Protein AF-0000000076106107 (afdb_homodimer)

Secondary structure (DSSP, 8-state):
----S-------GGG-EETTEEEEE--EEETTT--EE-HHHHHHT-TT--EEEHHHHHHHHHHHH-THHHHHHHHHHHHHHHHHHHHHHHHHHHHHHHHHHHHHHHHHHHHHHHHHHHHHHHHHHHHHHHHHHHHHHHHHHHHHHHHHHHHHHHHHHHHHHH---HHHHHHHHHHHHHHH--PPPPPPP----PPBP-PPP--HHHHHTTS---B-----THHHHHHHHGGG-/----S-------GGG-EETTEEEEE--EEETTT--EE-HHHHHHT-TT--EEEHHHHHHHHHHHH-THHHHHHHHHHHHHHHHHHHHHHHHHHHHHHHHHHHHHHHHHHHHHHHHHHHHHHHHHHHHHHHHHHHHHHHHHHHHHHHHHHHHHHHHHHHHHHH---HHHHHHHHHHHHHHH--PPPPPPP----PPBP-PPP--HHHHHTTS---B-----THHHHHHHHGGG-

pLDDT: mean 77.82, std 18.38, range [21.16, 97.25]

Organism: Mytilus edulis (NCBI:txid6550)

Solvent-accessible surface area (backbone atoms only — not comparable to full-atom values): 26392 Å² total; per-residue (Å²): 136,75,85,73,68,78,76,76,62,82,68,71,60,69,73,32,52,23,87,89,40,80,85,37,50,25,57,26,26,28,71,75,77,63,37,70,27,23,82,67,40,40,68,74,74,36,65,92,54,52,74,38,49,41,69,60,48,46,53,53,50,48,57,55,44,58,44,54,68,60,52,49,51,51,52,49,51,47,51,53,49,52,50,48,50,51,49,48,53,53,52,43,52,52,48,43,54,51,34,46,50,52,47,51,50,49,44,52,52,50,44,49,52,47,50,51,52,43,51,53,52,44,49,52,53,52,51,48,46,51,53,45,51,50,54,48,50,55,43,49,50,51,46,51,53,48,50,51,50,51,51,49,42,52,50,52,42,50,51,59,74,65,52,85,52,62,67,57,38,63,74,38,43,64,64,50,30,56,67,59,68,58,84,77,80,74,77,76,83,73,71,68,71,64,53,43,72,45,78,29,75,88,44,68,72,65,55,40,55,44,45,41,67,69,46,68,69,78,56,71,54,62,62,73,61,47,62,65,60,61,68,74,110,137,75,88,75,70,76,78,76,62,83,68,72,62,69,72,33,52,23,85,90,38,82,84,36,49,25,55,26,27,28,73,76,78,64,38,71,25,23,83,67,41,40,68,74,73,37,64,91,54,51,73,38,50,42,67,60,48,47,52,52,47,48,57,55,44,58,44,54,66,60,54,50,51,50,51,51,51,47,52,52,50,51,51,49,50,52,50,49,51,53,52,42,52,53,48,42,54,50,34,46,50,50,47,52,51,50,43,52,52,50,44,49,50,46,50,51,52,43,51,52,51,44,50,50,53,51,52,49,47,52,52,46,51,50,53,49,50,55,42,50,51,51,45,51,54,50,51,51,50,53,52,49,42,51,52,51,42,50,50,57,75,66,53,86,51,59,66,58,38,66,72,38,44,64,64,50,30,55,66,58,70,59,83,77,80,75,77,76,85,76,72,67,72,63,53,44,72,44,78,30,76,87,46,69,72,66,57,40,54,43,44,41,66,68,46,67,69,77,56,70,51,62,59,71,63,48,60,66,61,60,66,75,109

Structure (mmCIF, N/CA/C/O backbone):
data_AF-0000000076106107-model_v1
#
loop_
_entity.id
_entity.type
_entity.pdbx_description
1 polymer 'B box-type domain-containing protein'
#
loop_
_atom_site.group_PDB
_atom_site.id
_atom_site.type_symbol
_atom_site.label_atom_id
_atom_site.label_alt_id
_atom_site.label_comp_id
_atom_site.label_asym_id
_atom_site.label_entity_id
_atom_site.label_seq_id
_atom_site.pdbx_PDB_ins_code
_atom_site.Cartn_x
_atom_site.Cartn_y
_atom_site.Cartn_z
_atom_site.occupancy
_atom_site.B_iso_or_equiv
_atom_site.auth_seq_id
_atom_site.auth_comp_id
_atom_site.auth_asym_id
_atom_site.auth_atom_id
_atom_site.pdbx_PDB_model_num
ATOM 1 N N . MET A 1 1 ? -18.953 53.156 28.547 1 31.91 1 MET A N 1
ATOM 2 C CA . MET A 1 1 ? -18.016 54.281 28.531 1 31.91 1 MET A CA 1
ATOM 3 C C . MET A 1 1 ? -18.672 55.562 29.047 1 31.91 1 MET A C 1
ATOM 5 O O . MET A 1 1 ? -19.469 56.156 28.359 1 31.91 1 MET A O 1
ATOM 9 N N . SER A 1 2 ? -18.953 55.5 30.344 1 33.19 2 SER A N 1
ATOM 10 C CA . SER A 1 2 ? -19.656 56.438 31.203 1 33.19 2 SER A CA 1
ATOM 11 C C . SER A 1 2 ? -19.094 57.844 31.031 1 33.19 2 SER A C 1
ATOM 13 O O . SER A 1 2 ? -17.938 58.031 30.625 1 33.19 2 SER A O 1
ATOM 15 N N . ASP A 1 3 ? -19.984 58.812 31.109 1 34.78 3 ASP A N 1
ATOM 16 C CA . ASP A 1 3 ? -19.906 60.25 31.156 1 34.78 3 ASP A CA 1
ATOM 17 C C . ASP A 1 3 ? -18.781 60.719 32.094 1 34.78 3 ASP A C 1
ATOM 19 O O . ASP A 1 3 ? -18.922 60.688 33.312 1 34.78 3 ASP A O 1
ATOM 23 N N . LEU A 1 4 ? -17.656 60.406 31.828 1 37.47 4 LEU A N 1
ATOM 24 C CA . LEU A 1 4 ? -16.547 60.875 32.656 1 37.47 4 LEU A CA 1
ATOM 25 C C . LEU A 1 4 ? -16.719 62.344 33 1 37.47 4 LEU A C 1
ATOM 27 O O . LEU A 1 4 ? -16.203 62.812 34 1 37.47 4 LEU A O 1
ATOM 31 N N . VAL A 1 5 ? -17.094 63.188 32.031 1 36.72 5 VAL A N 1
ATOM 32 C CA . VAL A 1 5 ? -16.672 64.562 32.156 1 36.72 5 VAL A CA 1
ATOM 33 C C . VAL A 1 5 ? -17.375 65.25 33.344 1 36.72 5 VAL A C 1
ATOM 35 O O . VAL A 1 5 ? -16.75 65.812 34.219 1 36.72 5 VAL A O 1
ATOM 38 N N . ASN A 1 6 ? -18.641 65.75 33.094 1 37.19 6 ASN A N 1
ATOM 39 C CA . ASN A 1 6 ? -19 67.125 33.406 1 37.19 6 ASN A CA 1
ATOM 40 C C . ASN A 1 6 ? -19.266 67.312 34.875 1 37.19 6 ASN A C 1
ATOM 42 O O . ASN A 1 6 ? -20.156 68.125 35.25 1 37.19 6 ASN A O 1
ATOM 46 N N . GLU A 1 7 ? -19.094 66.312 35.656 1 40.19 7 GLU A N 1
ATOM 47 C CA . GLU A 1 7 ? -19.5 66.875 36.938 1 40.19 7 GLU A CA 1
ATOM 48 C C . GLU A 1 7 ? -18.625 68.062 37.344 1 40.19 7 GLU A C 1
ATOM 50 O O . GLU A 1 7 ? -17.406 67.938 37.5 1 40.19 7 GLU A O 1
ATOM 55 N N . ASN A 1 8 ? -18.953 69.312 36.906 1 41.03 8 ASN A N 1
ATOM 56 C CA . ASN A 1 8 ? -18.5 70.625 37.406 1 41.03 8 ASN A CA 1
ATOM 57 C C . ASN A 1 8 ? -18.219 70.562 38.906 1 41.03 8 ASN A C 1
ATOM 59 O O . ASN A 1 8 ? -19.094 70.875 39.688 1 41.03 8 ASN A O 1
ATOM 63 N N . ARG A 1 9 ? -17.672 69.75 39.438 1 45.25 9 ARG A N 1
ATOM 64 C CA . ARG A 1 9 ? -17.328 69.938 40.844 1 45.25 9 ARG A CA 1
ATOM 65 C C . ARG A 1 9 ? -16.625 71.25 41.062 1 45.25 9 ARG A C 1
ATOM 67 O O . ARG A 1 9 ? -15.805 71.688 40.25 1 45.25 9 ARG A O 1
ATOM 74 N N . ASP A 1 10 ? -17.156 72.188 41.625 1 46.88 10 ASP A N 1
ATOM 75 C CA . ASP A 1 10 ? -16.594 73.375 42.219 1 46.88 10 ASP A CA 1
ATOM 76 C C . ASP A 1 10 ? -15.133 73.188 42.625 1 46.88 10 ASP A C 1
ATOM 78 O O . ASP A 1 10 ? -14.867 72.625 43.688 1 46.88 10 ASP A O 1
ATOM 82 N N . ARG A 1 11 ? -14.32 72.75 41.812 1 54.12 11 ARG A N 1
ATOM 83 C CA . ARG A 1 11 ? -12.906 72.625 42.125 1 54.12 11 ARG A CA 1
ATOM 84 C C . ARG A 1 11 ? -12.352 73.938 42.719 1 54.12 11 ARG A C 1
ATOM 86 O O . ARG A 1 11 ? -12.523 75 42.156 1 54.12 11 ARG A O 1
ATOM 93 N N . ASP A 1 12 ? -12.484 74.062 43.906 1 53.12 12 ASP A N 1
ATOM 94 C CA . ASP A 1 12 ? -11.938 75.188 44.625 1 53.12 12 ASP A CA 1
ATOM 95 C C . ASP A 1 12 ? -10.492 75.438 44.219 1 53.12 12 ASP A C 1
ATOM 97 O O . ASP A 1 12 ? -9.594 74.688 44.562 1 53.12 12 ASP A O 1
ATOM 101 N N . TYR A 1 13 ? -10.328 76.188 43.156 1 54.81 13 TYR A N 1
ATOM 102 C CA . TYR A 1 13 ? -9.031 76.688 42.688 1 54.81 13 TYR A CA 1
ATOM 103 C C . TYR A 1 13 ? -8.367 77.5 43.781 1 54.81 13 TYR A C 1
ATOM 105 O O . TYR A 1 13 ? -7.191 77.875 43.656 1 54.81 13 TYR A O 1
ATOM 113 N N . VAL A 1 14 ? -9.203 77.812 44.75 1 53.12 14 VAL A N 1
ATOM 114 C CA . VAL A 1 14 ? -8.836 78.875 45.656 1 53.12 14 VAL A CA 1
ATOM 115 C C . VAL A 1 14 ? -7.73 78.438 46.594 1 53.12 14 VAL A C 1
ATOM 117 O O . VAL A 1 14 ? -7.004 79.188 47.188 1 53.12 14 VAL A O 1
ATOM 120 N N . PHE A 1 15 ? -7.488 77.125 46.656 1 56.72 15 PHE A N 1
ATOM 121 C CA . PHE A 1 15 ? -6.594 76.812 47.781 1 56.72 15 PHE A CA 1
ATOM 122 C C . PHE A 1 15 ? -5.312 76.125 47.281 1 56.72 15 PHE A C 1
ATOM 124 O O . PHE A 1 15 ? -4.723 75.312 47.938 1 56.72 15 PHE A O 1
ATOM 131 N N . LEU A 1 16 ? -4.902 76.688 46.156 1 63.69 16 LEU A N 1
ATOM 132 C CA . LEU A 1 16 ? -3.656 76.062 45.719 1 63.69 16 LEU A CA 1
ATOM 133 C C . LEU A 1 16 ? -2.455 76.875 46.188 1 63.69 16 LEU A C 1
ATOM 135 O O . LEU A 1 16 ? -2.393 78.062 45.938 1 63.69 16 LEU A O 1
ATOM 139 N N . TYR A 1 17 ? -1.719 76.25 47.094 1 62.91 17 TYR A N 1
ATOM 140 C CA . TYR A 1 17 ? -0.55 76.938 47.594 1 62.91 17 TYR A CA 1
ATOM 141 C C . TYR A 1 17 ? 0.673 76.688 46.719 1 62.91 17 TYR A C 1
ATOM 143 O O . TYR A 1 17 ? 0.815 75.625 46.156 1 62.91 17 TYR A O 1
ATOM 151 N N . VAL A 1 18 ? 1.332 77.812 46.375 1 61.75 18 VAL A N 1
ATOM 152 C CA . VAL A 1 18 ? 2.635 77.625 45.75 1 61.75 18 VAL A CA 1
ATOM 153 C C . VAL A 1 18 ? 3.604 77 46.719 1 61.75 18 VAL A C 1
ATOM 155 O O . VAL A 1 18 ? 3.77 77.438 47.844 1 61.75 18 VAL A O 1
ATOM 158 N N . PRO A 1 19 ? 4.082 75.812 46.375 1 61.59 19 PRO A N 1
ATOM 159 C CA . PRO A 1 19 ? 4.941 75.125 47.312 1 61.59 19 PRO A CA 1
ATOM 160 C C . PRO A 1 19 ? 5.965 76 48 1 61.59 19 PRO A C 1
ATOM 162 O O . PRO A 1 19 ? 6.277 75.812 49.188 1 61.59 19 PRO A O 1
ATOM 165 N N . GLN A 1 20 ? 6.449 76.938 47.344 1 62.56 20 GLN A N 1
ATOM 166 C CA . GLN A 1 20 ? 7.508 77.75 47.938 1 62.56 20 GLN A CA 1
ATOM 167 C C . GLN A 1 20 ? 6.93 78.812 48.844 1 62.56 20 GLN A C 1
ATOM 169 O O . GLN A 1 20 ? 7.648 79.375 49.656 1 62.56 20 GLN A O 1
ATOM 174 N N . PHE A 1 21 ? 5.707 79 48.594 1 58.72 21 PHE A N 1
ATOM 175 C CA . PHE A 1 21 ? 5.117 80.062 49.406 1 58.72 21 PHE A CA 1
ATOM 176 C C . PHE A 1 21 ? 3.865 79.562 50.125 1 58.72 21 PHE A C 1
ATOM 178 O O . PHE A 1 21 ? 2.791 79.5 49.531 1 58.72 21 PHE A O 1
ATOM 185 N N . SER A 1 22 ? 3.875 78.938 51.25 1 59.97 22 SER A N 1
ATOM 186 C CA . SER A 1 22 ? 2.883 78.25 52.062 1 59.97 22 SER A CA 1
ATOM 187 C C . SER A 1 22 ? 1.572 79 52.125 1 59.97 22 SER A C 1
ATOM 189 O O . SER A 1 22 ? 0.5 78.438 52.25 1 59.97 22 SER A O 1
ATOM 191 N N . GLN A 1 23 ? 1.62 80.312 52.094 1 60.22 23 GLN A N 1
ATOM 192 C CA . GLN A 1 23 ? 0.428 81.062 52.438 1 60.22 23 GLN A CA 1
ATOM 193 C C . GLN A 1 23 ? -0.15 81.812 51.25 1 60.22 23 GLN A C 1
ATOM 195 O O . GLN A 1 23 ? -1.06 82.625 51.375 1 60.22 23 GLN A O 1
ATOM 200 N N . LYS A 1 24 ? 0.374 81.562 50.156 1 61.03 24 LYS A N 1
ATOM 201 C CA . LYS A 1 24 ? -0.188 82.312 49.031 1 61.03 24 LYS A CA 1
ATOM 202 C C . LYS A 1 24 ? -0.878 81.375 48.031 1 61.03 24 LYS A C 1
ATOM 204 O O . LYS A 1 24 ? -0.361 80.312 47.719 1 61.03 24 LYS A O 1
ATOM 209 N N . TYR A 1 25 ? -2.016 81.875 47.75 1 64.25 25 TYR A N 1
ATOM 210 C CA . TYR A 1 25 ? -2.846 81.125 46.812 1 64.25 25 TYR A CA 1
ATOM 211 C C . TYR A 1 25 ? -2.312 81.312 45.406 1 64.25 25 TYR A C 1
ATOM 213 O O . TYR A 1 25 ? -1.863 82.375 45 1 64.25 25 TYR A O 1
ATOM 221 N N . CYS A 1 26 ? -2.172 80.125 44.812 1 68.12 26 CYS A N 1
ATOM 222 C CA . CYS A 1 26 ? -1.833 80.125 43.375 1 68.12 26 CYS A CA 1
ATOM 223 C C . CYS A 1 26 ? -3.012 80.562 42.531 1 68.12 26 CYS A C 1
ATOM 225 O O . CYS A 1 26 ? -4.141 80.125 42.75 1 68.12 26 CYS A O 1
ATOM 227 N N . LEU A 1 27 ? -2.764 81.625 41.719 1 70.5 27 LEU A N 1
ATOM 228 C CA . LEU A 1 27 ? -3.842 82.125 40.906 1 70.5 27 LEU A CA 1
ATOM 229 C C . LEU A 1 27 ? -3.562 81.812 39.406 1 70.5 27 LEU A C 1
ATOM 231 O O . LEU A 1 27 ? -4.48 81.875 38.594 1 70.5 27 LEU A O 1
ATOM 235 N N . PHE A 1 28 ? -2.275 81.562 39.156 1 78.44 28 PHE A N 1
ATOM 236 C CA . PHE A 1 28 ? -1.888 81.5 37.75 1 78.44 28 PHE A CA 1
ATOM 237 C C . PHE A 1 28 ? -1.015 80.25 37.5 1 78.44 28 PHE A C 1
ATOM 239 O O . PHE A 1 28 ? -0.49 79.625 38.438 1 78.44 28 PHE A O 1
ATOM 246 N N . ASN A 1 29 ? -1.039 79.812 36.344 1 82.38 29 ASN A N 1
ATOM 247 C CA . ASN A 1 29 ? -0.096 78.812 35.844 1 82.38 29 ASN A CA 1
ATOM 248 C C . ASN A 1 29 ? 0.841 79.438 34.812 1 82.38 29 ASN A C 1
ATOM 250 O O . ASN A 1 29 ? 0.401 80.125 33.906 1 82.38 29 ASN A O 1
ATOM 254 N N . SER A 1 30 ? 2.131 79.25 35.031 1 85 30 SER A N 1
ATOM 255 C CA . SER A 1 30 ? 3.092 79.75 34.031 1 85 30 SER A CA 1
ATOM 256 C C . SER A 1 30 ? 3.072 78.875 32.781 1 85 30 SER A C 1
ATOM 258 O O . SER A 1 30 ? 3.277 77.625 32.875 1 85 30 SER A O 1
ATOM 260 N N . SER A 1 31 ? 2.873 79.5 31.625 1 80.25 31 SER A N 1
ATOM 261 C CA . SER A 1 31 ? 2.824 78.75 30.375 1 80.25 31 SER A CA 1
ATOM 262 C C . SER A 1 31 ? 4.219 78.25 29.938 1 80.25 31 SER A C 1
ATOM 264 O O . SER A 1 31 ? 4.359 77.375 29.125 1 80.25 31 SER A O 1
ATOM 266 N N . ASN A 1 32 ? 5.254 79 30.438 1 78.94 32 ASN A N 1
ATOM 267 C CA . ASN A 1 32 ? 6.629 78.688 30.016 1 78.94 32 ASN A CA 1
ATOM 268 C C . ASN A 1 32 ? 7.207 77.5 30.766 1 78.94 32 ASN A C 1
ATOM 270 O O . ASN A 1 32 ? 7.918 76.688 30.172 1 78.94 32 ASN A O 1
ATOM 274 N N . CYS A 1 33 ? 6.926 77.375 32.031 1 80.75 33 CYS A N 1
ATOM 275 C CA . CYS A 1 33 ? 7.566 76.375 32.812 1 80.75 33 CYS A CA 1
ATOM 276 C C . CYS A 1 33 ? 6.531 75.375 33.406 1 80.75 33 CYS A C 1
ATOM 278 O O . CYS A 1 33 ? 6.879 74.438 34.125 1 80.75 33 CYS A O 1
ATOM 280 N N . ASP A 1 34 ? 5.262 75.75 33.219 1 78.12 34 ASP A N 1
ATOM 281 C CA . ASP A 1 34 ? 4.133 74.938 33.625 1 78.12 34 ASP A CA 1
ATOM 282 C C . ASP A 1 34 ? 4.082 74.75 35.156 1 78.12 34 ASP A C 1
ATOM 284 O O . ASP A 1 34 ? 3.848 73.688 35.656 1 78.12 34 ASP A O 1
ATOM 288 N N . LYS A 1 35 ? 4.359 75.812 35.844 1 78.06 35 LYS A N 1
ATOM 289 C CA . LYS A 1 35 ? 4.293 75.812 37.312 1 78.06 35 LYS A CA 1
ATOM 290 C C . LYS A 1 35 ? 3.256 76.812 37.812 1 78.06 35 LYS A C 1
ATOM 292 O O . LYS A 1 35 ? 3.055 77.812 37.188 1 78.06 35 LYS A O 1
ATOM 297 N N . LEU A 1 36 ? 2.611 76.312 38.875 1 80 36 LEU A N 1
ATOM 298 C CA . LEU A 1 36 ? 1.701 77.25 39.531 1 80 36 LEU A CA 1
ATOM 299 C C . LEU A 1 36 ? 2.457 78.438 40.094 1 80 36 LEU A C 1
ATOM 301 O O . LEU A 1 36 ? 3.6 78.312 40.531 1 80 36 LEU A O 1
ATOM 305 N N . ALA A 1 37 ? 1.884 79.562 39.906 1 78.81 37 ALA A N 1
ATOM 306 C CA . ALA A 1 37 ? 2.527 80.812 40.344 1 78.81 37 ALA A CA 1
ATOM 307 C C . ALA A 1 37 ? 1.563 81.688 41.156 1 78.81 37 ALA A C 1
ATOM 309 O O . ALA A 1 37 ? 0.375 81.75 40.844 1 78.81 37 ALA A O 1
ATOM 310 N N . CYS A 1 38 ? 2.07 82.125 42.25 1 76.38 38 CYS A N 1
ATOM 311 C CA . CYS A 1 38 ? 1.383 83.188 43 1 76.38 38 CYS A CA 1
ATOM 312 C C . CYS A 1 38 ? 1.921 84.562 42.625 1 76.38 38 CYS A C 1
ATOM 314 O O . CYS A 1 38 ? 2.91 84.688 41.906 1 76.38 38 CYS A O 1
ATOM 316 N N . PRO A 1 39 ? 1.253 85.688 43.031 1 75.06 39 PRO A N 1
ATOM 317 C CA . PRO A 1 39 ? 1.701 87 42.656 1 75.06 39 PRO A CA 1
ATOM 318 C C . PRO A 1 39 ? 3.145 87.312 43.062 1 75.06 39 PRO A C 1
ATOM 320 O O . PRO A 1 39 ? 3.865 88 42.375 1 75.06 39 PRO A O 1
ATOM 323 N N . ILE A 1 40 ? 3.543 86.625 44.125 1 76.31 40 ILE A N 1
ATOM 324 C CA . ILE A 1 40 ? 4.906 86.812 44.594 1 76.31 40 ILE A CA 1
ATOM 325 C C . ILE A 1 40 ? 5.891 86.062 43.688 1 76.31 40 ILE A C 1
ATOM 327 O O . ILE A 1 40 ? 6.926 86.625 43.312 1 76.31 40 ILE A O 1
ATOM 331 N N . CYS A 1 41 ? 5.574 84.875 43.25 1 77.69 41 CYS A N 1
ATOM 332 C CA . CYS A 1 41 ? 6.414 84 42.406 1 77.69 41 CYS A CA 1
ATOM 333 C C . CYS A 1 41 ? 6.633 84.625 41.031 1 77.69 41 CYS A C 1
ATOM 335 O O . CYS A 1 41 ? 7.707 84.5 40.469 1 77.69 41 CYS A O 1
ATOM 337 N N . ILE A 1 42 ? 5.633 85.375 40.594 1 78.38 42 ILE A N 1
ATOM 338 C CA . ILE A 1 42 ? 5.652 85.938 39.25 1 78.38 42 ILE A CA 1
ATOM 339 C C . ILE A 1 42 ? 6.797 86.938 39.156 1 78.38 42 ILE A C 1
ATOM 341 O O . ILE A 1 42 ? 7.512 87 38.125 1 78.38 42 ILE A O 1
ATOM 345 N N . THR A 1 43 ? 7.016 87.688 40.156 1 79.06 43 THR A N 1
ATOM 346 C CA . THR A 1 43 ? 8.039 88.688 40.125 1 79.06 43 THR A CA 1
ATOM 347 C C . THR A 1 43 ? 9.414 88.125 40.438 1 79.06 43 THR A C 1
ATOM 349 O O . THR A 1 43 ? 10.422 88.562 39.906 1 79.06 43 THR A O 1
ATOM 352 N N . LYS A 1 44 ? 9.539 87.062 41.188 1 78.94 44 LYS A N 1
ATOM 353 C CA . LYS A 1 44 ? 10.836 86.625 41.688 1 78.94 44 LYS A CA 1
ATOM 354 C C . LYS A 1 44 ? 11.352 85.438 40.906 1 78.94 44 LYS A C 1
ATOM 356 O O . LYS A 1 44 ? 12.562 85.312 40.688 1 78.94 44 LYS A O 1
ATOM 361 N N . GLY A 1 45 ? 10.453 84.688 40.469 1 76.75 45 GLY A N 1
ATOM 362 C CA . GLY A 1 45 ? 10.922 83.375 39.938 1 76.75 45 GLY A CA 1
ATOM 363 C C . GLY A 1 45 ? 10.438 83.125 38.5 1 76.75 45 GLY A C 1
ATOM 364 O O . GLY A 1 45 ? 11 82.312 37.781 1 76.75 45 GLY A O 1
ATOM 365 N N . HIS A 1 46 ? 9.578 84 38.125 1 80.31 46 HIS A N 1
ATOM 366 C CA . HIS A 1 46 ? 8.984 83.688 36.844 1 80.31 46 HIS A CA 1
ATOM 367 C C . HIS A 1 46 ? 8.969 85 35.969 1 80.31 46 HIS A C 1
ATOM 369 O O . HIS A 1 46 ? 8.055 85.188 35.156 1 80.31 46 HIS A O 1
ATOM 375 N N . SER A 1 47 ? 9.945 85.75 36.281 1 82.62 47 SER A N 1
ATOM 376 C CA . SER A 1 47 ? 10 87 35.531 1 82.62 47 SER A CA 1
ATOM 377 C C . SER A 1 47 ? 10.078 86.75 34.031 1 82.62 47 SER A C 1
ATOM 379 O O . SER A 1 47 ? 10.852 85.875 33.562 1 82.62 47 SER A O 1
ATOM 381 N N . GLY A 1 48 ? 9.172 87.438 33.188 1 82.75 48 GLY A N 1
ATOM 382 C CA . GLY A 1 48 ? 9.188 87.312 31.734 1 82.75 48 GLY A CA 1
ATOM 383 C C . GLY A 1 48 ? 8.344 86.125 31.234 1 82.75 48 GLY A C 1
ATOM 384 O O . GLY A 1 48 ? 8.188 85.938 30.031 1 82.75 48 GLY A O 1
ATOM 385 N N . HIS A 1 49 ? 7.879 85.438 32.219 1 87.25 49 HIS A N 1
ATOM 386 C CA . HIS A 1 49 ? 7.039 84.312 31.766 1 87.25 49 HIS A CA 1
ATOM 387 C C . HIS A 1 49 ? 5.629 84.812 31.438 1 87.25 49 HIS A C 1
ATOM 389 O O . HIS A 1 49 ? 5.23 85.875 31.828 1 87.25 49 HIS A O 1
ATOM 395 N N . THR A 1 50 ? 4.906 84 30.547 1 89.44 50 THR A N 1
ATOM 396 C CA . THR A 1 50 ? 3.482 84.25 30.297 1 89.44 50 THR A CA 1
ATOM 397 C C . THR A 1 50 ? 2.639 83.375 31.234 1 89.44 50 THR A C 1
ATOM 399 O O . THR A 1 50 ? 3.004 82.25 31.531 1 89.44 50 THR A O 1
ATOM 402 N N . PHE A 1 51 ? 1.521 84.062 31.75 1 85.88 51 PHE A N 1
ATOM 403 C CA . PHE A 1 51 ? 0.708 83.375 32.75 1 85.88 51 PHE A CA 1
ATOM 404 C C . PHE A 1 51 ? -0.726 83.188 32.25 1 85.88 51 PHE A C 1
ATOM 406 O O . PHE A 1 51 ? -1.236 84.062 31.516 1 85.88 51 PHE A O 1
ATOM 413 N N . VAL A 1 52 ? -1.266 82.062 32.562 1 86.5 52 VAL A N 1
ATOM 414 C CA . VAL A 1 52 ? -2.682 81.812 32.312 1 86.5 52 VAL A CA 1
ATOM 415 C C . VAL A 1 52 ? -3.398 81.562 33.656 1 86.5 52 VAL A C 1
ATOM 417 O O . VAL A 1 52 ? -2.779 81.125 34.625 1 86.5 52 VAL A O 1
ATOM 420 N N . GLU A 1 53 ? -4.719 81.938 33.594 1 85.12 53 GLU A N 1
ATOM 421 C CA . GLU A 1 53 ? -5.52 81.688 34.781 1 85.12 53 GLU A CA 1
ATOM 422 C C . GLU A 1 53 ? -5.551 80.188 35.094 1 85.12 53 GLU A C 1
ATOM 424 O O . GLU A 1 53 ? -5.539 79.312 34.188 1 85.12 53 GLU A O 1
ATOM 429 N N . ILE A 1 54 ? -5.598 79.875 36.344 1 81.12 54 ILE A N 1
ATOM 430 C CA . ILE A 1 54 ? -5.535 78.5 36.812 1 81.12 54 ILE A CA 1
ATOM 431 C C . ILE A 1 54 ? -6.668 77.688 36.188 1 81.12 54 ILE A C 1
ATOM 433 O O . ILE A 1 54 ? -6.473 76.5 35.812 1 81.12 54 ILE A O 1
ATOM 437 N N . LYS A 1 55 ? -7.855 78.25 36.125 1 81.44 55 LYS A N 1
ATOM 438 C CA . LYS A 1 55 ? -8.984 77.562 35.531 1 81.44 55 LYS A CA 1
ATOM 439 C C . LYS A 1 55 ? -8.695 77.188 34.062 1 81.44 55 LYS A C 1
ATOM 441 O O . LYS A 1 55 ? -8.984 76.125 33.625 1 81.44 55 LYS A O 1
ATOM 446 N N . GLU A 1 56 ? -8.164 78.125 33.312 1 82.94 56 GLU A N 1
ATOM 447 C CA . GLU A 1 56 ? -7.828 77.938 31.891 1 82.94 56 GLU A CA 1
ATOM 448 C C . GLU A 1 56 ? -6.758 76.875 31.75 1 82.94 56 GLU A C 1
ATOM 450 O O . GLU A 1 56 ? -6.855 76 30.891 1 82.94 56 GLU A O 1
ATOM 455 N N . ALA A 1 57 ? -5.777 76.938 32.594 1 82.69 57 ALA A N 1
ATOM 456 C CA . ALA A 1 57 ? -4.727 75.938 32.594 1 82.69 57 ALA A CA 1
ATOM 457 C C . ALA A 1 57 ? -5.293 74.5 32.875 1 82.69 57 ALA A C 1
ATOM 459 O O . ALA A 1 57 ? -4.914 73.562 32.25 1 82.69 57 ALA A O 1
ATOM 460 N N . TYR A 1 58 ? -6.172 74.5 33.812 1 82.88 58 TYR A N 1
ATOM 461 C CA . TYR A 1 58 ? -6.844 73.25 34.156 1 82.88 58 TYR A CA 1
ATOM 462 C C . TYR A 1 58 ? -7.586 72.688 32.969 1 82.88 58 TYR A C 1
ATOM 464 O O . TYR A 1 58 ? -7.438 71.5 32.625 1 82.88 58 TYR A O 1
ATOM 472 N N . ASP A 1 59 ? -8.375 73.438 32.281 1 82.38 59 ASP A N 1
ATOM 473 C CA . ASP A 1 59 ? -9.164 73 31.141 1 82.38 59 ASP A CA 1
ATOM 474 C C . ASP A 1 59 ? -8.266 72.5 30.031 1 82.38 59 ASP A C 1
ATOM 476 O O . ASP A 1 59 ? -8.594 71.5 29.375 1 82.38 59 ASP A O 1
ATOM 480 N N . MET A 1 60 ? -7.199 73.125 29.828 1 81.62 60 MET A N 1
ATOM 481 C CA . MET A 1 60 ? -6.258 72.688 28.797 1 81.62 60 MET A CA 1
ATOM 482 C C . MET A 1 60 ? -5.688 71.312 29.125 1 81.62 60 MET A C 1
ATOM 484 O O . MET A 1 60 ? -5.574 70.5 28.25 1 81.62 60 MET A O 1
ATOM 488 N N . LYS A 1 61 ? -5.301 71.188 30.406 1 81.75 61 LYS A N 1
ATOM 489 C CA . LYS A 1 61 ? -4.727 69.938 30.812 1 81.75 61 LYS A CA 1
ATOM 490 C C . LYS A 1 61 ? -5.766 68.812 30.766 1 81.75 61 LYS A C 1
ATOM 492 O O . LYS A 1 61 ? -5.457 67.688 30.375 1 81.75 61 LYS A O 1
ATOM 497 N N . VAL A 1 62 ? -6.973 69.188 31.078 1 82.69 62 VAL A N 1
ATOM 498 C CA . VAL A 1 62 ? -8.07 68.188 31 1 82.69 62 VAL A CA 1
ATOM 499 C C . VAL A 1 62 ? -8.273 67.75 29.547 1 82.69 62 VAL A C 1
ATOM 501 O O . VAL A 1 62 ? -8.492 66.562 29.266 1 82.69 62 VAL A O 1
ATOM 504 N N . GLU A 1 63 ? -8.219 68.688 28.625 1 78.5 63 GLU A N 1
ATOM 505 C CA . GLU A 1 63 ? -8.383 68.375 27.219 1 78.5 63 GLU A CA 1
ATOM 506 C C . GLU A 1 63 ? -7.297 67.375 26.734 1 78.5 63 GLU A C 1
ATOM 508 O O . GLU A 1 63 ? -7.578 66.438 25.984 1 78.5 63 GLU A O 1
ATOM 513 N N . PHE A 1 64 ? -6.117 67.562 27.281 1 74.31 64 PHE A N 1
ATOM 514 C CA . PHE A 1 64 ? -4.996 66.75 26.875 1 74.31 64 PHE A CA 1
ATOM 515 C C . PHE A 1 64 ? -5.145 65.375 27.469 1 74.31 64 PHE A C 1
ATOM 517 O O . PHE A 1 64 ? -4.793 64.375 26.828 1 74.31 64 PHE A O 1
ATOM 524 N N . LEU A 1 65 ? -5.629 65.375 28.656 1 78.25 65 LEU A N 1
ATOM 525 C CA . LEU A 1 65 ? -5.824 64.125 29.359 1 78.25 65 LEU A CA 1
ATOM 526 C C . LEU A 1 65 ? -6.988 63.312 28.75 1 78.25 65 LEU A C 1
ATOM 528 O O . LEU A 1 65 ? -6.996 62.094 28.781 1 78.25 65 LEU A O 1
ATOM 532 N N . ASN A 1 66 ? -7.918 64.125 28.266 1 72.56 66 ASN A N 1
ATOM 533 C CA . ASN A 1 66 ? -9.094 63.469 27.688 1 72.56 66 ASN A CA 1
ATOM 534 C C . ASN A 1 66 ? -8.781 62.844 26.344 1 72.56 66 ASN A C 1
ATOM 536 O O . ASN A 1 66 ? -9.422 63.125 25.328 1 72.56 66 ASN A O 1
ATOM 540 N N . GLN A 1 67 ? -7.633 62.125 26.328 1 74.56 67 GLN A N 1
ATOM 541 C CA . GLN A 1 67 ? -7.262 61.312 25.188 1 74.56 67 GLN A CA 1
ATOM 542 C C . GLN A 1 67 ? -8.172 60.094 25.047 1 74.56 67 GLN A C 1
ATOM 544 O O . GLN A 1 67 ? -7.734 59.031 24.609 1 74.56 67 GLN A O 1
ATOM 549 N N . LYS A 1 68 ? -9.375 60.219 25.453 1 73.12 68 LYS A N 1
ATOM 550 C CA . LYS A 1 68 ? -10.367 59.156 25.469 1 73.12 68 LYS A CA 1
ATOM 551 C C . LYS A 1 68 ? -10.547 58.531 24.078 1 73.12 68 LYS A C 1
ATOM 553 O O . LYS A 1 68 ? -10.609 57.312 23.938 1 73.12 68 LYS A O 1
ATOM 558 N N . GLY A 1 69 ? -10.609 59.406 23.141 1 75.81 69 GLY A N 1
ATOM 559 C CA . GLY A 1 69 ? -10.805 58.906 21.797 1 75.81 69 GLY A CA 1
ATOM 560 C C . GLY A 1 69 ? -9.688 58 21.312 1 75.81 69 GLY A C 1
ATOM 561 O O . GLY A 1 69 ? -9.945 56.938 20.75 1 75.81 69 GLY A O 1
ATOM 562 N N . LYS A 1 70 ? -8.422 58.438 21.625 1 81.94 70 LYS A N 1
ATOM 563 C CA . LYS A 1 70 ? -7.27 57.656 21.203 1 81.94 70 LYS A CA 1
ATOM 564 C C . LYS A 1 70 ? -7.207 56.344 21.969 1 81.94 70 LYS A C 1
ATOM 566 O O . LYS A 1 70 ? -6.898 55.281 21.391 1 81.94 70 LYS A O 1
ATOM 571 N N . LEU A 1 71 ? -7.477 56.344 23.234 1 82.62 71 LEU A N 1
ATOM 572 C CA . LEU A 1 71 ? -7.461 55.156 24.062 1 82.62 71 LEU A CA 1
ATOM 573 C C . LEU A 1 71 ? -8.531 54.156 23.625 1 82.62 71 LEU A C 1
ATOM 575 O O . LEU A 1 71 ? -8.289 52.969 23.562 1 82.62 71 LEU A O 1
ATOM 579 N N . GLU A 1 72 ? -9.672 54.719 23.297 1 84.44 72 GLU A N 1
ATOM 580 C CA . GLU A 1 72 ? -10.758 53.875 22.797 1 84.44 72 GLU A CA 1
ATOM 581 C C . GLU A 1 72 ? -10.391 53.219 21.469 1 84.44 72 GLU A C 1
ATOM 583 O O . GLU A 1 72 ? -10.703 52.062 21.219 1 84.44 72 GLU A O 1
ATOM 588 N N . MET A 1 73 ? -9.773 53.969 20.594 1 86.94 73 MET A N 1
ATOM 589 C CA . MET A 1 73 ? -9.344 53.438 19.297 1 86.94 73 MET A CA 1
ATOM 590 C C . MET A 1 73 ? -8.312 52.312 19.469 1 86.94 73 MET A C 1
ATOM 592 O O . MET A 1 73 ? -8.359 51.312 18.781 1 86.94 73 MET A O 1
ATOM 596 N N . ASN A 1 74 ? -7.383 52.531 20.438 1 85.94 74 ASN A N 1
ATOM 597 C CA . ASN A 1 74 ? -6.379 51.531 20.734 1 85.94 74 ASN A CA 1
ATOM 598 C C . ASN A 1 74 ? -7.016 50.25 21.266 1 85.94 74 ASN A C 1
ATOM 600 O O . ASN A 1 74 ? -6.621 49.125 20.891 1 85.94 74 ASN A O 1
ATOM 604 N N . GLU A 1 75 ? -7.949 50.344 22.156 1 86.88 75 GLU A N 1
ATOM 605 C CA . GLU A 1 75 ? -8.656 49.188 22.703 1 86.88 75 GLU A CA 1
ATOM 606 C C . GLU A 1 75 ? -9.352 48.406 21.594 1 86.88 75 GLU A C 1
ATOM 608 O O . GLU A 1 75 ? -9.258 47.156 21.562 1 86.88 75 GLU A O 1
ATOM 613 N N . LYS A 1 76 ? -10.023 49.156 20.734 1 89.56 76 LYS A N 1
ATOM 614 C CA . LYS A 1 76 ? -10.727 48.5 19.641 1 89.56 76 LYS A CA 1
ATOM 615 C C . LYS A 1 76 ? -9.75 47.75 18.719 1 89.56 76 LYS A C 1
ATOM 617 O O . LYS A 1 76 ? -10.031 46.625 18.297 1 89.56 76 LYS A O 1
ATOM 622 N N . LYS A 1 77 ? -8.656 48.406 18.422 1 89.81 77 LYS A N 1
ATOM 623 C CA . LYS A 1 77 ? -7.629 47.781 17.578 1 89.81 77 LYS A CA 1
ATOM 624 C C . LYS A 1 77 ? -7.137 46.469 18.203 1 89.81 77 LYS A C 1
ATOM 626 O O . LYS A 1 77 ? -6.996 45.469 17.5 1 89.81 77 LYS A O 1
ATOM 631 N N . LEU A 1 78 ? -6.867 46.469 19.453 1 91.38 78 LEU A N 1
ATOM 632 C CA . LEU A 1 78 ? -6.371 45.281 20.141 1 91.38 78 LEU A CA 1
ATOM 633 C C . LEU A 1 78 ? -7.438 44.188 20.188 1 91.38 78 LEU A C 1
ATOM 635 O O . LEU A 1 78 ? -7.125 43 20.047 1 91.38 78 LEU A O 1
ATOM 639 N N . ASP A 1 79 ? -8.656 44.594 20.391 1 92.44 79 ASP A N 1
ATOM 640 C CA . ASP A 1 79 ? -9.758 43.656 20.344 1 92.44 79 ASP A CA 1
ATOM 641 C C . ASP A 1 79 ? -9.844 42.969 18.969 1 92.44 79 ASP A C 1
ATOM 643 O O . ASP A 1 79 ? -10.039 41.781 18.875 1 92.44 79 ASP A O 1
ATOM 647 N N . ASP A 1 80 ? -9.766 43.812 17.938 1 92.31 80 ASP A N 1
ATOM 648 C CA . ASP A 1 80 ? -9.805 43.281 16.578 1 92.31 80 ASP A CA 1
ATOM 649 C C . ASP A 1 80 ? -8.633 42.344 16.312 1 92.31 80 ASP A C 1
ATOM 651 O O . ASP A 1 80 ? -8.797 41.312 15.648 1 92.31 80 ASP A O 1
ATOM 655 N N . GLU A 1 81 ? -7.5 42.625 16.812 1 91.56 81 GLU A N 1
ATOM 656 C CA . GLU A 1 81 ? -6.324 41.781 16.656 1 91.56 81 GLU A CA 1
ATOM 657 C C . GLU A 1 81 ? -6.504 40.438 17.375 1 91.56 81 GLU A C 1
ATOM 659 O O . GLU A 1 81 ? -6.156 39.406 16.828 1 91.56 81 GLU A O 1
ATOM 664 N N . GLN A 1 82 ? -7.051 40.5 18.578 1 92.88 82 GLN A N 1
ATOM 665 C CA . GLN A 1 82 ? -7.336 39.281 19.297 1 92.88 82 GLN A CA 1
ATOM 666 C C . GLN A 1 82 ? -8.312 38.406 18.531 1 92.88 82 GLN A C 1
ATOM 668 O O . GLN A 1 82 ? -8.109 37.188 18.422 1 92.88 82 GLN A O 1
ATOM 673 N N . ARG A 1 83 ? -9.344 38.969 17.969 1 94.56 83 ARG A N 1
ATOM 674 C CA . ARG A 1 83 ? -10.32 38.25 17.188 1 94.56 83 ARG A CA 1
ATOM 675 C C . ARG A 1 83 ? -9.68 37.594 15.961 1 94.56 83 ARG A C 1
ATOM 677 O O . ARG A 1 83 ? -9.969 36.438 15.633 1 94.56 83 ARG A O 1
ATOM 684 N N . THR A 1 84 ? -8.805 38.406 15.344 1 92.62 84 THR A N 1
ATOM 685 C CA . THR A 1 84 ? -8.109 37.875 14.164 1 92.62 84 THR A CA 1
ATOM 686 C C . THR A 1 84 ? -7.246 36.688 14.516 1 92.62 84 THR A C 1
ATOM 688 O O . THR A 1 84 ? -7.234 35.688 13.789 1 92.62 84 THR A O 1
ATOM 691 N N . LEU A 1 85 ? -6.547 36.719 15.609 1 93.44 85 LEU A N 1
ATOM 692 C CA . LEU A 1 85 ? -5.711 35.625 16.062 1 93.44 85 LEU A CA 1
ATOM 693 C C . LEU A 1 85 ? -6.559 34.406 16.375 1 93.44 85 LEU A C 1
ATOM 695 O O . LEU A 1 85 ? -6.188 33.281 16.031 1 93.44 85 LEU A O 1
ATOM 699 N N . ASP A 1 86 ? -7.68 34.594 17.016 1 94.25 86 ASP A N 1
ATOM 700 C CA . ASP A 1 86 ? -8.602 33.5 17.328 1 94.25 86 ASP A CA 1
ATOM 701 C C . ASP A 1 86 ? -9.109 32.844 16.047 1 94.25 86 ASP A C 1
ATOM 703 O O . ASP A 1 86 ? -9.156 31.625 15.953 1 94.25 86 ASP A O 1
ATOM 707 N N . GLN A 1 87 ? -9.5 33.688 15.125 1 94.12 87 GLN A N 1
ATOM 708 C CA . GLN A 1 87 ? -9.992 33.188 13.844 1 94.12 87 GLN A CA 1
ATOM 709 C C . GLN A 1 87 ? -8.898 32.406 13.117 1 94.12 87 GLN A C 1
ATOM 711 O O . GLN A 1 87 ? -9.172 31.359 12.516 1 94.12 87 GLN A O 1
ATOM 716 N N . MET A 1 88 ? -7.707 32.906 13.133 1 92.69 88 MET A N 1
ATOM 717 C CA . MET A 1 88 ? -6.582 32.219 12.508 1 92.69 88 MET A CA 1
ATOM 718 C C . MET A 1 88 ? -6.355 30.844 13.148 1 92.69 88 MET A C 1
ATOM 720 O O . MET A 1 88 ? -6.125 29.859 12.445 1 92.69 88 MET A O 1
ATOM 724 N N . ARG A 1 89 ? -6.422 30.828 14.477 1 94.38 89 ARG A N 1
ATOM 725 C CA . ARG A 1 89 ? -6.238 29.578 15.203 1 94.38 89 ARG A CA 1
ATOM 726 C C . ARG A 1 89 ? -7.277 28.547 14.781 1 94.38 89 ARG A C 1
ATOM 728 O O . ARG A 1 89 ? -6.934 27.391 14.492 1 94.38 89 ARG A O 1
ATOM 735 N N . VAL A 1 90 ? -8.516 28.906 14.727 1 95.38 90 VAL A N 1
ATOM 736 C CA . VAL A 1 90 ? -9.602 28.016 14.352 1 95.38 90 VAL A CA 1
ATOM 737 C C . VAL A 1 90 ? -9.43 27.562 12.906 1 95.38 90 VAL A C 1
ATOM 739 O O . VAL A 1 90 ? -9.516 26.359 12.609 1 95.38 90 VAL A O 1
ATOM 742 N N . LYS A 1 91 ? -9.164 28.516 11.992 1 94.25 91 LYS A N 1
ATOM 743 C CA . LYS A 1 91 ? -9.008 28.234 10.57 1 94.25 91 LYS A CA 1
ATOM 744 C C . LYS A 1 91 ? -7.867 27.25 10.336 1 94.25 91 LYS A C 1
ATOM 746 O O . LYS A 1 91 ? -8.039 26.234 9.641 1 94.25 91 LYS A O 1
ATOM 751 N N . GLU A 1 92 ? -6.715 27.5 10.906 1 93.44 92 GLU A N 1
ATOM 752 C CA . GLU A 1 92 ? -5.543 26.656 10.68 1 93.44 92 GLU A CA 1
ATOM 753 C C . GLU A 1 92 ? -5.727 25.281 11.312 1 93.44 92 GLU A C 1
ATOM 755 O O . GLU A 1 92 ? -5.262 24.281 10.773 1 93.44 92 GLU A O 1
ATOM 760 N N . ASN A 1 93 ? -6.395 25.234 12.484 1 95.56 93 ASN A N 1
ATOM 761 C CA . ASN A 1 93 ? -6.703 23.938 13.094 1 95.56 93 ASN A CA 1
ATOM 762 C C . ASN A 1 93 ? -7.617 23.109 12.195 1 95.56 93 ASN A C 1
ATOM 764 O O . ASN A 1 93 ? -7.418 21.891 12.062 1 95.56 93 ASN A O 1
ATOM 768 N N . LEU A 1 94 ? -8.633 23.719 11.656 1 96.06 94 LEU A N 1
ATOM 769 C CA . LEU A 1 94 ? -9.539 23.031 10.742 1 96.06 94 LEU A CA 1
ATOM 770 C C . LEU A 1 94 ? -8.805 22.547 9.5 1 96.06 94 LEU A C 1
ATOM 772 O O . LEU A 1 94 ? -9.008 21.422 9.047 1 96.06 94 LEU A O 1
ATOM 776 N N . GLU A 1 95 ? -7.941 23.406 8.93 1 92.12 95 GLU A N 1
ATOM 777 C CA . GLU A 1 95 ? -7.164 23.031 7.754 1 92.12 95 GLU A CA 1
ATOM 778 C C . GLU A 1 95 ? -6.211 21.891 8.062 1 92.12 95 GLU A C 1
ATOM 780 O O . GLU A 1 95 ? -6.023 20.984 7.234 1 92.12 95 GLU A O 1
ATOM 785 N N . CYS A 1 96 ? -5.633 21.922 9.219 1 95.31 96 CYS A N 1
ATOM 786 C CA . CYS A 1 96 ? -4.758 20.844 9.656 1 95.31 96 CYS A CA 1
ATOM 787 C C . CYS A 1 96 ? -5.508 19.516 9.695 1 95.31 96 CYS A C 1
ATOM 789 O O . CYS A 1 96 ? -5.051 18.516 9.141 1 95.31 96 CYS A O 1
ATOM 791 N N . LYS A 1 97 ? -6.668 19.484 10.305 1 96.75 97 LYS A N 1
ATOM 792 C CA . LYS A 1 97 ? -7.488 18.281 10.398 1 96.75 97 LYS A CA 1
ATOM 793 C C . LYS A 1 97 ? -7.871 17.766 9.016 1 96.75 97 LYS A C 1
ATOM 795 O O . LYS A 1 97 ? -7.812 16.562 8.758 1 96.75 97 LYS A O 1
ATOM 800 N N . LYS A 1 98 ? -8.25 18.688 8.164 1 95.5 98 LYS A N 1
ATOM 801 C CA . LYS A 1 98 ? -8.625 18.328 6.797 1 95.5 98 LYS A CA 1
ATOM 802 C C . LYS A 1 98 ? -7.453 17.703 6.051 1 95.5 98 LYS A C 1
ATOM 804 O O . LYS A 1 98 ? -7.613 16.672 5.379 1 95.5 98 LYS A O 1
ATOM 809 N N . THR A 1 99 ? -6.316 18.312 6.133 1 92.75 99 THR A N 1
ATOM 810 C CA . THR A 1 99 ? -5.121 17.828 5.457 1 92.75 99 THR A CA 1
ATOM 811 C C . THR A 1 99 ? -4.754 16.438 5.953 1 92.75 99 THR A C 1
ATOM 813 O O . THR A 1 99 ? -4.453 15.539 5.156 1 92.75 99 THR A O 1
ATOM 816 N N . ILE A 1 100 ? -4.801 16.234 7.242 1 95.81 100 ILE A N 1
ATOM 817 C CA . ILE A 1 100 ? -4.496 14.93 7.82 1 95.81 100 ILE A CA 1
ATOM 818 C C . ILE A 1 100 ? -5.492 13.891 7.305 1 95.81 100 ILE A C 1
ATOM 820 O O . ILE A 1 100 ? -5.102 12.773 6.941 1 95.81 100 ILE A O 1
ATOM 824 N N . GLN A 1 101 ? -6.762 14.25 7.238 1 96.88 101 GLN A N 1
ATOM 825 C CA . GLN A 1 101 ? -7.789 13.344 6.73 1 96.88 101 GLN A CA 1
ATOM 826 C C . GLN A 1 101 ? -7.531 12.977 5.273 1 96.88 101 GLN A C 1
ATOM 828 O O . GLN A 1 101 ? -7.711 11.82 4.879 1 96.88 101 GLN A O 1
ATOM 833 N N . GLU A 1 102 ? -7.152 13.922 4.477 1 93.25 102 GLU A N 1
ATOM 834 C CA . GLU A 1 102 ? -6.855 13.672 3.07 1 93.25 102 GLU A CA 1
ATOM 835 C C . GLU A 1 102 ? -5.676 12.719 2.918 1 93.25 102 GLU A C 1
ATOM 837 O O . GLU A 1 102 ? -5.691 11.828 2.061 1 93.25 102 GLU A O 1
ATOM 842 N N . ILE A 1 103 ? -4.645 12.898 3.711 1 93 103 ILE A N 1
ATOM 843 C CA . ILE A 1 103 ? -3.488 12.008 3.695 1 93 103 ILE A CA 1
ATOM 844 C C . ILE A 1 103 ? -3.924 10.594 4.055 1 93 103 ILE A C 1
ATOM 846 O O . ILE A 1 103 ? -3.518 9.625 3.402 1 93 103 ILE A O 1
ATOM 850 N N . GLN A 1 104 ? -4.777 10.461 5.109 1 96.75 104 GLN A N 1
ATOM 851 C CA . GLN A 1 104 ? -5.285 9.156 5.531 1 96.75 104 GLN A CA 1
ATOM 852 C C . GLN A 1 104 ? -6.117 8.508 4.434 1 96.75 104 GLN A C 1
ATOM 854 O O . GLN A 1 104 ? -6.027 7.297 4.215 1 96.75 104 GLN A O 1
ATOM 859 N N . HIS A 1 105 ? -6.93 9.312 3.732 1 96.31 105 HIS A N 1
ATOM 860 C CA . HIS A 1 105 ? -7.727 8.789 2.625 1 96.31 105 HIS A CA 1
ATOM 861 C C . HIS A 1 105 ? -6.832 8.258 1.51 1 96.31 105 HIS A C 1
ATOM 863 O O . HIS A 1 105 ? -7.098 7.188 0.954 1 96.31 105 HIS A O 1
ATOM 869 N N . GLN A 1 106 ? -5.812 9.055 1.177 1 93.06 106 GLN A N 1
ATOM 870 C CA . GLN A 1 106 ? -4.863 8.633 0.148 1 93.06 106 GLN A CA 1
ATOM 871 C C . GLN A 1 106 ? -4.152 7.348 0.548 1 93.06 106 GLN A C 1
ATOM 873 O O . GLN A 1 106 ? -3.967 6.453 -0.279 1 93.06 106 GLN A O 1
ATOM 878 N N . ARG A 1 107 ? -3.74 7.242 1.825 1 95 107 ARG A N 1
ATOM 879 C CA . ARG A 1 107 ? -3.105 6.051 2.381 1 95 107 ARG A CA 1
ATOM 880 C C . ARG A 1 107 ? -3.979 4.82 2.18 1 95 107 ARG A C 1
ATOM 882 O O . ARG A 1 107 ? -3.514 3.797 1.67 1 95 107 ARG A O 1
ATOM 889 N N . GLU A 1 108 ? -5.211 4.902 2.551 1 97.25 108 GLU A N 1
ATOM 890 C CA . GLU A 1 108 ? -6.129 3.771 2.453 1 97.25 108 GLU A CA 1
ATOM 891 C C . GLU A 1 108 ? -6.402 3.408 0.998 1 97.25 108 GLU A C 1
ATOM 893 O O . GLU A 1 108 ? -6.496 2.227 0.655 1 97.25 108 GLU A O 1
ATOM 898 N N . ALA A 1 109 ? -6.598 4.422 0.175 1 94.31 109 ALA A N 1
ATOM 899 C CA . ALA A 1 109 ? -6.824 4.164 -1.245 1 94.31 109 ALA A CA 1
ATOM 900 C C . ALA A 1 109 ? -5.645 3.42 -1.862 1 94.31 109 ALA A C 1
ATOM 902 O O . ALA A 1 109 ? -5.832 2.471 -2.627 1 94.31 109 ALA A O 1
ATOM 903 N N . LEU A 1 110 ? -4.461 3.854 -1.55 1 92.44 110 LEU A N 1
ATOM 904 C CA . LEU A 1 110 ? -3.26 3.215 -2.076 1 92.44 110 LEU A CA 1
ATOM 905 C C . LEU A 1 110 ? -3.143 1.778 -1.579 1 92.44 110 LEU A C 1
ATOM 907 O O . LEU A 1 110 ? -2.84 0.871 -2.355 1 92.44 110 LEU A O 1
ATOM 911 N N . LYS A 1 111 ? -3.404 1.504 -0.331 1 95.75 111 LYS A N 1
ATOM 912 C CA . LYS A 1 111 ? -3.354 0.151 0.217 1 95.75 111 LYS A CA 1
ATOM 913 C C . LYS A 1 111 ? -4.379 -0.754 -0.46 1 95.75 111 LYS A C 1
ATOM 915 O O . LYS A 1 111 ? -4.105 -1.931 -0.71 1 95.75 111 LYS A O 1
ATOM 920 N N . ARG A 1 112 ? -5.551 -0.164 -0.72 1 96 112 ARG A N 1
ATOM 921 C CA . ARG A 1 112 ? -6.57 -0.937 -1.419 1 96 112 ARG A CA 1
ATOM 922 C C . ARG A 1 112 ? -6.09 -1.351 -2.807 1 96 112 ARG A C 1
ATOM 924 O O . ARG A 1 112 ? -6.309 -2.488 -3.23 1 96 112 ARG A O 1
ATOM 931 N N . GLU A 1 113 ? -5.441 -0.446 -3.469 1 91.94 113 GLU A N 1
ATOM 932 C CA . GLU A 1 113 ? -4.949 -0.757 -4.809 1 91.94 113 GLU A CA 1
ATOM 933 C C . GLU A 1 113 ? -3.816 -1.775 -4.754 1 91.94 113 GLU A C 1
ATOM 935 O O . GLU A 1 113 ? -3.703 -2.633 -5.633 1 91.94 113 GLU A O 1
ATOM 940 N N . VAL A 1 114 ? -2.99 -1.618 -3.764 1 92.31 114 VAL A N 1
ATOM 941 C CA . VAL A 1 114 ? -1.937 -2.602 -3.541 1 92.31 114 VAL A CA 1
ATOM 942 C C . VAL A 1 114 ? -2.553 -3.98 -3.326 1 92.31 114 VAL A C 1
ATOM 944 O O . VAL A 1 114 ? -2.111 -4.965 -3.924 1 92.31 114 VAL A O 1
ATOM 947 N N . ASP A 1 115 ? -3.592 -4.086 -2.488 1 95.81 115 ASP A N 1
ATOM 948 C CA . ASP A 1 115 ? -4.285 -5.344 -2.232 1 95.81 115 ASP A CA 1
ATOM 949 C C . ASP A 1 115 ? -4.883 -5.914 -3.518 1 95.81 115 ASP A C 1
ATOM 951 O O . ASP A 1 115 ? -4.746 -7.105 -3.797 1 95.81 115 ASP A O 1
ATOM 955 N N . LYS A 1 116 ? -5.531 -5.031 -4.219 1 93.5 116 LYS A N 1
ATOM 956 C CA . LYS A 1 116 ? -6.172 -5.457 -5.457 1 93.5 116 LYS A CA 1
ATOM 957 C C . LYS A 1 116 ? -5.152 -6.047 -6.426 1 93.5 116 LYS A C 1
ATOM 959 O O . LYS A 1 116 ? -5.379 -7.113 -7.008 1 93.5 116 LYS A O 1
ATOM 964 N N . HIS A 1 117 ? -4.012 -5.395 -6.602 1 90.88 117 HIS A N 1
ATOM 965 C CA . HIS A 1 117 ? -2.975 -5.863 -7.516 1 90.88 117 HIS A CA 1
ATOM 966 C C . HIS A 1 117 ? -2.404 -7.203 -7.059 1 90.88 117 HIS A C 1
ATOM 968 O O . HIS A 1 117 ? -2.223 -8.117 -7.867 1 90.88 117 HIS A O 1
ATOM 974 N N . ALA A 1 118 ? -2.164 -7.301 -5.797 1 92.25 118 ALA A N 1
ATOM 975 C CA . ALA A 1 118 ? -1.645 -8.547 -5.25 1 92.25 118 ALA A CA 1
ATOM 976 C C . ALA A 1 118 ? -2.621 -9.695 -5.48 1 92.25 118 ALA A C 1
ATOM 978 O O . ALA A 1 118 ? -2.217 -10.797 -5.875 1 92.25 118 ALA A O 1
ATOM 979 N N . LEU A 1 119 ? -3.912 -9.445 -5.234 1 94.81 119 LEU A N 1
ATOM 980 C CA . LEU A 1 119 ? -4.938 -10.469 -5.414 1 94.81 119 LEU A CA 1
ATOM 981 C C . LEU A 1 119 ? -5.035 -10.883 -6.879 1 94.81 119 LEU A C 1
ATOM 983 O O . LEU A 1 119 ? -5.211 -12.07 -7.18 1 94.81 119 LEU A O 1
ATOM 987 N N . ASP A 1 120 ? -4.898 -9.945 -7.801 1 91.56 120 ASP A N 1
ATOM 988 C CA . ASP A 1 120 ? -4.922 -10.25 -9.227 1 91.56 120 ASP A CA 1
ATOM 989 C C . ASP A 1 120 ? -3.768 -11.172 -9.609 1 91.56 120 ASP A C 1
ATOM 991 O O . ASP A 1 120 ? -3.957 -12.141 -10.352 1 91.56 120 ASP A O 1
ATOM 995 N N . LEU A 1 121 ? -2.58 -10.875 -9.109 1 91.31 121 LEU A N 1
ATOM 996 C CA . LEU A 1 121 ? -1.406 -11.695 -9.391 1 91.31 121 LEU A CA 1
ATOM 997 C C . LEU A 1 121 ? -1.578 -13.102 -8.828 1 91.31 121 LEU A C 1
ATOM 999 O O . LEU A 1 121 ? -1.247 -14.086 -9.492 1 91.31 121 LEU A O 1
ATOM 1003 N N . ILE A 1 122 ? -2.141 -13.195 -7.602 1 94.12 122 ILE A N 1
ATOM 1004 C CA . ILE A 1 122 ? -2.354 -14.492 -6.969 1 94.12 122 ILE A CA 1
ATOM 1005 C C . ILE A 1 122 ? -3.365 -15.305 -7.773 1 94.12 122 ILE A C 1
ATOM 1007 O O . ILE A 1 122 ? -3.193 -16.516 -7.965 1 94.12 122 ILE A O 1
ATOM 1011 N N . GLU A 1 123 ? -4.387 -14.633 -8.258 1 94.12 123 GLU A N 1
ATOM 1012 C CA . GLU A 1 123 ? -5.375 -15.305 -9.094 1 94.12 123 GLU A CA 1
ATOM 1013 C C . GLU A 1 123 ? -4.742 -15.828 -10.383 1 94.12 123 GLU A C 1
ATOM 1015 O O . GLU A 1 123 ? -5.023 -16.953 -10.805 1 94.12 123 GLU A O 1
ATOM 1020 N N . GLU A 1 124 ? -3.863 -15.078 -10.977 1 90.56 124 GLU A N 1
ATOM 1021 C CA . GLU A 1 124 ? -3.172 -15.5 -12.188 1 90.56 124 GLU A CA 1
ATOM 1022 C C . GLU A 1 124 ? -2.32 -16.734 -11.938 1 90.56 124 GLU A C 1
ATOM 1024 O O . GLU A 1 124 ? -2.363 -17.703 -12.711 1 90.56 124 GLU A O 1
ATOM 1029 N N . VAL A 1 125 ? -1.594 -16.719 -10.836 1 92.44 125 VAL A N 1
ATOM 1030 C CA . VAL A 1 125 ? -0.748 -17.844 -10.453 1 92.44 125 VAL A CA 1
ATOM 1031 C C . VAL A 1 125 ? -1.61 -19.078 -10.211 1 92.44 125 VAL A C 1
ATOM 1033 O O . VAL A 1 125 ? -1.28 -20.172 -10.672 1 92.44 125 VAL A O 1
ATOM 1036 N N . THR A 1 126 ? -2.715 -18.906 -9.547 1 94.75 126 THR A N 1
ATOM 1037 C CA . THR A 1 126 ? -3.617 -20.016 -9.227 1 94.75 126 THR A CA 1
ATOM 1038 C C . THR A 1 126 ? -4.227 -20.609 -10.492 1 94.75 126 THR A C 1
ATOM 1040 O O . THR A 1 126 ? -4.332 -21.828 -10.625 1 94.75 126 THR A O 1
ATOM 1043 N N . GLN A 1 127 ? -4.582 -19.719 -11.453 1 93.56 127 GLN A N 1
ATOM 1044 C CA . GLN A 1 127 ? -5.133 -20.188 -12.719 1 93.56 127 GLN A CA 1
ATOM 1045 C C . GLN A 1 127 ? -4.09 -20.969 -13.516 1 93.56 127 GLN A C 1
ATOM 1047 O O . GLN A 1 127 ? -4.406 -21.984 -14.125 1 93.56 127 GLN A O 1
ATOM 1052 N N . ASN A 1 128 ? -2.879 -20.469 -13.5 1 91.62 128 ASN A N 1
ATOM 1053 C CA . ASN A 1 128 ? -1.786 -21.203 -14.141 1 91.62 128 ASN A CA 1
ATOM 1054 C C . ASN A 1 128 ? -1.596 -22.578 -13.531 1 91.62 128 ASN A C 1
ATOM 1056 O O . ASN A 1 128 ? -1.472 -23.578 -14.258 1 91.62 128 ASN A O 1
ATOM 1060 N N . MET A 1 129 ? -1.655 -22.641 -12.258 1 94.69 129 MET A N 1
ATOM 1061 C CA . MET A 1 129 ? -1.487 -23.922 -11.57 1 94.69 129 MET A CA 1
ATOM 1062 C C . MET A 1 129 ? -2.613 -24.891 -11.922 1 94.69 129 MET A C 1
ATOM 1064 O O . MET A 1 129 ? -2.373 -26.078 -12.133 1 94.69 129 MET A O 1
ATOM 1068 N N . LYS A 1 130 ? -3.809 -24.438 -12.008 1 95 130 LYS A N 1
ATOM 1069 C CA . LYS A 1 130 ? -4.934 -25.266 -12.414 1 95 130 LYS A CA 1
ATOM 1070 C C . LYS A 1 130 ? -4.715 -25.844 -13.812 1 95 130 LYS A C 1
ATOM 1072 O O . LYS A 1 130 ? -5.004 -27.016 -14.055 1 95 130 LYS A O 1
ATOM 1077 N N . SER A 1 131 ? -4.188 -24.984 -14.672 1 93.31 131 SER A N 1
ATOM 1078 C CA . SER A 1 131 ? -3.902 -25.422 -16.031 1 93.31 131 SER A CA 1
ATOM 1079 C C . SER A 1 131 ? -2.834 -26.516 -16.047 1 93.31 131 SER A C 1
ATOM 1081 O O . SER A 1 131 ? -2.967 -27.516 -16.766 1 93.31 131 SER A O 1
ATOM 1083 N N . ILE A 1 132 ? -1.823 -26.359 -15.297 1 92.31 132 ILE A N 1
ATOM 1084 C CA . ILE A 1 132 ? -0.749 -27.344 -15.195 1 92.31 132 ILE A CA 1
ATOM 1085 C C . ILE A 1 132 ? -1.3 -28.641 -14.641 1 92.31 132 ILE A C 1
ATOM 1087 O O . ILE A 1 132 ? -1.058 -29.719 -15.203 1 92.31 132 ILE A O 1
ATOM 1091 N N . ASN A 1 133 ? -2.08 -28.578 -13.578 1 95 133 ASN A N 1
ATOM 1092 C CA . ASN A 1 133 ? -2.674 -29.766 -12.977 1 95 133 ASN A CA 1
ATOM 1093 C C . ASN A 1 133 ? -3.582 -30.5 -13.953 1 95 133 ASN A C 1
ATOM 1095 O O . ASN A 1 133 ? -3.613 -31.734 -13.977 1 95 133 ASN A O 1
ATOM 1099 N N . TYR A 1 134 ? -4.293 -29.719 -14.703 1 95.31 134 TYR A N 1
ATOM 1100 C CA . TYR A 1 134 ? -5.152 -30.328 -15.711 1 95.31 134 TYR A CA 1
ATOM 1101 C C . TYR A 1 134 ? -4.328 -31.109 -16.734 1 95.31 134 TYR A C 1
ATOM 1103 O O . TYR A 1 134 ? -4.648 -32.25 -17.062 1 95.31 134 TYR A O 1
ATOM 1111 N N . SER A 1 135 ? -3.246 -30.516 -17.203 1 93.31 135 SER A N 1
ATOM 1112 C CA . SER A 1 135 ? -2.373 -31.172 -18.172 1 93.31 135 SER A CA 1
ATOM 1113 C C . SER A 1 135 ? -1.774 -32.438 -17.594 1 93.31 135 SER A C 1
ATOM 1115 O O . SER A 1 135 ? -1.72 -33.469 -18.281 1 93.31 135 SER A O 1
ATOM 1117 N N . ILE A 1 136 ? -1.333 -32.344 -16.375 1 94.56 136 ILE A N 1
ATOM 1118 C CA . ILE A 1 136 ? -0.763 -33.5 -15.703 1 94.56 136 ILE A CA 1
ATOM 1119 C C . ILE A 1 136 ? -1.816 -34.625 -15.602 1 94.56 136 ILE A C 1
ATOM 1121 O O . ILE A 1 136 ? -1.539 -35.781 -15.891 1 94.56 136 ILE A O 1
ATOM 1125 N N . SER A 1 137 ? -3.025 -34.281 -15.227 1 95.25 137 SER A N 1
ATOM 1126 C CA . SER A 1 137 ? -4.109 -35.219 -15.055 1 95.25 137 SER A CA 1
ATOM 1127 C C . SER A 1 137 ? -4.441 -35.938 -16.375 1 95.25 137 SER A C 1
ATOM 1129 O O . SER A 1 137 ? -4.715 -37.125 -16.391 1 95.25 137 SER A O 1
ATOM 1131 N N . GLU A 1 138 ? -4.43 -35.219 -17.469 1 93.75 138 GLU A N 1
ATOM 1132 C CA . GLU A 1 138 ? -4.691 -35.812 -18.781 1 93.75 138 GLU A CA 1
ATOM 1133 C C . GLU A 1 138 ? -3.621 -36.812 -19.141 1 93.75 138 GLU A C 1
ATOM 1135 O O . GLU A 1 138 ? -3.939 -37.906 -19.641 1 93.75 138 GLU A O 1
ATOM 1140 N N . GLU A 1 139 ? -2.402 -36.469 -18.859 1 93.5 139 GLU A N 1
ATOM 1141 C CA . GLU A 1 139 ? -1.31 -37.375 -19.141 1 93.5 139 GLU A CA 1
ATOM 1142 C C . GLU A 1 139 ? -1.362 -38.594 -18.219 1 93.5 139 GLU A C 1
ATOM 1144 O O . GLU A 1 139 ? -1.061 -39.719 -18.641 1 93.5 139 GLU A O 1
ATOM 1149 N N . GLU A 1 140 ? -1.727 -38.344 -16.969 1 94.44 140 GLU A N 1
ATOM 1150 C CA . GLU A 1 140 ? -1.876 -39.469 -16.031 1 94.44 140 GLU A CA 1
ATOM 1151 C C . GLU A 1 140 ? -2.93 -40.469 -16.516 1 94.44 140 GLU A C 1
ATOM 1153 O O . GLU A 1 140 ? -2.754 -41.688 -16.406 1 94.44 140 GLU A O 1
ATOM 1158 N N . LYS A 1 141 ? -3.99 -39.969 -17.047 1 94.25 141 LYS A N 1
ATOM 1159 C CA . LYS A 1 141 ? -5.02 -40.844 -17.609 1 94.25 141 LYS A CA 1
ATOM 1160 C C . LYS A 1 141 ? -4.469 -41.656 -18.766 1 94.25 141 LYS A C 1
ATOM 1162 O O . LYS A 1 141 ? -4.754 -42.875 -18.859 1 94.25 141 LYS A O 1
ATOM 1167 N N . ASN A 1 142 ? -3.713 -40.969 -19.594 1 91.81 142 ASN A N 1
ATOM 1168 C CA . ASN A 1 142 ? -3.092 -41.656 -20.703 1 91.81 142 ASN A CA 1
ATOM 1169 C C . ASN A 1 142 ? -2.172 -42.781 -20.219 1 91.81 142 ASN A C 1
ATOM 1171 O O . ASN A 1 142 ? -2.225 -43.906 -20.719 1 91.81 142 ASN A O 1
ATOM 1175 N N . VAL A 1 143 ? -1.329 -42.438 -19.25 1 93.31 143 VAL A N 1
ATOM 1176 C CA . VAL A 1 143 ? -0.399 -43.406 -18.688 1 93.31 143 VAL A CA 1
ATOM 1177 C C . VAL A 1 143 ? -1.176 -44.594 -18.094 1 93.31 143 VAL A C 1
ATOM 1179 O O . VAL A 1 143 ? -0.837 -45.75 -18.328 1 93.31 143 VAL A O 1
ATOM 1182 N N . LYS A 1 144 ? -2.232 -44.375 -17.359 1 93.75 144 LYS A N 1
ATOM 1183 C CA . LYS A 1 144 ? -3.039 -45.438 -16.75 1 93.75 144 LYS A CA 1
ATOM 1184 C C . LYS A 1 144 ? -3.672 -46.312 -17.797 1 93.75 144 LYS A C 1
ATOM 1186 O O . LYS A 1 144 ? -3.68 -47.562 -17.656 1 93.75 144 LYS A O 1
ATOM 1191 N N . THR A 1 145 ? -4.191 -45.719 -18.844 1 92.81 145 THR A N 1
ATOM 1192 C CA . THR A 1 145 ? -4.785 -46.5 -19.938 1 92.81 145 THR A CA 1
ATOM 1193 C C . THR A 1 145 ? -3.75 -47.406 -20.578 1 92.81 145 THR A C 1
ATOM 1195 O O . THR A 1 145 ? -4.027 -48.594 -20.828 1 92.81 145 THR A O 1
ATOM 1198 N N . ASN A 1 146 ? -2.572 -46.875 -20.766 1 90.75 146 ASN A N 1
ATOM 1199 C CA . ASN A 1 146 ? -1.5 -47.656 -21.359 1 90.75 146 ASN A CA 1
ATOM 1200 C C . ASN A 1 146 ? -1.03 -48.75 -20.422 1 90.75 146 ASN A C 1
ATOM 1202 O O . ASN A 1 146 ? -0.716 -49.875 -20.859 1 90.75 146 ASN A O 1
ATOM 1206 N N . GLN A 1 147 ? -0.973 -48.438 -19.156 1 91.75 147 GLN A N 1
ATOM 1207 C CA . GLN A 1 147 ? -0.613 -49.469 -18.172 1 91.75 147 GLN A CA 1
ATOM 1208 C C . GLN A 1 147 ? -1.603 -50.625 -18.203 1 91.75 147 GLN A C 1
ATOM 1210 O O . GLN A 1 147 ? -1.204 -51.781 -18.125 1 91.75 147 GLN A O 1
ATOM 1215 N N . GLN A 1 148 ? -2.848 -50.312 -18.297 1 91.88 148 GLN A N 1
ATOM 1216 C CA . GLN A 1 148 ? -3.875 -51.344 -18.391 1 91.88 148 GLN A CA 1
ATOM 1217 C C . GLN A 1 148 ? -3.697 -52.219 -19.641 1 91.88 148 GLN A C 1
ATOM 1219 O O . GLN A 1 148 ? -3.795 -53.438 -19.578 1 91.88 148 GLN A O 1
ATOM 1224 N N . LYS A 1 149 ? -3.416 -51.531 -20.734 1 89.31 149 LYS A N 1
ATOM 1225 C CA . LYS A 1 149 ? -3.199 -52.25 -21.984 1 89.31 149 LYS A CA 1
ATOM 1226 C C . LYS A 1 149 ? -2.021 -53.219 -21.875 1 89.31 149 LYS A C 1
ATOM 1228 O O . LYS A 1 149 ? -2.121 -54.375 -22.266 1 89.31 149 LYS A O 1
ATOM 1233 N N . VAL A 1 150 ? -0.933 -52.688 -21.328 1 88.62 150 VAL A N 1
ATOM 1234 C CA . VAL A 1 150 ? 0.259 -53.5 -21.156 1 88.62 150 VAL A CA 1
ATOM 1235 C C . VAL A 1 150 ? -0.043 -54.656 -20.203 1 88.62 150 VAL A C 1
ATOM 1237 O O . VAL A 1 150 ? 0.354 -55.812 -20.453 1 88.62 150 VAL A O 1
ATOM 1240 N N . GLY A 1 151 ? -0.706 -54.344 -19.141 1 88.62 151 GLY A N 1
ATOM 1241 C CA . GLY A 1 151 ? -1.121 -55.406 -18.219 1 88.62 151 GLY A CA 1
ATOM 1242 C C . GLY A 1 151 ? -1.954 -56.469 -18.875 1 88.62 151 GLY A C 1
ATOM 1243 O O . GLY A 1 151 ? -1.719 -57.656 -18.656 1 88.62 151 GLY A O 1
ATOM 1244 N N . ASN A 1 152 ? -2.908 -56.125 -19.703 1 89.56 152 ASN A N 1
ATOM 1245 C CA . ASN A 1 152 ? -3.74 -57.062 -20.422 1 89.56 152 ASN A CA 1
ATOM 1246 C C . ASN A 1 152 ? -2.918 -57.906 -21.406 1 89.56 152 ASN A C 1
ATOM 1248 O O . ASN A 1 152 ? -3.168 -59.094 -21.594 1 89.56 152 ASN A O 1
ATOM 1252 N N . ASN A 1 153 ? -1.948 -57.219 -22.031 1 86.12 153 ASN A N 1
ATOM 1253 C CA . ASN A 1 153 ? -1.065 -57.938 -22.938 1 86.12 153 ASN A CA 1
ATOM 1254 C C . ASN A 1 153 ? -0.261 -59.031 -22.219 1 86.12 153 ASN A C 1
ATOM 1256 O O . ASN A 1 153 ? -0.099 -60.125 -22.719 1 86.12 153 ASN A O 1
ATOM 1260 N N . PHE A 1 154 ? 0.218 -58.656 -21.031 1 86.62 154 PHE A N 1
ATOM 1261 C CA . PHE A 1 154 ? 0.921 -59.656 -20.203 1 86.62 154 PHE A CA 1
ATOM 1262 C C . PHE A 1 154 ? 0.028 -60.844 -19.906 1 86.62 154 PHE A C 1
ATOM 1264 O O . PHE A 1 154 ? 0.451 -62 -20.047 1 86.62 154 PHE A O 1
ATOM 1271 N N . LYS A 1 155 ? -1.164 -60.562 -19.531 1 87.69 155 LYS A N 1
ATOM 1272 C CA . LYS A 1 155 ? -2.107 -61.625 -19.188 1 87.69 155 LYS A CA 1
ATOM 1273 C C . LYS A 1 155 ? -2.402 -62.5 -20.391 1 87.69 155 LYS A C 1
ATOM 1275 O O . LYS A 1 155 ? -2.391 -63.719 -20.281 1 87.69 155 LYS A O 1
ATOM 1280 N N . THR A 1 156 ? -2.641 -61.844 -21.5 1 87.25 156 THR A N 1
ATOM 1281 C CA . THR A 1 156 ? -2.943 -62.562 -22.734 1 87.25 156 THR A CA 1
ATOM 1282 C C . THR A 1 156 ? -1.763 -63.438 -23.141 1 87.25 156 THR A C 1
ATOM 1284 O O . THR A 1 156 ? -1.944 -64.625 -23.516 1 87.25 156 THR A O 1
ATOM 1287 N N . SER A 1 157 ? -0.595 -62.875 -23.078 1 84.94 157 SER A N 1
ATOM 1288 C CA . SER A 1 157 ? 0.607 -63.625 -23.406 1 84.94 157 SER A CA 1
ATOM 1289 C C . SER A 1 157 ? 0.763 -64.875 -22.484 1 84.94 157 SER A C 1
ATOM 1291 O O . SER A 1 157 ? 1.021 -65.938 -22.953 1 84.94 157 SER A O 1
ATOM 1293 N N . LYS A 1 158 ? 0.552 -64.625 -21.266 1 84.5 158 LYS A N 1
ATOM 1294 C CA . LYS A 1 158 ? 0.656 -65.75 -20.297 1 84.5 158 LYS A CA 1
ATOM 1295 C C . LYS A 1 158 ? -0.38 -66.812 -20.578 1 84.5 158 LYS A C 1
ATOM 1297 O O . LYS A 1 158 ? -0.069 -68 -20.516 1 84.5 158 LYS A O 1
ATOM 1302 N N . GLU A 1 159 ? -1.577 -66.375 -20.859 1 86.5 159 GLU A N 1
ATOM 1303 C CA . GLU A 1 159 ? -2.645 -67.375 -21.172 1 86.5 159 GLU A CA 1
ATOM 1304 C C . GLU A 1 159 ? -2.309 -68.188 -22.406 1 86.5 159 GLU A C 1
ATOM 1306 O O . GLU A 1 159 ? -2.531 -69.375 -22.406 1 86.5 159 GLU A O 1
ATOM 1311 N N . MET A 1 160 ? -1.7 -67.562 -23.391 1 85.88 160 MET A N 1
ATOM 1312 C CA . MET A 1 160 ? -1.335 -68.312 -24.625 1 85.88 160 MET A CA 1
ATOM 1313 C C . MET A 1 160 ? -0.199 -69.25 -24.359 1 85.88 160 MET A C 1
ATOM 1315 O O . MET A 1 160 ? -0.209 -70.375 -24.875 1 85.88 160 MET A O 1
ATOM 1319 N N . LEU A 1 161 ? 0.693 -68.875 -23.531 1 83.56 161 LEU A N 1
ATOM 1320 C CA . LEU A 1 161 ? 1.875 -69.688 -23.281 1 83.56 161 LEU A CA 1
ATOM 1321 C C . LEU A 1 161 ? 1.539 -70.875 -22.375 1 83.56 161 LEU A C 1
ATOM 1323 O O . LEU A 1 161 ? 2.252 -71.875 -22.359 1 83.56 161 LEU A O 1
ATOM 1327 N N . THR A 1 162 ? 0.427 -70.75 -21.719 1 83.94 162 THR A N 1
ATOM 1328 C CA . THR A 1 162 ? 0.109 -71.812 -20.766 1 83.94 162 THR A CA 1
ATOM 1329 C C . THR A 1 162 ? -1.085 -72.625 -21.25 1 83.94 162 THR A C 1
ATOM 1331 O O . THR A 1 162 ? -1.509 -73.562 -20.562 1 83.94 162 THR A O 1
ATOM 1334 N N . THR A 1 163 ? -1.551 -72.25 -22.391 1 82.25 163 THR A N 1
ATOM 1335 C CA . THR A 1 163 ? -2.725 -72.938 -22.875 1 82.25 163 THR A CA 1
ATOM 1336 C C . THR A 1 163 ? -2.377 -74.375 -23.203 1 82.25 163 THR A C 1
ATOM 1338 O O . THR A 1 163 ? -1.277 -74.688 -23.672 1 82.25 163 THR A O 1
ATOM 1341 N N . THR A 1 164 ? -3.281 -75.375 -22.938 1 79.12 164 THR A N 1
ATOM 1342 C CA . THR A 1 164 ? -3.123 -76.812 -23.25 1 79.12 164 THR A CA 1
ATOM 1343 C C . THR A 1 164 ? -3.834 -77.125 -24.562 1 79.12 164 THR A C 1
ATOM 1345 O O . THR A 1 164 ? -3.676 -78.25 -25.094 1 79.12 164 THR A O 1
ATOM 1348 N N . ASP A 1 165 ? -4.621 -76.188 -25.016 1 78.44 165 ASP A N 1
ATOM 1349 C CA . ASP A 1 165 ? -5.309 -76.375 -26.297 1 78.44 165 ASP A CA 1
ATOM 1350 C C . ASP A 1 165 ? -4.414 -76 -27.469 1 78.44 165 ASP A C 1
ATOM 1352 O O . ASP A 1 165 ? -4.363 -74.812 -27.828 1 78.44 165 ASP A O 1
ATOM 1356 N N . MET A 1 166 ? -3.84 -77 -28.094 1 77.12 166 MET A N 1
ATOM 1357 C CA . MET A 1 166 ? -2.844 -76.75 -29.125 1 77.12 166 MET A CA 1
ATOM 1358 C C . MET A 1 166 ? -3.506 -76.188 -30.391 1 77.12 166 MET A C 1
ATOM 1360 O O . MET A 1 166 ? -2.902 -75.438 -31.141 1 77.12 166 MET A O 1
ATOM 1364 N N . SER A 1 167 ? -4.738 -76.688 -30.641 1 76 167 SER A N 1
ATOM 1365 C CA . SER A 1 167 ? -5.461 -76.125 -31.781 1 76 167 SER A CA 1
ATOM 1366 C C . SER A 1 167 ? -5.68 -74.625 -31.625 1 76 167 SER A C 1
ATOM 1368 O O . SER A 1 167 ? -5.418 -73.875 -32.531 1 76 167 SER A O 1
ATOM 1370 N N . TYR A 1 168 ? -6.09 -74.375 -30.484 1 80.69 168 TYR A N 1
ATOM 1371 C CA . TYR A 1 168 ? -6.297 -73 -30.172 1 80.69 168 TYR A CA 1
ATOM 1372 C C . TYR A 1 168 ? -4.992 -72.188 -30.25 1 80.69 168 TYR A C 1
ATOM 1374 O O . TYR A 1 168 ? -4.953 -71.125 -30.812 1 80.69 168 TYR A O 1
ATOM 1382 N N . PHE A 1 169 ? -3.924 -72.688 -29.688 1 83.94 169 PHE A N 1
ATOM 1383 C CA . PHE A 1 169 ? -2.615 -72.062 -29.672 1 83.94 169 PHE A CA 1
ATOM 1384 C C . PHE A 1 169 ? -2.17 -71.75 -31.094 1 83.94 169 PHE A C 1
ATOM 1386 O O . PHE A 1 169 ? -1.845 -70.562 -31.406 1 83.94 169 PHE A O 1
ATOM 1393 N N . PHE A 1 170 ? -2.232 -72.625 -31.984 1 82.5 170 PHE A N 1
ATOM 1394 C CA . PHE A 1 170 ? -1.689 -72.438 -33.312 1 82.5 170 PHE A CA 1
ATOM 1395 C C . PHE A 1 170 ? -2.58 -71.5 -34.125 1 82.5 170 PHE A C 1
ATOM 1397 O O . PHE A 1 170 ? -2.096 -70.812 -35 1 82.5 170 PHE A O 1
ATOM 1404 N N . GLU A 1 171 ? -3.846 -71.5 -33.781 1 80.69 171 GLU A N 1
ATOM 1405 C CA . GLU A 1 171 ? -4.777 -70.625 -34.5 1 80.69 171 GLU A CA 1
ATOM 1406 C C . GLU A 1 171 ? -4.598 -69.188 -34.094 1 80.69 171 GLU A C 1
ATOM 1408 O O . GLU A 1 171 ? -4.809 -68.25 -34.938 1 80.69 171 GLU A O 1
ATOM 1413 N N . ASN A 1 172 ? -4.074 -69 -32.906 1 85.5 172 ASN A N 1
ATOM 1414 C CA . ASN A 1 172 ? -4.168 -67.688 -32.375 1 85.5 172 ASN A CA 1
ATOM 1415 C C . ASN A 1 172 ? -2.793 -67.062 -32.062 1 85.5 172 ASN A C 1
ATOM 1417 O O . ASN A 1 172 ? -2.645 -65.875 -31.922 1 85.5 172 ASN A O 1
ATOM 1421 N N . ALA A 1 173 ? -1.799 -67.875 -31.969 1 82.56 173 ALA A N 1
ATOM 1422 C CA . ALA A 1 173 ? -0.49 -67.438 -31.469 1 82.56 173 ALA A CA 1
ATOM 1423 C C . ALA A 1 173 ? 0.056 -66.25 -32.281 1 82.56 173 ALA A C 1
ATOM 1425 O O . ALA A 1 173 ? 0.535 -65.312 -31.703 1 82.56 173 ALA A O 1
ATOM 1426 N N . ASP A 1 174 ? -0.003 -66.312 -33.5 1 80.94 174 ASP A N 1
ATOM 1427 C CA . ASP A 1 174 ? 0.556 -65.25 -34.344 1 80.94 174 ASP A CA 1
ATOM 1428 C C . ASP A 1 174 ? -0.222 -63.938 -34.188 1 80.94 174 ASP A C 1
ATOM 1430 O O . ASP A 1 174 ? 0.37 -62.844 -34.156 1 80.94 174 ASP A O 1
ATOM 1434 N N . ILE A 1 175 ? -1.554 -64.062 -34.219 1 82.44 175 ILE A N 1
ATOM 1435 C CA . ILE A 1 175 ? -2.412 -62.906 -34.062 1 82.44 175 ILE A CA 1
ATOM 1436 C C . ILE A 1 175 ? -2.105 -62.219 -32.719 1 82.44 175 ILE A C 1
ATOM 1438 O O . ILE A 1 175 ? -1.945 -61 -32.688 1 82.44 175 ILE A O 1
ATOM 1442 N N . ILE A 1 176 ? -1.994 -63.062 -31.734 1 83.38 176 ILE A N 1
ATOM 1443 C CA . ILE A 1 176 ? -1.74 -62.531 -30.406 1 83.38 176 ILE A CA 1
ATOM 1444 C C . ILE A 1 176 ? -0.33 -61.969 -30.344 1 83.38 176 ILE A C 1
ATOM 1446 O O . ILE A 1 176 ? -0.12 -60.875 -29.781 1 83.38 176 ILE A O 1
ATOM 1450 N N . ALA A 1 177 ? 0.623 -62.625 -30.875 1 81.88 177 ALA A N 1
ATOM 1451 C CA . ALA A 1 177 ? 1.993 -62.125 -30.891 1 81.88 177 ALA A CA 1
ATOM 1452 C C . ALA A 1 177 ? 2.061 -60.75 -31.547 1 81.88 177 ALA A C 1
ATOM 1454 O O . ALA A 1 177 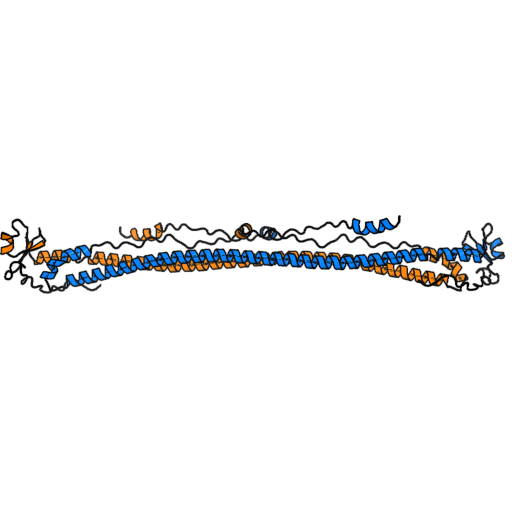? 2.758 -59.844 -31.062 1 81.88 177 ALA A O 1
ATOM 1455 N N . LYS A 1 178 ? 1.397 -60.531 -32.594 1 82.44 178 LYS A N 1
ATOM 1456 C CA . LYS A 1 178 ? 1.362 -59.25 -33.281 1 82.44 178 LYS A CA 1
ATOM 1457 C C . LYS A 1 178 ? 0.707 -58.188 -32.438 1 82.44 178 LYS A C 1
ATOM 1459 O O . LYS A 1 178 ? 1.165 -57.031 -32.375 1 82.44 178 LYS A O 1
ATOM 1464 N N . ALA A 1 179 ? -0.343 -58.594 -31.781 1 78 179 ALA A N 1
ATOM 1465 C CA . ALA A 1 179 ? -1.071 -57.656 -30.922 1 78 179 ALA A CA 1
ATOM 1466 C C . ALA A 1 179 ? -0.215 -57.219 -29.734 1 78 179 ALA A C 1
ATOM 1468 O O . ALA A 1 179 ? -0.389 -56.125 -29.219 1 78 179 ALA A O 1
ATOM 1469 N N . LEU A 1 180 ? 0.663 -58.094 -29.359 1 80.25 180 LEU A N 1
ATOM 1470 C CA . LEU A 1 180 ? 1.521 -57.812 -28.203 1 80.25 180 LEU A CA 1
ATOM 1471 C C . LEU A 1 180 ? 2.68 -56.906 -28.609 1 80.25 180 LEU A C 1
ATOM 1473 O O . LEU A 1 180 ? 3.283 -56.25 -27.75 1 80.25 180 LEU A O 1
ATOM 1477 N N . ASN A 1 181 ? 3.014 -56.906 -29.906 1 76.31 181 ASN A N 1
ATOM 1478 C CA . ASN A 1 181 ? 4.148 -56.156 -30.406 1 76.31 181 ASN A CA 1
ATOM 1479 C C . ASN A 1 181 ? 3.764 -54.688 -30.703 1 76.31 181 ASN A C 1
ATOM 1481 O O . ASN A 1 181 ? 3.914 -54.219 -31.828 1 76.31 181 ASN A O 1
ATOM 1485 N N . ILE A 1 182 ? 3.094 -54 -29.781 1 71.56 182 ILE A N 1
ATOM 1486 C CA . ILE A 1 182 ? 2.721 -52.594 -29.984 1 71.56 182 ILE A CA 1
ATOM 1487 C C . ILE A 1 182 ? 3.494 -51.719 -29.016 1 71.56 182 ILE A C 1
ATOM 1489 O O . ILE A 1 182 ? 3.633 -52.062 -27.844 1 71.56 182 ILE A O 1
ATOM 1493 N N . ASP A 1 183 ? 4.145 -50.719 -29.656 1 74.25 183 ASP A N 1
ATOM 1494 C CA . ASP A 1 183 ? 4.848 -49.75 -28.844 1 74.25 183 ASP A CA 1
ATOM 1495 C C . ASP A 1 183 ? 3.869 -48.844 -28.109 1 74.25 183 ASP A C 1
ATOM 1497 O O . ASP A 1 183 ? 2.809 -48.5 -28.641 1 74.25 183 ASP A O 1
ATOM 1501 N N . VAL A 1 184 ? 4.066 -48.781 -26.797 1 76.88 184 VAL A N 1
ATOM 1502 C CA . VAL A 1 184 ? 3.25 -47.844 -26 1 76.88 184 VAL A CA 1
ATOM 1503 C C . VAL A 1 184 ? 3.754 -46.438 -26.188 1 76.88 184 VAL A C 1
ATOM 1505 O O . VAL A 1 184 ? 4.965 -46.188 -26.203 1 76.88 184 VAL A O 1
ATOM 1508 N N . ASP A 1 185 ? 2.797 -45.562 -26.594 1 73.75 185 ASP A N 1
ATOM 1509 C CA . ASP A 1 185 ? 3.146 -44.156 -26.75 1 73.75 185 ASP A CA 1
ATOM 1510 C C . ASP A 1 185 ? 3.553 -43.562 -25.406 1 73.75 185 ASP A C 1
ATOM 1512 O O . ASP A 1 185 ? 3.014 -43.906 -24.359 1 73.75 185 ASP A O 1
ATOM 1516 N N . GLY A 1 186 ? 4.711 -42.906 -25.438 1 74.56 186 GLY A N 1
ATOM 1517 C CA . GLY A 1 186 ? 5.125 -42.188 -24.25 1 74.56 186 GLY A CA 1
ATOM 1518 C C . GLY A 1 186 ? 4.215 -41 -23.891 1 74.56 186 GLY A C 1
ATOM 1519 O O . GLY A 1 186 ? 3.232 -40.75 -24.594 1 74.56 186 GLY A O 1
ATOM 1520 N N . VAL A 1 187 ? 4.352 -40.594 -22.625 1 74.88 187 VAL A N 1
ATOM 1521 C CA . VAL A 1 187 ? 3.629 -39.406 -22.156 1 74.88 187 VAL A CA 1
ATOM 1522 C C . VAL A 1 187 ? 4.145 -38.156 -22.891 1 74.88 187 VAL A C 1
ATOM 1524 O O . VAL A 1 187 ? 5.332 -38.062 -23.219 1 74.88 187 VAL A O 1
ATOM 1527 N N . ASN A 1 188 ? 3.115 -37.281 -23.234 1 77 188 ASN A N 1
ATOM 1528 C CA . ASN A 1 188 ? 3.514 -36 -23.828 1 77 188 ASN A CA 1
ATOM 1529 C C . ASN A 1 188 ? 4.238 -35.125 -22.812 1 77 188 ASN A C 1
ATOM 1531 O O . ASN A 1 188 ? 3.936 -35.156 -21.625 1 77 188 ASN A O 1
ATOM 1535 N N . VAL A 1 189 ? 5.207 -34.469 -23.375 1 76.06 189 VAL A N 1
ATOM 1536 C CA . VAL A 1 189 ? 5.961 -33.531 -22.562 1 76.06 189 VAL A CA 1
ATOM 1537 C C . VAL A 1 189 ? 5.059 -32.375 -22.141 1 76.06 189 VAL A C 1
ATOM 1539 O O . VAL A 1 189 ? 4.371 -31.781 -22.969 1 76.06 189 VAL A O 1
ATOM 1542 N N . ILE A 1 190 ? 4.887 -32.188 -20.797 1 80.69 190 ILE A N 1
ATOM 1543 C CA . ILE A 1 190 ? 4.168 -31.031 -20.266 1 80.69 190 ILE A CA 1
ATOM 1544 C C . ILE A 1 190 ? 5.121 -29.859 -20.156 1 80.69 190 ILE A C 1
ATOM 1546 O O . ILE A 1 190 ? 6.047 -29.875 -19.328 1 80.69 190 ILE A O 1
ATOM 1550 N N . ASN A 1 191 ? 4.938 -28.797 -21.062 1 78.38 191 ASN A N 1
ATOM 1551 C CA . ASN A 1 191 ? 5.824 -27.641 -21.109 1 78.38 191 ASN A CA 1
ATOM 1552 C C . ASN A 1 191 ? 5.25 -26.453 -20.344 1 78.38 191 ASN A C 1
ATOM 1554 O O . ASN A 1 191 ? 5.438 -25.297 -20.734 1 78.38 191 ASN A O 1
ATOM 1558 N N . LYS A 1 192 ? 4.574 -26.609 -19.359 1 82.56 192 LYS A N 1
ATOM 1559 C CA . LYS A 1 192 ? 4.012 -25.547 -18.531 1 82.56 192 LYS A CA 1
ATOM 1560 C C . LYS A 1 192 ? 4.625 -25.547 -17.125 1 82.56 192 LYS A C 1
ATOM 1562 O O . LYS A 1 192 ? 4.891 -26.609 -16.562 1 82.56 192 LYS A O 1
ATOM 1567 N N . SER A 1 193 ? 4.969 -24.344 -16.703 1 86.75 193 SER A N 1
ATOM 1568 C CA . SER A 1 193 ? 5.48 -24.203 -15.336 1 86.75 193 SER A CA 1
ATOM 1569 C C . SER A 1 193 ? 4.902 -22.969 -14.648 1 86.75 193 SER A C 1
ATOM 1571 O O . SER A 1 193 ? 4.398 -22.062 -15.312 1 86.75 193 SER A O 1
ATOM 1573 N N . VAL A 1 194 ? 4.902 -23.078 -13.32 1 88.44 194 VAL A N 1
ATOM 1574 C CA . VAL A 1 194 ? 4.477 -21.922 -12.547 1 88.44 194 VAL A CA 1
ATOM 1575 C C . VAL A 1 194 ? 5.461 -20.766 -12.75 1 88.44 194 VAL A C 1
ATOM 1577 O O . VAL A 1 194 ? 6.676 -20.953 -12.664 1 88.44 194 VAL A O 1
ATOM 1580 N N . PRO A 1 195 ? 4.871 -19.578 -13.102 1 84.81 195 PRO A N 1
ATOM 1581 C CA . PRO A 1 195 ? 5.766 -18.438 -13.281 1 84.81 195 PRO A CA 1
ATOM 1582 C C . PRO A 1 195 ? 6.465 -18.031 -11.992 1 84.81 195 PRO A C 1
ATOM 1584 O O . PRO A 1 195 ? 5.91 -18.203 -10.898 1 84.81 195 PRO A O 1
ATOM 1587 N N . LYS A 1 196 ? 7.68 -17.469 -12.188 1 86.62 196 LYS A N 1
ATOM 1588 C CA . LYS A 1 196 ? 8.438 -16.969 -11.039 1 86.62 196 LYS A CA 1
ATOM 1589 C C . LYS A 1 196 ? 8.133 -15.492 -10.797 1 86.62 196 LYS A C 1
ATOM 1591 O O . LYS A 1 196 ? 7.992 -14.711 -11.742 1 86.62 196 LYS A O 1
ATOM 1596 N N . PHE A 1 197 ? 8.039 -15.281 -9.477 1 88 197 PHE A N 1
ATOM 1597 C CA . PHE A 1 197 ? 7.77 -13.914 -9.07 1 88 197 PHE A CA 1
ATOM 1598 C C . PHE A 1 197 ? 9.055 -13.195 -8.68 1 88 197 PHE A C 1
ATOM 1600 O O . PHE A 1 197 ? 9.852 -13.719 -7.895 1 88 197 PHE A O 1
ATOM 1607 N N . LYS A 1 198 ? 9.312 -12.023 -9.352 1 82.88 198 LYS A N 1
ATOM 1608 C CA . LYS A 1 198 ? 10.406 -11.133 -8.977 1 82.88 198 LYS A CA 1
ATOM 1609 C C . LYS A 1 198 ? 9.867 -9.805 -8.445 1 82.88 198 LYS A C 1
ATOM 1611 O O . LYS A 1 198 ? 9.367 -8.977 -9.211 1 82.88 198 LYS A O 1
ATOM 1616 N N . PRO A 1 199 ? 10.07 -9.609 -7.121 1 86 199 PRO A N 1
ATOM 1617 C CA . PRO A 1 199 ? 9.523 -8.383 -6.543 1 86 199 PRO A CA 1
ATOM 1618 C C . PRO A 1 199 ? 10.219 -7.125 -7.078 1 86 199 PRO A C 1
ATOM 1620 O O . PRO A 1 199 ? 11.422 -7.141 -7.332 1 86 199 PRO A O 1
ATOM 1623 N N . GLY A 1 200 ? 9.398 -6.102 -7.316 1 82.38 200 GLY A N 1
ATOM 1624 C CA . GLY A 1 200 ? 9.953 -4.801 -7.656 1 82.38 200 GLY A CA 1
ATOM 1625 C C . GLY A 1 200 ? 10.547 -4.074 -6.461 1 82.38 200 GLY A C 1
ATOM 1626 O O . GLY A 1 200 ? 10.305 -4.457 -5.312 1 82.38 200 GLY A O 1
ATOM 1627 N N . SER A 1 201 ? 11.352 -3.105 -6.758 1 83.44 201 SER A N 1
ATOM 1628 C CA . SER A 1 201 ? 11.969 -2.32 -5.695 1 83.44 201 SER A CA 1
ATOM 1629 C C . SER A 1 201 ? 10.977 -1.335 -5.086 1 83.44 201 SER A C 1
ATOM 1631 O O . SER A 1 201 ? 10.266 -0.631 -5.812 1 83.44 201 SER A O 1
ATOM 1633 N N . ILE A 1 202 ? 10.914 -1.473 -3.715 1 84.06 202 ILE A N 1
ATOM 1634 C CA . ILE A 1 202 ? 10.086 -0.512 -2.99 1 84.06 202 ILE A CA 1
ATOM 1635 C C . ILE A 1 202 ? 10.945 0.672 -2.547 1 84.06 202 ILE A C 1
ATOM 1637 O O . ILE A 1 202 ? 11.711 0.567 -1.587 1 84.06 202 ILE A O 1
ATOM 1641 N N . LEU A 1 203 ? 10.969 1.708 -3.414 1 77.25 203 LEU A N 1
ATOM 1642 C CA . LEU A 1 203 ? 11.711 2.922 -3.092 1 77.25 203 LEU A CA 1
ATOM 1643 C C . LEU A 1 203 ? 10.781 4.008 -2.564 1 77.25 203 LEU A C 1
ATOM 1645 O O . LEU A 1 203 ? 9.688 4.203 -3.1 1 77.25 203 LEU A O 1
ATOM 1649 N N . GLN A 1 204 ? 11.32 4.676 -1.584 1 74.56 204 GLN A N 1
ATOM 1650 C CA . GLN A 1 204 ? 10.531 5.734 -0.969 1 74.56 204 GLN A CA 1
ATOM 1651 C C . GLN A 1 204 ? 10.133 6.793 -1.996 1 74.56 204 GLN A C 1
ATOM 1653 O O . GLN A 1 204 ? 9.023 7.324 -1.954 1 74.56 204 GLN A O 1
ATOM 1658 N N . SER A 1 205 ? 11.023 7.059 -2.852 1 73.56 205 SER A N 1
ATOM 1659 C CA . SER A 1 205 ? 10.773 8.07 -3.867 1 73.56 205 SER A CA 1
ATOM 1660 C C . SER A 1 205 ? 9.609 7.68 -4.766 1 73.56 205 SER A C 1
ATOM 1662 O O . SER A 1 205 ? 8.828 8.531 -5.191 1 73.56 205 SER A O 1
ATOM 1664 N N . ASN A 1 206 ? 9.477 6.383 -4.973 1 75.5 206 ASN A N 1
ATOM 1665 C CA . ASN A 1 206 ? 8.391 5.914 -5.824 1 75.5 206 ASN A CA 1
ATOM 1666 C C . ASN A 1 206 ? 7.051 5.945 -5.094 1 75.5 206 ASN A C 1
ATOM 1668 O O . ASN A 1 206 ? 6.016 6.219 -5.703 1 75.5 206 ASN A O 1
ATOM 1672 N N . ILE A 1 207 ? 7.137 5.676 -3.768 1 80.81 207 ILE A N 1
ATOM 1673 C CA . ILE A 1 207 ? 5.914 5.723 -2.977 1 80.81 207 ILE A CA 1
ATOM 1674 C C . ILE A 1 207 ? 5.438 7.168 -2.846 1 80.81 207 ILE A C 1
ATOM 1676 O O . ILE A 1 207 ? 4.23 7.434 -2.842 1 80.81 207 ILE A O 1
ATOM 1680 N N . GLY A 1 208 ? 6.41 8.078 -2.854 1 79.62 208 GLY A N 1
ATOM 1681 C CA . GLY A 1 208 ? 6.125 9.492 -2.699 1 79.62 208 GLY A CA 1
ATOM 1682 C C . GLY A 1 208 ? 5.305 10.07 -3.838 1 79.62 208 GLY A C 1
ATOM 1683 O O . GLY A 1 208 ? 4.531 11.008 -3.645 1 79.62 208 GLY A O 1
ATOM 1684 N N . ILE A 1 209 ? 5.445 9.406 -4.973 1 78 209 ILE A N 1
ATOM 1685 C CA . ILE A 1 209 ? 4.73 9.906 -6.141 1 78 209 ILE A CA 1
ATOM 1686 C C . ILE A 1 209 ? 3.225 9.797 -5.906 1 78 209 ILE A C 1
ATOM 1688 O O . ILE A 1 209 ? 2.447 10.594 -6.445 1 78 209 ILE A O 1
ATOM 1692 N N . PHE A 1 210 ? 2.873 8.797 -5.039 1 82.94 210 PHE A N 1
ATOM 1693 C CA . PHE A 1 210 ? 1.458 8.586 -4.758 1 82.94 210 PHE A CA 1
ATOM 1694 C C . PHE A 1 210 ? 0.958 9.578 -3.715 1 82.94 210 PHE A C 1
ATOM 1696 O O . PHE A 1 210 ? -0.251 9.742 -3.537 1 82.94 210 PHE A O 1
ATOM 1703 N N . PHE A 1 211 ? 1.999 10.078 -2.955 1 76.81 211 PHE A N 1
ATOM 1704 C CA . PHE A 1 211 ? 1.685 11.078 -1.946 1 76.81 211 PHE A CA 1
ATOM 1705 C C . PHE A 1 211 ? 2.143 12.461 -2.398 1 76.81 211 PHE A C 1
ATOM 1707 O O . PHE A 1 211 ? 3.123 12.586 -3.135 1 76.81 211 PHE A O 1
ATOM 1714 N N . ALA A 1 212 ? 1.332 13.289 -2.984 1 63.88 212 ALA A N 1
ATOM 1715 C CA . ALA A 1 212 ? 1.726 14.602 -3.494 1 63.88 212 ALA A CA 1
ATOM 1716 C C . ALA A 1 212 ? 2.514 15.383 -2.445 1 63.88 212 ALA A C 1
ATOM 1718 O O . ALA A 1 212 ? 2.619 14.953 -1.294 1 63.88 212 ALA A O 1
ATOM 1719 N N . ARG A 1 213 ? 3.34 16.484 -3.021 1 63.59 213 ARG A N 1
ATOM 1720 C CA . ARG A 1 213 ? 4.145 17.406 -2.225 1 63.59 213 ARG A CA 1
ATOM 1721 C C . ARG A 1 213 ? 3.279 18.5 -1.616 1 63.59 213 ARG A C 1
ATOM 1723 O O . ARG A 1 213 ? 2.203 18.812 -2.131 1 63.59 213 ARG A O 1
ATOM 1730 N N . PHE A 1 214 ? 3.525 18.703 -0.349 1 64.81 214 PHE A N 1
ATOM 1731 C CA . PHE A 1 214 ? 2.928 19.859 0.308 1 64.81 214 PHE A CA 1
ATOM 1732 C C . PHE A 1 214 ? 3.113 21.109 -0.533 1 64.81 214 PHE A C 1
ATOM 1734 O O . PHE A 1 214 ? 4.164 21.297 -1.153 1 64.81 214 PHE A O 1
ATOM 1741 N N . VAL A 1 215 ? 1.948 21.719 -1.068 1 54.56 215 VAL A N 1
ATOM 1742 C CA . VAL A 1 215 ? 2.031 23.016 -1.711 1 54.56 215 VAL A CA 1
ATOM 1743 C C . VAL A 1 215 ? 1.82 24.125 -0.674 1 54.56 215 VAL A C 1
ATOM 1745 O O . VAL A 1 215 ? 0.893 24.047 0.136 1 54.56 215 VAL A O 1
ATOM 1748 N N . THR A 1 216 ? 2.906 24.703 -0.146 1 50.53 216 THR A N 1
ATOM 1749 C CA . THR A 1 216 ? 2.766 25.844 0.76 1 50.53 216 THR A CA 1
ATOM 1750 C C . THR A 1 216 ? 2.152 27.031 0.039 1 50.53 216 THR A C 1
ATOM 1752 O O . THR A 1 216 ? 2.592 27.406 -1.053 1 50.53 216 THR A O 1
ATOM 1755 N N . ASP A 1 217 ? 0.906 27.281 0.242 1 44.44 217 ASP A N 1
ATOM 1756 C CA . ASP A 1 217 ? 0.422 28.594 -0.173 1 44.44 217 ASP A CA 1
ATOM 1757 C C . ASP A 1 217 ? 1.161 29.719 0.563 1 44.44 217 ASP A C 1
ATOM 1759 O O . ASP A 1 217 ? 1.285 29.672 1.789 1 44.44 217 ASP A O 1
ATOM 1763 N N . ILE A 1 218 ? 2.17 30.156 0.044 1 38.78 218 ILE A N 1
ATOM 1764 C CA . ILE A 1 218 ? 2.688 31.391 0.621 1 38.78 218 ILE A CA 1
ATOM 1765 C C . ILE A 1 218 ? 1.54 32.375 0.844 1 38.78 218 ILE A C 1
ATOM 1767 O O . ILE A 1 218 ? 0.928 32.844 -0.114 1 38.78 218 ILE A O 1
ATOM 1771 N N . VAL A 1 219 ? 0.756 32.219 1.702 1 38.19 219 VAL A N 1
ATOM 1772 C CA . VAL A 1 219 ? -0.19 33.281 2.041 1 38.19 219 VAL A CA 1
ATOM 1773 C C . VAL A 1 219 ? 0.568 34.531 2.424 1 38.19 219 VAL A C 1
ATOM 1775 O O . VAL A 1 219 ? 1.41 34.531 3.324 1 38.19 219 VAL A O 1
ATOM 1778 N N . SER A 1 220 ? 0.862 35.438 1.495 1 32.78 220 SER A N 1
ATOM 1779 C CA . SER A 1 220 ? 1.167 36.812 1.866 1 32.78 220 SER A CA 1
ATOM 1780 C C . SER A 1 220 ? 0.066 37.406 2.74 1 32.78 220 SER A C 1
ATOM 1782 O O . SER A 1 220 ? -1.107 37.406 2.361 1 32.78 220 SER A O 1
ATOM 1784 N N . ASN A 1 221 ? 0.075 37.219 3.951 1 33.66 221 ASN A N 1
ATOM 1785 C CA . ASN A 1 221 ? -0.721 38 4.906 1 33.66 221 ASN A CA 1
ATOM 1786 C C . ASN A 1 221 ? -0.867 39.438 4.473 1 33.66 221 ASN A C 1
ATOM 1788 O O . ASN A 1 221 ? -1.219 40.312 5.285 1 33.66 221 ASN A O 1
ATOM 1792 N N . SER A 1 222 ? -0.371 39.906 3.367 1 33.09 222 SER A N 1
ATOM 1793 C CA . SER A 1 222 ? -0.671 41.312 3.047 1 33.09 222 SER A CA 1
ATOM 1794 C C . SER A 1 222 ? -2.174 41.562 3.041 1 33.09 222 SER A C 1
ATOM 1796 O O . SER A 1 222 ? -2.615 42.688 3.109 1 33.09 222 SER A O 1
ATOM 1798 N N . GLN A 1 223 ? -3.029 40.594 2.748 1 35.47 223 GLN A N 1
ATOM 1799 C CA . GLN A 1 223 ? -4.418 41 2.537 1 35.47 223 GLN A CA 1
ATOM 1800 C C . GLN A 1 223 ? -5.133 41.219 3.867 1 35.47 223 GLN A C 1
ATOM 1802 O O . GLN A 1 223 ? -6.125 41.938 3.93 1 35.47 223 GLN A O 1
ATOM 1807 N N . PHE A 1 224 ? -4.773 40.5 4.922 1 33.12 224 PHE A N 1
ATOM 1808 C CA . PHE A 1 224 ? -5.59 40.75 6.098 1 33.12 224 PHE A CA 1
ATOM 1809 C C . PHE A 1 224 ? -5.305 42.156 6.652 1 33.12 224 PHE A C 1
ATOM 1811 O O . PHE A 1 224 ? -6.168 42.75 7.285 1 33.12 224 PHE A O 1
ATOM 1818 N N . PHE A 1 225 ? -4.062 42.594 6.559 1 33.28 225 PHE A N 1
ATOM 1819 C CA . PHE A 1 225 ? -3.828 43.906 7.109 1 33.28 225 PHE A CA 1
ATOM 1820 C C . PHE A 1 225 ? -4.367 45 6.176 1 33.28 225 PHE A C 1
ATOM 1822 O O . PHE A 1 225 ? -4.508 46.156 6.574 1 33.28 225 PHE A O 1
ATOM 1829 N N . LEU A 1 226 ? -4.48 44.688 4.891 1 31.97 226 LEU A N 1
ATOM 1830 C CA . LEU A 1 226 ? -4.859 45.781 4.012 1 31.97 226 LEU A CA 1
ATOM 1831 C C . LEU A 1 226 ? -6.301 46.219 4.258 1 31.97 226 LEU A C 1
ATOM 1833 O O . LEU A 1 226 ? -6.676 47.344 3.988 1 31.97 226 LEU A O 1
ATOM 1837 N N . ASN A 1 227 ? -7.168 45.312 4.668 1 30.72 227 ASN A N 1
ATOM 1838 C CA . ASN A 1 227 ? -8.5 45.906 4.688 1 30.72 227 ASN A CA 1
ATOM 1839 C C . ASN A 1 227 ? -8.641 46.906 5.809 1 30.72 227 ASN A C 1
ATOM 1841 O O . ASN A 1 227 ? -9.609 47.688 5.844 1 30.72 227 ASN A O 1
ATOM 1845 N N . ASN A 1 228 ? -7.879 46.75 6.863 1 30.77 228 ASN A N 1
ATOM 1846 C CA . ASN A 1 228 ? -8.242 47.781 7.824 1 30.77 228 ASN A CA 1
ATOM 1847 C C . ASN A 1 228 ? -7.625 49.125 7.457 1 30.77 228 ASN A C 1
ATOM 1849 O O . ASN A 1 228 ? -7.773 50.094 8.195 1 30.77 228 ASN A O 1
ATOM 1853 N N . SER A 1 229 ? -6.539 49.094 6.602 1 30.94 229 SER A N 1
ATOM 1854 C CA . SER A 1 229 ? -6.062 50.469 6.387 1 30.94 229 SER A CA 1
ATOM 1855 C C . SER A 1 229 ? -7.086 51.281 5.625 1 30.94 229 SER A C 1
ATOM 1857 O O . SER A 1 229 ? -6.898 52.5 5.426 1 30.94 229 SER A O 1
ATOM 1859 N N . LEU A 1 230 ? -8 50.656 4.855 1 31.97 230 LEU A N 1
ATOM 1860 C CA . LEU A 1 230 ? -8.742 51.562 3.99 1 31.97 230 LEU A CA 1
ATOM 1861 C C . LEU A 1 230 ? -9.781 52.344 4.785 1 31.97 230 LEU A C 1
ATOM 1863 O O . LEU A 1 230 ? -10.477 53.219 4.234 1 31.97 230 LEU A O 1
ATOM 1867 N N . THR A 1 231 ? -10.141 51.906 6.07 1 29.45 231 THR A N 1
ATOM 1868 C CA . THR A 1 231 ? -11.258 52.75 6.484 1 29.45 231 THR A CA 1
ATOM 1869 C C . THR A 1 231 ? -10.758 54.094 7 1 29.45 231 THR A C 1
ATOM 1871 O O . THR A 1 231 ? -11.547 54.938 7.43 1 29.45 231 THR A O 1
ATOM 1874 N N . GLY A 1 232 ? -9.367 54.281 7.125 1 23.88 232 GLY A N 1
ATOM 1875 C CA . GLY A 1 232 ? -9.102 55.656 7.48 1 23.88 232 GLY A CA 1
ATOM 1876 C C . GLY A 1 232 ? -9.133 56.594 6.293 1 23.88 232 GLY A C 1
ATOM 1877 O O . GLY A 1 232 ? -8.75 57.781 6.406 1 23.88 232 GLY A O 1
ATOM 1878 N N . SER A 1 233 ? -9.648 56.312 5.043 1 21.16 233 SER A N 1
ATOM 1879 C CA . SER A 1 233 ? -9.914 57.625 4.445 1 21.16 233 SER A CA 1
ATOM 1880 C C . SER A 1 233 ? -11.109 58.312 5.105 1 21.16 233 SER A C 1
ATOM 1882 O O . SER A 1 233 ? -12.078 57.625 5.48 1 21.16 233 SER A O 1
ATOM 1884 N N . MET B 1 1 ? 7.68 -61.312 -11.344 1 32.53 1 MET B N 1
ATOM 1885 C CA . MET B 1 1 ? 7.469 -61.781 -12.711 1 32.53 1 MET B CA 1
ATOM 1886 C C . MET B 1 1 ? 7.992 -63.188 -12.891 1 32.53 1 MET B C 1
ATOM 1888 O O . MET B 1 1 ? 9.203 -63.438 -12.828 1 32.53 1 MET B O 1
ATOM 1892 N N . SER B 1 2 ? 7.176 -64.125 -12.375 1 34.41 2 SER B N 1
ATOM 1893 C CA . SER B 1 2 ? 7.301 -65.562 -12.234 1 34.41 2 SER B CA 1
ATOM 1894 C C . SER B 1 2 ? 7.762 -66.188 -13.539 1 34.41 2 SER B C 1
ATOM 1896 O O . SER B 1 2 ? 7.586 -65.625 -14.617 1 34.41 2 SER B O 1
ATOM 1898 N N . ASP B 1 3 ? 8.484 -67.25 -13.375 1 35.59 3 ASP B N 1
ATOM 1899 C CA . ASP B 1 3 ? 9.023 -68.25 -14.289 1 35.59 3 ASP B CA 1
ATOM 1900 C C . ASP B 1 3 ? 7.965 -68.688 -15.305 1 35.59 3 ASP B C 1
ATOM 1902 O O . ASP B 1 3 ? 7.07 -69.5 -14.984 1 35.59 3 ASP B O 1
ATOM 1906 N N . LEU B 1 4 ? 7.523 -67.875 -16.031 1 38.78 4 LEU B N 1
ATOM 1907 C CA . LEU B 1 4 ? 6.57 -68.312 -17.047 1 38.78 4 LEU B CA 1
ATOM 1908 C C . LEU B 1 4 ? 7.039 -69.562 -17.75 1 38.78 4 LEU B C 1
ATOM 1910 O O . LEU B 1 4 ? 6.32 -70.125 -18.594 1 38.78 4 LEU B O 1
ATOM 1914 N N . VAL B 1 5 ? 8.375 -69.75 -17.828 1 37.38 5 VAL B N 1
ATOM 1915 C CA . VAL B 1 5 ? 8.82 -70.625 -18.906 1 37.38 5 VAL B CA 1
ATOM 1916 C C . VAL B 1 5 ? 8.25 -72.062 -18.719 1 37.38 5 VAL B C 1
ATOM 1918 O O . VAL B 1 5 ? 7.605 -72.562 -19.609 1 37.38 5 VAL B O 1
ATOM 1921 N N . ASN B 1 6 ? 9.25 -73 -18.266 1 37.06 6 ASN B N 1
ATOM 1922 C CA . ASN B 1 6 ? 9.68 -74.25 -18.828 1 37.06 6 ASN B CA 1
ATOM 1923 C C . ASN B 1 6 ? 8.758 -75.375 -18.391 1 37.06 6 ASN B C 1
ATOM 1925 O O . ASN B 1 6 ? 9.219 -76.5 -18.062 1 37.06 6 ASN B O 1
ATOM 1929 N N . GLU B 1 7 ? 7.707 -75.062 -17.703 1 39.56 7 GLU B N 1
ATOM 1930 C CA . GLU B 1 7 ? 7.18 -76.438 -17.469 1 39.56 7 GLU B CA 1
ATOM 1931 C C . GLU B 1 7 ? 6.863 -77.125 -18.797 1 39.56 7 GLU B C 1
ATOM 1933 O O . GLU B 1 7 ? 6.027 -76.688 -19.562 1 39.56 7 GLU B O 1
ATOM 1938 N N . ASN B 1 8 ? 7.855 -77.812 -19.391 1 41.06 8 ASN B N 1
ATOM 1939 C CA . ASN B 1 8 ? 7.75 -78.812 -20.453 1 41.06 8 ASN B CA 1
ATOM 1940 C C . ASN B 1 8 ? 6.488 -79.625 -20.312 1 41.06 8 ASN B C 1
ATOM 1942 O O . ASN B 1 8 ? 6.5 -80.688 -19.641 1 41.06 8 ASN B O 1
ATOM 1946 N N . ARG B 1 9 ? 5.426 -79.188 -20.094 1 46 9 ARG B N 1
ATOM 1947 C CA . ARG B 1 9 ? 4.262 -80.062 -20.141 1 46 9 ARG B CA 1
ATOM 1948 C C . ARG B 1 9 ? 4.258 -80.875 -21.422 1 46 9 ARG B C 1
ATOM 1950 O O . ARG B 1 9 ? 4.633 -80.375 -22.484 1 46 9 ARG B O 1
ATOM 1957 N N . ASP B 1 10 ? 4.465 -82.062 -21.422 1 47.66 10 ASP B N 1
ATOM 1958 C CA . ASP B 1 10 ? 4.184 -83.062 -22.438 1 47.66 10 ASP B CA 1
ATOM 1959 C C . ASP B 1 10 ? 3.025 -82.625 -23.328 1 47.66 10 ASP B C 1
ATOM 1961 O O . ASP B 1 10 ? 1.857 -82.812 -22.969 1 47.66 10 ASP B O 1
ATOM 1965 N N . ARG B 1 11 ? 3.066 -81.562 -23.891 1 54.25 11 ARG B N 1
ATOM 1966 C CA . ARG B 1 11 ? 2.027 -81.125 -24.828 1 54.25 11 ARG B CA 1
ATOM 1967 C C . ARG B 1 11 ? 1.78 -82.125 -25.906 1 54.25 11 ARG B C 1
ATOM 1969 O O . ARG B 1 11 ? 2.723 -82.625 -26.547 1 54.25 11 ARG B O 1
ATOM 1976 N N . ASP B 1 12 ? 0.988 -83 -25.656 1 53.34 12 ASP B N 1
ATOM 1977 C CA . ASP B 1 12 ? 0.604 -84 -26.625 1 53.34 12 ASP B CA 1
ATOM 1978 C C . ASP B 1 12 ? 0.288 -83.375 -27.984 1 53.34 12 ASP B C 1
ATOM 1980 O O . ASP B 1 12 ? -0.733 -82.688 -28.141 1 53.34 12 ASP B O 1
ATOM 1984 N N . TYR B 1 13 ? 1.313 -83.188 -28.766 1 55.47 13 TYR B N 1
ATOM 1985 C CA . TYR B 1 13 ? 1.195 -82.75 -30.156 1 55.47 13 TYR B CA 1
ATOM 1986 C C . TYR B 1 13 ? 0.375 -83.75 -30.953 1 55.47 13 TYR B C 1
ATOM 1988 O O . TYR B 1 13 ? 0.013 -83.5 -32.094 1 55.47 13 TYR B O 1
ATOM 1996 N N . VAL B 1 14 ? 0.174 -84.875 -30.281 1 53.06 14 VAL B N 1
ATOM 1997 C CA . VAL B 1 14 ? -0.288 -86.062 -31.016 1 53.06 14 VAL B CA 1
ATOM 1998 C C . VAL B 1 14 ? -1.761 -85.875 -31.375 1 53.06 14 VAL B C 1
ATOM 2000 O O . VAL B 1 14 ? -2.234 -86.438 -32.344 1 53.06 14 VAL B O 1
ATOM 2003 N N . PHE B 1 15 ? -2.463 -84.875 -30.797 1 57 15 PHE B N 1
ATOM 2004 C CA . PHE B 1 15 ? -3.891 -85 -31.062 1 57 15 PHE B CA 1
ATOM 2005 C C . PHE B 1 15 ? -4.414 -83.812 -31.781 1 57 15 PHE B C 1
ATOM 2007 O O . PHE B 1 15 ? -5.562 -83.375 -31.594 1 57 15 PHE B O 1
ATOM 2014 N N . LEU B 1 16 ? -3.578 -83.312 -32.656 1 64.69 16 LEU B N 1
ATOM 2015 C CA . LEU B 1 16 ? -4.125 -82.188 -33.344 1 64.69 16 LEU B CA 1
ATOM 2016 C C . LEU B 1 16 ? -4.754 -82.562 -34.688 1 64.69 16 LEU B C 1
ATOM 2018 O O . LEU B 1 16 ? -4.125 -83.25 -35.469 1 64.69 16 LEU B O 1
ATOM 2022 N N . TYR B 1 17 ? -6.047 -82.438 -34.688 1 63.97 17 TYR B N 1
ATOM 2023 C CA . TYR B 1 17 ? -6.742 -82.812 -35.938 1 63.97 17 TYR B CA 1
ATOM 2024 C C . TYR B 1 17 ? -6.805 -81.625 -36.906 1 63.97 17 TYR B C 1
ATOM 2026 O O . TYR B 1 17 ? -6.879 -80.5 -36.5 1 63.97 17 TYR B O 1
ATOM 2034 N N . VAL B 1 18 ? -6.402 -81.938 -38.125 1 62.94 18 VAL B N 1
ATOM 2035 C CA . VAL B 1 18 ? -6.637 -81 -39.188 1 62.94 18 VAL B CA 1
ATOM 2036 C C . VAL B 1 18 ? -8.133 -80.75 -39.344 1 62.94 18 VAL B C 1
ATOM 2038 O O . VAL B 1 18 ? -8.898 -81.688 -39.531 1 62.94 18 VAL B O 1
ATOM 2041 N N . PRO B 1 19 ? -8.594 -79.562 -39.125 1 62.44 19 PRO B N 1
ATOM 2042 C CA . PRO B 1 19 ? -10.031 -79.312 -39.156 1 62.44 19 PRO B CA 1
ATOM 2043 C C . PRO B 1 19 ? -10.703 -80 -40.375 1 62.44 19 PRO B C 1
ATOM 2045 O O . PRO B 1 19 ? -11.836 -80.438 -40.281 1 62.44 19 PRO B O 1
ATOM 2048 N N . GLN B 1 20 ? -10.07 -80 -41.406 1 63.56 20 GLN B N 1
ATOM 2049 C CA . GLN B 1 20 ? -10.688 -80.562 -42.625 1 63.56 20 GLN B CA 1
ATOM 2050 C C . GLN B 1 20 ? -10.664 -82.062 -42.625 1 63.56 20 GLN B C 1
ATOM 2052 O O . GLN B 1 20 ? -11.406 -82.688 -43.375 1 63.56 20 GLN B O 1
ATOM 2057 N N . PHE B 1 21 ? -9.797 -82.5 -41.812 1 60.06 21 PHE B N 1
ATOM 2058 C CA . PHE B 1 21 ? -9.703 -83.938 -41.812 1 60.06 21 PHE B CA 1
ATOM 2059 C C . PHE B 1 21 ? -9.836 -84.5 -40.406 1 60.06 21 PHE B C 1
ATOM 2061 O O . PHE B 1 21 ? -8.883 -84.5 -39.625 1 60.06 21 PHE B O 1
ATOM 2068 N N . SER B 1 22 ? -11 -84.812 -39.875 1 60.59 22 SER B N 1
ATOM 2069 C CA . SER B 1 22 ? -11.422 -85.125 -38.5 1 60.59 22 SER B CA 1
ATOM 2070 C C . SER B 1 22 ? -10.5 -86.188 -37.906 1 60.59 22 SER B C 1
ATOM 2072 O O . SER B 1 22 ? -10.305 -86.188 -36.688 1 60.59 22 SER B O 1
ATOM 2074 N N . GLN B 1 23 ? -9.977 -87.062 -38.656 1 60.88 23 GLN B N 1
ATOM 2075 C CA . GLN B 1 23 ? -9.352 -88.25 -38.094 1 60.88 23 GLN B CA 1
ATOM 2076 C C . GLN B 1 23 ? -7.84 -88.25 -38.312 1 60.88 23 GLN B C 1
ATOM 2078 O O . GLN B 1 23 ? -7.164 -89.25 -38.062 1 60.88 23 GLN B O 1
ATOM 2083 N N . LYS B 1 24 ? -7.359 -87.25 -38.844 1 61.28 24 LYS B N 1
ATOM 2084 C CA . LYS B 1 24 ? -5.922 -87.312 -39.062 1 61.28 24 LYS B CA 1
ATOM 2085 C C . LYS B 1 24 ? -5.164 -86.312 -38.188 1 61.28 24 LYS B C 1
ATOM 2087 O O . LYS B 1 24 ? -5.586 -85.188 -38.031 1 61.28 24 LYS B O 1
ATOM 2092 N N . TYR B 1 25 ? -4.172 -86.938 -37.688 1 63.91 25 TYR B N 1
ATOM 2093 C CA . TYR B 1 25 ? -3.33 -86.125 -36.781 1 63.91 25 TYR B CA 1
ATOM 2094 C C . TYR B 1 25 ? -2.453 -85.188 -37.562 1 63.91 25 TYR B C 1
ATOM 2096 O O . TYR B 1 25 ? -1.937 -85.5 -38.625 1 63.91 25 TYR B O 1
ATOM 2104 N N . CYS B 1 26 ? -2.551 -83.938 -37.125 1 67.88 26 CYS B N 1
ATOM 2105 C CA . CYS B 1 26 ? -1.644 -82.938 -37.688 1 67.88 26 CYS B CA 1
ATOM 2106 C C . CYS B 1 26 ? -0.218 -83.188 -37.188 1 67.88 26 CYS B C 1
ATOM 2108 O O . CYS B 1 26 ? 0.011 -83.375 -36 1 67.88 26 CYS B O 1
ATOM 2110 N N . LEU B 1 27 ? 0.683 -83.312 -38.156 1 70.38 27 LEU B N 1
ATOM 2111 C CA . LEU B 1 27 ? 2.07 -83.562 -37.781 1 70.38 27 LEU B CA 1
ATOM 2112 C C . LEU B 1 27 ? 2.951 -82.375 -38.156 1 70.38 27 LEU B C 1
ATOM 2114 O O . LEU B 1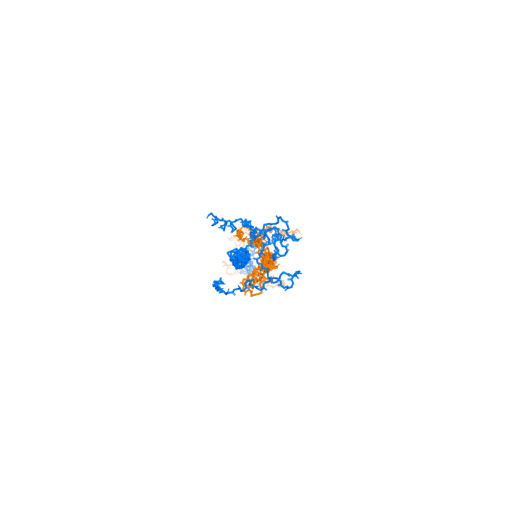 27 ? 4.047 -82.188 -37.594 1 70.38 27 LEU B O 1
ATOM 2118 N N . PHE B 1 28 ? 2.398 -81.562 -39.031 1 79.62 28 PHE B N 1
ATOM 2119 C CA . PHE B 1 28 ? 3.256 -80.5 -39.562 1 79.62 28 PHE B CA 1
ATOM 2120 C C . PHE B 1 28 ? 2.533 -79.188 -39.594 1 79.62 28 PHE B C 1
ATOM 2122 O O . PHE B 1 28 ? 1.309 -79.125 -39.438 1 79.62 28 PHE B O 1
ATOM 2129 N N . ASN B 1 29 ? 3.246 -78.188 -39.531 1 83.25 29 ASN B N 1
ATOM 2130 C CA . ASN B 1 29 ? 2.777 -76.812 -39.781 1 83.25 29 ASN B CA 1
ATOM 2131 C C . ASN B 1 29 ? 3.348 -76.25 -41.094 1 83.25 29 ASN B C 1
ATOM 2133 O O . ASN B 1 29 ? 4.543 -76.375 -41.375 1 83.25 29 ASN B O 1
ATOM 2137 N N . SER B 1 30 ? 2.492 -75.812 -41.969 1 85.94 30 SER B N 1
ATOM 2138 C CA . SER B 1 30 ? 2.959 -75.188 -43.188 1 85.94 30 SER B CA 1
ATOM 2139 C C . SER B 1 30 ? 3.58 -73.812 -42.906 1 85.94 30 SER B C 1
ATOM 2141 O O . SER B 1 30 ? 2.932 -72.938 -42.312 1 85.94 30 SER B O 1
ATOM 2143 N N . SER B 1 31 ? 4.824 -73.625 -43.344 1 80.81 31 SER B N 1
ATOM 2144 C CA . SER B 1 31 ? 5.516 -72.312 -43.125 1 80.81 31 SER B CA 1
ATOM 2145 C C . SER B 1 31 ? 4.965 -71.25 -44 1 80.81 31 SER B C 1
ATOM 2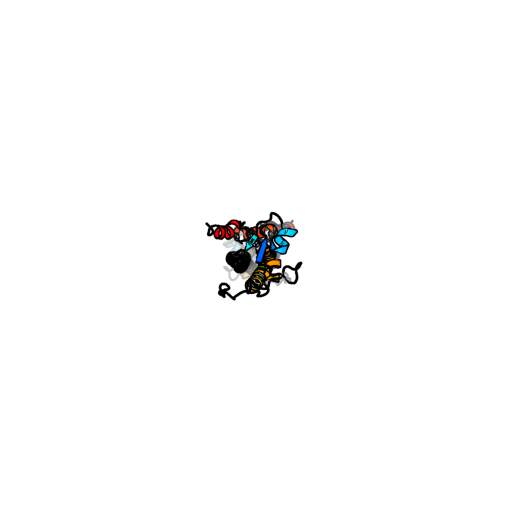147 O O . SER B 1 31 ? 5.172 -70.062 -43.75 1 80.81 31 SER B O 1
ATOM 2149 N N . ASN B 1 32 ? 4.355 -71.625 -45.125 1 80.25 32 ASN B N 1
ATOM 2150 C CA . ASN B 1 32 ? 3.865 -70.688 -46.125 1 80.25 32 ASN B CA 1
ATOM 2151 C C . ASN B 1 32 ? 2.531 -70.062 -45.688 1 80.25 32 ASN B C 1
ATOM 2153 O O . ASN B 1 32 ? 2.312 -68.875 -45.844 1 80.25 32 ASN B O 1
ATOM 2157 N N . CYS B 1 33 ? 1.634 -70.875 -45.156 1 81 33 CYS B N 1
ATOM 2158 C CA . CYS B 1 33 ? 0.3 -70.375 -44.875 1 81 33 CYS B CA 1
ATOM 2159 C C . CYS B 1 33 ? 0.002 -70.438 -43.375 1 81 33 CYS B C 1
ATOM 2161 O O . CYS B 1 33 ? -1.098 -70.125 -42.938 1 81 33 CYS B O 1
ATOM 2163 N N . ASP B 1 34 ? 0.912 -71.062 -42.625 1 78.38 34 ASP B N 1
ATOM 2164 C CA . ASP B 1 34 ? 0.843 -71.125 -41.188 1 78.38 34 ASP B CA 1
ATOM 2165 C C . ASP B 1 34 ? -0.361 -72 -40.75 1 78.38 34 ASP B C 1
ATOM 2167 O O . ASP B 1 34 ? -1.059 -71.625 -39.781 1 78.38 34 ASP B O 1
ATOM 2171 N N . LYS B 1 35 ? -0.655 -73 -41.406 1 78.5 35 LYS B N 1
ATOM 2172 C CA . LYS B 1 35 ? -1.742 -73.938 -41.062 1 78.5 35 LYS B CA 1
ATOM 2173 C C . LYS B 1 35 ? -1.211 -75.312 -40.75 1 78.5 35 LYS B C 1
ATOM 2175 O O . LYS B 1 35 ? -0.228 -75.75 -41.375 1 78.5 35 LYS B O 1
ATOM 2180 N N . LEU B 1 36 ? -1.883 -75.875 -39.75 1 80 36 LEU B N 1
ATOM 2181 C CA . LEU B 1 36 ? -1.571 -77.25 -39.469 1 80 36 LEU B CA 1
ATOM 2182 C C . LEU B 1 36 ? -1.908 -78.188 -40.656 1 80 36 LEU B C 1
ATOM 2184 O O . LEU B 1 36 ? -2.891 -77.938 -41.375 1 80 36 LEU B O 1
ATOM 2188 N N . ALA B 1 37 ? -1.037 -79.062 -40.938 1 79.31 37 ALA B N 1
ATOM 2189 C CA . ALA B 1 37 ? -1.215 -79.938 -42.062 1 79.31 37 ALA B CA 1
ATOM 2190 C C . ALA B 1 37 ? -0.992 -81.375 -41.688 1 79.31 37 ALA B C 1
ATOM 2192 O O . ALA B 1 37 ? -0.097 -81.688 -40.906 1 79.31 37 ALA B O 1
ATOM 2193 N N . CYS B 1 38 ? -1.907 -82.188 -42.125 1 76.31 38 CYS B N 1
ATOM 2194 C CA . CYS B 1 38 ? -1.709 -83.688 -42.062 1 76.31 38 CYS B CA 1
ATOM 2195 C C . CYS B 1 38 ? -1.145 -84.188 -43.375 1 76.31 38 CYS B C 1
ATOM 2197 O O . CYS B 1 38 ? -1.049 -83.438 -44.344 1 76.31 38 CYS B O 1
ATOM 2199 N N . PRO B 1 39 ? -0.676 -85.438 -43.438 1 75.19 39 PRO B N 1
ATOM 2200 C CA . PRO B 1 39 ? -0.084 -86 -44.656 1 75.19 39 PRO B CA 1
ATOM 2201 C C . PRO B 1 39 ? -1.018 -85.875 -45.844 1 75.19 39 PRO B C 1
ATOM 2203 O O . PRO B 1 39 ? -0.555 -85.688 -47 1 75.19 39 PRO B O 1
ATOM 2206 N N . ILE B 1 40 ? -2.303 -85.875 -45.531 1 76.62 40 ILE B N 1
ATOM 2207 C CA . ILE B 1 40 ? -3.26 -85.812 -46.625 1 76.62 40 ILE B CA 1
ATOM 2208 C C . ILE B 1 40 ? -3.35 -84.375 -47.156 1 76.62 40 ILE B C 1
ATOM 2210 O O . ILE B 1 40 ? -3.363 -84.125 -48.344 1 76.62 40 ILE B O 1
ATOM 2214 N N . CYS B 1 41 ? -3.346 -83.375 -46.25 1 77.62 41 CYS B N 1
ATOM 2215 C CA . CYS B 1 41 ? -3.445 -81.938 -46.562 1 77.62 41 CYS B CA 1
ATOM 2216 C C . CYS B 1 41 ? -2.264 -81.5 -47.406 1 77.62 41 CYS B C 1
ATOM 2218 O O . CYS B 1 41 ? -2.416 -80.625 -48.281 1 77.62 41 CYS B O 1
ATOM 2220 N N . ILE B 1 42 ? -1.111 -82.125 -47.156 1 78.56 42 ILE B N 1
ATOM 2221 C CA . ILE B 1 42 ? 0.136 -81.688 -47.781 1 78.56 42 ILE B CA 1
ATOM 2222 C C . ILE B 1 42 ? 0.048 -81.875 -49.312 1 78.56 42 ILE B C 1
ATOM 2224 O O . ILE B 1 42 ? 0.489 -81.062 -50.094 1 78.56 42 ILE B O 1
ATOM 2228 N N . THR B 1 43 ? -0.58 -82.938 -49.688 1 79.19 43 THR B N 1
ATOM 2229 C CA . THR B 1 43 ? -0.645 -83.25 -51.094 1 79.19 43 THR B CA 1
ATOM 2230 C C . THR B 1 43 ? -1.811 -82.5 -51.75 1 79.19 43 THR B C 1
ATOM 2232 O O . THR B 1 43 ? -1.73 -82.125 -52.938 1 79.19 43 THR B O 1
ATOM 2235 N N . LYS B 1 44 ? -2.852 -82.188 -51.062 1 78.94 44 LYS B N 1
ATOM 2236 C CA . LYS B 1 44 ? -4.062 -81.688 -51.719 1 78.94 44 LYS B CA 1
ATOM 2237 C C . LYS B 1 44 ? -4.184 -80.188 -51.562 1 78.94 44 LYS B C 1
ATOM 2239 O O . 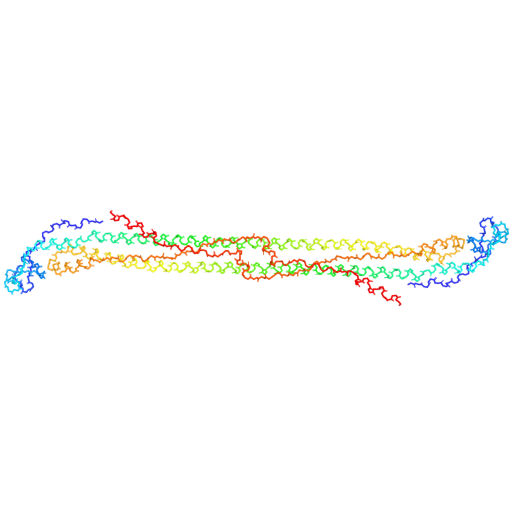LYS B 1 44 ? -4.652 -79.5 -52.5 1 78.94 44 LYS B O 1
ATOM 2244 N N . GLY B 1 45 ? -3.75 -79.688 -50.5 1 76.56 45 GLY B N 1
ATOM 2245 C CA . GLY B 1 45 ? -4.059 -78.312 -50.25 1 76.56 45 GLY B CA 1
ATOM 2246 C C . GLY B 1 45 ? -2.826 -77.438 -50 1 76.56 45 GLY B C 1
ATOM 2247 O O . GLY B 1 45 ? -2.885 -76.25 -50.062 1 76.56 45 GLY B O 1
ATOM 2248 N N . HIS B 1 46 ? -1.768 -78.125 -49.875 1 80.75 46 HIS B N 1
ATOM 2249 C CA . HIS B 1 46 ? -0.568 -77.375 -49.5 1 80.75 46 HIS B CA 1
ATOM 2250 C C . HIS B 1 46 ? 0.601 -77.75 -50.438 1 80.75 46 HIS B C 1
ATOM 2252 O O . HIS B 1 46 ? 1.756 -77.75 -50 1 80.75 46 HIS B O 1
ATOM 2258 N N . SER B 1 47 ? 0.182 -78.125 -51.625 1 82.94 47 SER B N 1
ATOM 2259 C CA . SER B 1 47 ? 1.235 -78.5 -52.562 1 82.94 47 SER B CA 1
ATOM 2260 C C . SER B 1 47 ? 2.238 -77.375 -52.781 1 82.94 47 SER B C 1
ATOM 2262 O O . SER B 1 47 ? 1.851 -76.25 -52.969 1 82.94 47 SER B O 1
ATOM 2264 N N . GLY B 1 48 ? 3.592 -77.688 -52.656 1 83.44 48 GLY B N 1
ATOM 2265 C CA . GLY B 1 48 ? 4.648 -76.75 -52.875 1 83.44 48 GLY B CA 1
ATOM 2266 C C . GLY B 1 48 ? 5.008 -75.938 -51.625 1 83.44 48 GLY B C 1
ATOM 2267 O O . GLY B 1 48 ? 5.949 -75.125 -51.656 1 83.44 48 GLY B O 1
ATOM 2268 N N . HIS B 1 49 ? 4.199 -76.188 -50.625 1 87.44 49 HIS B N 1
ATOM 2269 C CA . HIS B 1 49 ? 4.527 -75.5 -49.406 1 87.44 49 HIS B CA 1
ATOM 2270 C C . HIS B 1 49 ? 5.68 -76.125 -48.656 1 87.44 49 HIS B C 1
ATOM 2272 O O . HIS B 1 49 ? 5.984 -77.312 -48.906 1 87.44 49 HIS B O 1
ATOM 2278 N N . THR B 1 50 ? 6.422 -75.375 -47.844 1 89.5 50 THR B N 1
ATOM 2279 C CA . THR B 1 50 ? 7.406 -75.875 -46.906 1 89.5 50 THR B CA 1
ATOM 2280 C C . THR B 1 50 ? 6.766 -76.188 -45.562 1 89.5 50 THR B C 1
ATOM 2282 O O . THR B 1 50 ? 5.898 -75.438 -45.094 1 89.5 50 THR B O 1
ATOM 2285 N N . PHE B 1 51 ? 7.18 -77.375 -44.969 1 85.94 51 PHE B N 1
ATOM 2286 C CA . PHE B 1 51 ? 6.547 -77.812 -43.75 1 85.94 51 PHE B CA 1
ATOM 2287 C C . PHE B 1 51 ? 7.574 -77.938 -42.625 1 85.94 51 PHE B C 1
ATOM 2289 O O . PHE B 1 51 ? 8.734 -78.312 -42.875 1 85.94 51 PHE B O 1
ATOM 2296 N N . VAL B 1 52 ? 7.164 -77.562 -41.469 1 86.88 52 VAL B N 1
ATOM 2297 C CA . VAL B 1 52 ? 7.969 -77.75 -40.25 1 86.88 52 VAL B CA 1
ATOM 2298 C C . VAL B 1 52 ? 7.207 -78.625 -39.281 1 86.88 52 VAL B C 1
ATOM 2300 O O . VAL B 1 52 ? 5.977 -78.688 -39.312 1 86.88 52 VAL B O 1
ATOM 2303 N N . GLU B 1 53 ? 8.047 -79.375 -38.5 1 85.44 53 GLU B N 1
ATOM 2304 C CA . GLU B 1 53 ? 7.418 -80.25 -37.469 1 85.44 53 GLU B CA 1
ATOM 2305 C C . GLU B 1 53 ? 6.621 -79.375 -36.5 1 85.44 53 GLU B C 1
ATOM 2307 O O . GLU B 1 53 ? 7.004 -78.25 -36.188 1 85.44 53 GLU B O 1
ATOM 2312 N N . ILE B 1 54 ? 5.562 -79.938 -36.031 1 81.06 54 ILE B N 1
ATOM 2313 C CA . ILE B 1 54 ? 4.637 -79.25 -35.156 1 81.06 54 ILE B CA 1
ATOM 2314 C C . ILE B 1 54 ? 5.375 -78.688 -33.938 1 81.06 54 ILE B C 1
ATOM 2316 O O . ILE B 1 54 ? 5.129 -77.562 -33.469 1 81.06 54 ILE B O 1
ATOM 2320 N N . LYS B 1 55 ? 6.242 -79.5 -33.375 1 81.44 55 LYS B N 1
ATOM 2321 C CA . LYS B 1 55 ? 7 -79.062 -32.188 1 81.44 55 LYS B CA 1
ATOM 2322 C C . LYS B 1 55 ? 7.855 -77.875 -32.531 1 81.44 55 LYS B C 1
ATOM 2324 O O . LYS B 1 55 ? 7.918 -76.938 -31.734 1 81.44 55 LYS B O 1
ATOM 2329 N N . GLU B 1 56 ? 8.555 -77.875 -33.656 1 83.38 56 GLU B N 1
ATOM 2330 C CA . GLU B 1 56 ? 9.383 -76.75 -34.062 1 83.38 56 GLU B CA 1
ATOM 2331 C C . GLU B 1 56 ? 8.539 -75.5 -34.281 1 83.38 56 GLU B C 1
ATOM 2333 O O . GLU B 1 56 ? 8.922 -74.438 -33.875 1 83.38 56 GLU B O 1
ATOM 2338 N N . ALA B 1 57 ? 7.41 -75.688 -34.906 1 82.88 57 ALA B N 1
ATOM 2339 C CA . ALA B 1 57 ? 6.496 -74.562 -35.125 1 82.88 57 ALA B CA 1
ATOM 2340 C C . ALA B 1 57 ? 6.02 -74 -33.781 1 82.88 57 ALA B C 1
ATOM 2342 O O . ALA B 1 57 ? 5.945 -72.812 -33.625 1 82.88 57 ALA B O 1
ATOM 2343 N N . TYR B 1 58 ? 5.711 -74.875 -32.906 1 83.12 58 TYR B N 1
ATOM 2344 C CA . TYR B 1 58 ? 5.301 -74.438 -31.562 1 83.12 58 TYR B CA 1
ATOM 2345 C C . TYR B 1 58 ? 6.383 -73.625 -30.891 1 83.12 58 TYR B C 1
ATOM 2347 O O . TYR B 1 58 ? 6.105 -72.562 -30.375 1 83.12 58 TYR B O 1
ATOM 2355 N N . ASP B 1 59 ? 7.598 -74.062 -30.906 1 82.75 59 ASP B N 1
ATOM 2356 C CA . ASP B 1 59 ? 8.703 -73.375 -30.266 1 82.75 59 ASP B CA 1
ATOM 2357 C C . ASP B 1 59 ? 8.922 -72 -30.891 1 82.75 59 ASP B C 1
ATOM 2359 O O . ASP B 1 59 ? 9.203 -71 -30.172 1 82.75 59 ASP B O 1
ATOM 2363 N N . MET B 1 60 ? 8.805 -71.938 -32.156 1 82 60 MET B N 1
ATOM 2364 C CA . MET B 1 60 ? 8.953 -70.625 -32.812 1 82 60 MET B CA 1
ATOM 2365 C C . MET B 1 60 ? 7.879 -69.688 -32.375 1 82 60 MET B C 1
ATOM 2367 O O . MET B 1 60 ? 8.172 -68.5 -32.125 1 82 60 MET B O 1
ATOM 2371 N N . LYS B 1 61 ? 6.641 -70.188 -32.312 1 81.81 61 LYS B N 1
ATOM 2372 C CA . LYS B 1 61 ? 5.535 -69.312 -31.922 1 81.81 61 LYS B CA 1
ATOM 2373 C C . LYS B 1 61 ? 5.668 -68.875 -30.453 1 81.81 61 LYS B C 1
ATOM 2375 O O . LYS B 1 61 ? 5.379 -67.75 -30.109 1 81.81 61 LYS B O 1
ATOM 2380 N N . VAL B 1 62 ? 6.172 -69.812 -29.672 1 83.19 62 VAL B N 1
ATOM 2381 C CA . VAL B 1 62 ? 6.418 -69.5 -28.266 1 83.19 62 VAL B CA 1
ATOM 2382 C C . VAL B 1 62 ? 7.465 -68.375 -28.156 1 83.19 62 VAL B C 1
ATOM 2384 O O . VAL B 1 62 ? 7.324 -67.438 -27.328 1 83.19 62 VAL B O 1
ATOM 2387 N N . GLU B 1 63 ? 8.5 -68.438 -28.906 1 79.12 63 GLU B N 1
ATOM 2388 C CA . GLU B 1 63 ? 9.555 -67.438 -28.891 1 79.12 63 GLU B CA 1
ATOM 2389 C C . GLU B 1 63 ? 9 -66.062 -29.25 1 79.12 63 GLU B C 1
ATOM 2391 O O . GLU B 1 63 ? 9.352 -65.062 -28.641 1 79.12 63 GLU B O 1
ATOM 2396 N N . PHE B 1 64 ? 8.07 -66.062 -30.188 1 74.69 64 PHE B N 1
ATOM 2397 C CA . PHE B 1 64 ? 7.477 -64.812 -30.625 1 74.69 64 PHE B CA 1
ATOM 2398 C C . PHE B 1 64 ? 6.555 -64.188 -29.547 1 74.69 64 PHE B C 1
ATOM 2400 O O . PHE B 1 64 ? 6.496 -63 -29.359 1 74.69 64 PHE B O 1
ATOM 2407 N N . LEU B 1 65 ? 5.891 -65.125 -28.938 1 78.56 65 LEU B N 1
ATOM 2408 C CA . LEU B 1 65 ? 4.961 -64.75 -27.891 1 78.56 65 LEU B 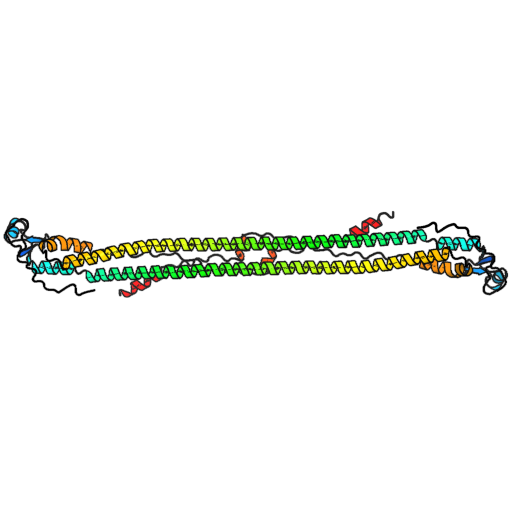CA 1
ATOM 2409 C C . LEU B 1 65 ? 5.715 -64.25 -26.656 1 78.56 65 LEU B C 1
ATOM 2411 O O . LEU B 1 65 ? 5.215 -63.438 -25.906 1 78.56 65 LEU B O 1
ATOM 2415 N N . ASN B 1 66 ? 6.867 -64.938 -26.5 1 73.19 66 ASN B N 1
ATOM 2416 C CA . ASN B 1 66 ? 7.656 -64.562 -25.328 1 73.19 66 ASN B CA 1
ATOM 2417 C C . ASN B 1 66 ? 8.273 -63.188 -25.453 1 73.19 66 ASN B C 1
ATOM 2419 O O . ASN B 1 66 ? 9.492 -63.031 -25.375 1 73.19 66 ASN B O 1
ATOM 2423 N N . GLN B 1 67 ? 7.41 -62.219 -25.891 1 74.5 67 GLN B N 1
ATOM 2424 C CA . GLN B 1 67 ? 7.789 -60.812 -25.922 1 74.5 67 GLN B CA 1
ATOM 2425 C C . GLN B 1 67 ? 7.898 -60.219 -24.531 1 74.5 67 GLN B C 1
ATOM 2427 O O . GLN B 1 67 ? 7.637 -59.031 -24.312 1 74.5 67 GLN B O 1
ATOM 2432 N N . LYS B 1 68 ? 8.25 -61.031 -23.594 1 73.75 68 LYS B N 1
ATOM 2433 C CA . LYS B 1 68 ? 8.336 -60.688 -22.172 1 73.75 68 LYS B CA 1
ATOM 2434 C C . LYS B 1 68 ? 9.266 -59.5 -21.969 1 73.75 68 LYS B C 1
ATOM 2436 O O . LYS B 1 68 ? 8.945 -58.562 -21.219 1 73.75 68 LYS B O 1
ATOM 2441 N N . GLY B 1 69 ? 10.344 -59.562 -22.625 1 76.06 69 GLY B N 1
ATOM 2442 C CA . GLY B 1 69 ? 11.305 -58.469 -22.469 1 76.06 69 GLY B CA 1
ATOM 2443 C C . GLY B 1 69 ? 10.75 -57.125 -22.875 1 76.06 69 GLY B C 1
ATOM 2444 O O . GLY B 1 69 ? 10.906 -56.156 -22.156 1 76.06 69 GLY B O 1
ATOM 2445 N N . LYS B 1 70 ? 10.047 -57.156 -24.047 1 82.12 70 LYS B N 1
ATOM 2446 C CA . LYS B 1 70 ? 9.484 -55.906 -24.547 1 82.12 70 LYS B CA 1
ATOM 2447 C C . LYS B 1 70 ? 8.367 -55.406 -23.641 1 82.12 70 LYS B C 1
ATOM 2449 O O . LYS B 1 70 ? 8.266 -54.219 -23.375 1 82.12 70 LYS B O 1
ATOM 2454 N N . LEU B 1 71 ? 7.523 -56.281 -23.203 1 82.75 71 LEU B N 1
ATOM 2455 C CA . LEU B 1 71 ? 6.418 -55.906 -22.312 1 82.75 71 LEU B CA 1
ATOM 2456 C C . LEU B 1 71 ? 6.934 -55.375 -20.984 1 82.75 71 LEU B C 1
ATOM 2458 O O . LEU B 1 71 ? 6.387 -54.406 -20.453 1 82.75 71 LEU B O 1
ATOM 2462 N N . GLU B 1 72 ? 7.98 -56 -20.484 1 85.19 72 GLU B N 1
ATOM 2463 C CA . GLU B 1 72 ? 8.586 -55.531 -19.25 1 85.19 72 GLU B CA 1
ATOM 2464 C C . GLU B 1 72 ? 9.195 -54.125 -19.422 1 85.19 72 GLU B C 1
ATOM 2466 O O . GLU B 1 72 ? 9.094 -53.281 -18.531 1 85.19 72 GLU B O 1
ATOM 2471 N N . MET B 1 73 ? 9.82 -53.875 -20.531 1 87.12 73 MET B N 1
ATOM 2472 C CA . MET B 1 73 ? 10.398 -52.562 -20.812 1 87.12 73 MET B CA 1
ATOM 2473 C C . MET B 1 73 ? 9.312 -51.5 -20.891 1 87.12 73 MET B C 1
ATOM 2475 O O . MET B 1 73 ? 9.484 -50.406 -20.391 1 87.12 73 MET B O 1
ATOM 2479 N N . ASN B 1 74 ? 8.188 -51.875 -21.531 1 86.31 74 ASN B N 1
ATOM 2480 C CA . ASN B 1 74 ? 7.062 -50.969 -21.625 1 86.31 74 ASN B CA 1
ATOM 2481 C C . ASN B 1 74 ? 6.488 -50.625 -20.25 1 86.31 74 ASN B C 1
ATOM 2483 O O . ASN B 1 74 ? 6.156 -49.469 -19.969 1 86.31 74 ASN B O 1
ATOM 2487 N N . GLU B 1 75 ? 6.32 -51.594 -19.422 1 87.19 75 GLU B N 1
ATOM 2488 C CA . GLU B 1 75 ? 5.816 -51.375 -18.062 1 87.19 75 GLU B CA 1
ATOM 2489 C C . GLU B 1 75 ? 6.719 -50.438 -17.281 1 87.19 75 GLU B C 1
ATOM 2491 O O . GLU B 1 75 ? 6.234 -49.531 -16.609 1 87.19 75 GLU B O 1
ATOM 2496 N N . LYS B 1 76 ? 8.008 -50.719 -17.375 1 90 76 LYS B N 1
ATOM 2497 C CA . LYS B 1 76 ? 8.961 -49.844 -16.672 1 90 76 LYS B CA 1
ATOM 2498 C C . LYS B 1 76 ? 8.891 -48.406 -17.172 1 90 76 LYS B C 1
ATOM 2500 O O . LYS B 1 76 ? 8.938 -47.469 -16.375 1 90 76 LYS B O 1
ATOM 2505 N N . LYS B 1 77 ? 8.82 -48.281 -18.484 1 90.19 77 LYS B N 1
ATOM 2506 C CA . LYS B 1 77 ? 8.703 -46.938 -19.078 1 90.19 77 LYS B CA 1
ATOM 2507 C C . LYS B 1 77 ? 7.484 -46.188 -18.531 1 90.19 77 LYS B C 1
ATOM 2509 O O . LYS B 1 77 ? 7.574 -45.031 -18.172 1 90.19 77 LYS B O 1
ATOM 2514 N N . LEU B 1 78 ? 6.367 -46.844 -18.469 1 91.56 78 LEU B N 1
ATOM 2515 C CA . LEU B 1 78 ? 5.129 -46.219 -17.984 1 91.56 78 LEU B CA 1
ATOM 2516 C C . LEU B 1 78 ? 5.227 -45.875 -16.5 1 91.56 78 LEU B C 1
ATOM 2518 O O . LEU B 1 78 ? 4.719 -44.844 -16.062 1 91.56 78 LEU B O 1
ATOM 2522 N N . ASP B 1 79 ? 5.852 -46.75 -15.766 1 92.56 79 ASP B N 1
ATOM 2523 C CA . ASP B 1 79 ? 6.074 -46.5 -14.352 1 92.56 79 ASP B CA 1
ATOM 2524 C C . ASP B 1 79 ? 6.93 -45.219 -14.164 1 92.56 79 ASP B C 1
ATOM 2526 O O . ASP B 1 79 ? 6.641 -44.406 -13.305 1 92.56 79 ASP B O 1
ATOM 2530 N N . ASP B 1 80 ? 7.992 -45.156 -14.938 1 92.5 80 ASP B N 1
ATOM 2531 C CA . ASP B 1 80 ? 8.867 -44 -14.875 1 92.5 80 ASP B CA 1
ATOM 2532 C C . ASP B 1 80 ? 8.109 -42.719 -15.258 1 92.5 80 ASP B C 1
ATOM 2534 O O . ASP B 1 80 ? 8.305 -41.656 -14.656 1 92.5 80 ASP B O 1
ATOM 2538 N N . GLU B 1 81 ? 7.273 -42.781 -16.219 1 91.56 81 GLU B N 1
ATOM 2539 C CA . GLU B 1 81 ? 6.473 -41.656 -16.656 1 91.56 81 GLU B CA 1
ATOM 2540 C C . GLU B 1 81 ? 5.5 -41.219 -15.555 1 91.56 81 GLU B C 1
ATOM 2542 O O . GLU B 1 81 ? 5.336 -40.031 -15.305 1 91.56 81 GLU B O 1
ATOM 2547 N N . GLN B 1 82 ? 4.879 -42.188 -14.93 1 93.06 82 GLN B N 1
ATOM 2548 C CA . GLN B 1 82 ? 3.99 -41.875 -13.82 1 93.06 82 GLN B CA 1
ATOM 2549 C C . GLN B 1 82 ? 4.742 -41.156 -12.695 1 93.06 82 GLN B C 1
ATOM 2551 O O . GLN B 1 82 ? 4.254 -40.188 -12.141 1 93.06 82 GLN B O 1
ATOM 2556 N N . ARG B 1 83 ? 5.891 -41.656 -12.359 1 94.44 83 ARG B N 1
ATOM 2557 C CA . ARG B 1 83 ? 6.715 -41.031 -11.312 1 94.44 83 ARG B CA 1
ATOM 2558 C C . ARG B 1 83 ? 7.086 -39.594 -11.688 1 94.44 83 ARG B C 1
ATOM 2560 O O . ARG B 1 83 ? 7.051 -38.719 -10.836 1 94.44 83 ARG B O 1
ATOM 2567 N N . THR B 1 84 ? 7.43 -39.438 -12.953 1 92.44 84 THR B N 1
ATOM 2568 C CA . THR B 1 84 ? 7.797 -38.125 -13.43 1 92.44 84 THR B CA 1
ATOM 2569 C C . THR B 1 84 ? 6.621 -37.156 -13.297 1 92.44 84 THR B C 1
ATOM 2571 O O . THR B 1 84 ? 6.797 -36 -12.859 1 92.44 84 THR B O 1
ATOM 2574 N N . LEU B 1 85 ? 5.461 -37.562 -13.656 1 93.25 85 LEU B N 1
ATOM 2575 C CA . LEU B 1 85 ? 4.266 -36.75 -13.539 1 93.25 85 LEU B CA 1
ATOM 2576 C C . LEU B 1 85 ? 3.975 -36.406 -12.086 1 93.25 85 LEU B C 1
ATOM 2578 O O . LEU B 1 85 ? 3.625 -35.25 -11.766 1 93.25 85 LEU B O 1
ATOM 2582 N N . ASP B 1 86 ? 4.121 -37.344 -11.203 1 94.19 86 ASP B N 1
ATOM 2583 C CA . ASP B 1 86 ? 3.932 -37.125 -9.773 1 94.19 86 ASP B CA 1
ATOM 2584 C C . ASP B 1 86 ? 4.922 -36.094 -9.25 1 94.19 86 ASP B C 1
ATOM 2586 O O . ASP B 1 86 ? 4.547 -35.188 -8.492 1 94.19 86 ASP B O 1
ATOM 2590 N N . GLN B 1 87 ? 6.168 -36.281 -9.648 1 94.06 87 GLN B N 1
ATOM 2591 C CA . GLN B 1 87 ? 7.195 -35.344 -9.227 1 94.06 87 GLN B CA 1
ATOM 2592 C C . GLN B 1 87 ? 6.906 -33.938 -9.75 1 94.06 87 GLN B C 1
ATOM 2594 O O . GLN B 1 87 ? 7.109 -32.938 -9.039 1 94.06 87 GLN B O 1
ATOM 2599 N N . MET B 1 88 ? 6.484 -33.812 -10.961 1 92.56 88 MET B N 1
ATOM 2600 C CA . MET B 1 88 ? 6.129 -32.531 -11.547 1 92.56 88 MET B CA 1
ATOM 2601 C C . MET B 1 88 ? 5 -31.875 -10.766 1 92.56 88 MET B C 1
ATOM 2603 O O . MET B 1 88 ? 5.043 -30.672 -10.5 1 92.56 88 MET B O 1
ATOM 2607 N N . ARG B 1 89 ? 3.994 -32.688 -10.43 1 94.38 89 ARG B N 1
ATOM 2608 C CA . ARG B 1 89 ? 2.863 -32.188 -9.664 1 94.38 89 ARG B CA 1
ATOM 2609 C C . ARG B 1 89 ? 3.322 -31.594 -8.336 1 94.38 89 ARG B C 1
ATOM 2611 O O . ARG B 1 89 ? 2.928 -30.484 -7.965 1 94.38 89 ARG B O 1
ATOM 2618 N N . VAL B 1 90 ? 4.145 -32.312 -7.613 1 95.56 90 VAL B N 1
ATOM 2619 C CA . VAL B 1 90 ? 4.637 -31.859 -6.312 1 95.56 90 VAL B CA 1
ATOM 2620 C C . VAL B 1 90 ? 5.488 -30.594 -6.48 1 95.56 90 VAL B C 1
ATOM 2622 O O . VAL B 1 90 ? 5.305 -29.625 -5.754 1 95.56 90 VAL B O 1
ATOM 2625 N N . LYS B 1 91 ? 6.41 -30.625 -7.441 1 94 91 LYS B N 1
ATOM 2626 C CA . LYS B 1 91 ? 7.316 -29.5 -7.684 1 94 91 LYS B CA 1
ATOM 2627 C C . LYS B 1 91 ? 6.539 -28.234 -8.023 1 94 91 LYS B C 1
ATOM 2629 O O . LYS B 1 91 ? 6.781 -27.172 -7.438 1 94 91 LYS B O 1
ATOM 2634 N N . GLU B 1 92 ? 5.617 -28.328 -8.953 1 93.31 92 GLU B N 1
ATOM 2635 C CA . GLU B 1 92 ? 4.871 -27.156 -9.398 1 93.31 92 GLU B CA 1
ATOM 2636 C C . GLU B 1 92 ? 3.947 -26.641 -8.297 1 93.31 92 GLU B C 1
ATOM 2638 O O . GLU B 1 92 ? 3.74 -25.438 -8.172 1 93.31 92 GLU B O 1
ATOM 2643 N N . ASN B 1 93 ? 3.375 -27.547 -7.5 1 95.44 93 ASN B N 1
ATOM 2644 C CA . ASN B 1 93 ? 2.566 -27.141 -6.359 1 95.44 93 ASN B CA 1
ATOM 2645 C C . ASN B 1 93 ? 3.395 -26.359 -5.344 1 95.44 93 ASN B C 1
ATOM 2647 O O . ASN B 1 93 ? 2.936 -25.344 -4.805 1 95.44 93 ASN B O 1
ATOM 2651 N N . LEU B 1 94 ? 4.57 -26.844 -5.039 1 96.06 94 LEU B N 1
ATOM 2652 C CA . LEU B 1 94 ? 5.469 -26.156 -4.113 1 96.06 94 LEU B CA 1
ATOM 2653 C C . LEU B 1 94 ? 5.863 -24.781 -4.656 1 96.06 94 LEU B C 1
ATOM 2655 O O . LEU B 1 94 ? 5.883 -23.797 -3.914 1 96.06 94 LEU B O 1
ATOM 2659 N N . GLU B 1 95 ? 6.191 -24.734 -5.961 1 92 95 GLU B N 1
ATOM 2660 C CA . GLU B 1 95 ? 6.562 -23.469 -6.582 1 92 95 GLU B CA 1
ATOM 2661 C C . GLU B 1 95 ? 5.398 -22.484 -6.562 1 92 95 GLU B C 1
ATOM 2663 O O . GLU B 1 95 ? 5.598 -21.281 -6.344 1 92 95 GLU B O 1
ATOM 2668 N N . CYS B 1 96 ? 4.223 -22.969 -6.781 1 95.31 96 CYS B N 1
ATOM 2669 C CA . CYS B 1 96 ? 3.025 -22.141 -6.719 1 95.31 96 CYS B CA 1
ATOM 2670 C C . CYS B 1 96 ? 2.863 -21.531 -5.336 1 95.31 96 CYS B C 1
ATOM 2672 O O . CYS B 1 96 ? 2.682 -20.312 -5.211 1 95.31 96 CYS B O 1
ATOM 2674 N N . LYS B 1 97 ? 2.98 -22.297 -4.297 1 96.62 97 LYS B N 1
ATOM 2675 C CA . LYS B 1 97 ? 2.861 -21.828 -2.92 1 96.62 97 LYS B CA 1
ATOM 2676 C C . LYS B 1 97 ? 3.93 -20.781 -2.605 1 96.62 97 LYS B C 1
ATOM 2678 O O . LYS B 1 97 ? 3.639 -19.75 -1.987 1 96.62 97 LYS B O 1
ATOM 2683 N N . LYS B 1 98 ? 5.121 -21.062 -3.045 1 95.5 98 LYS B N 1
ATOM 2684 C CA . LYS B 1 98 ? 6.227 -20.141 -2.826 1 95.5 98 LYS B CA 1
ATOM 2685 C C . LYS B 1 98 ? 5.965 -18.797 -3.508 1 95.5 98 LYS B C 1
ATOM 2687 O O . LYS B 1 98 ? 6.172 -17.75 -2.91 1 95.5 98 LYS B O 1
ATOM 2692 N N . THR B 1 99 ? 5.562 -18.859 -4.734 1 92.69 99 THR B N 1
ATOM 2693 C CA . THR B 1 99 ? 5.289 -17.656 -5.504 1 92.69 99 THR B CA 1
ATOM 2694 C C . THR B 1 99 ? 4.184 -16.828 -4.844 1 92.69 99 THR B C 1
ATOM 2696 O O . THR B 1 99 ? 4.309 -15.609 -4.711 1 92.69 99 THR B O 1
ATOM 2699 N N . ILE B 1 100 ? 3.131 -17.469 -4.41 1 95.62 100 ILE B N 1
ATOM 2700 C CA . ILE B 1 100 ? 2.031 -16.797 -3.742 1 95.62 100 ILE B CA 1
ATOM 2701 C C . ILE B 1 100 ? 2.535 -16.125 -2.461 1 95.62 100 ILE B C 1
ATOM 2703 O O . ILE B 1 100 ? 2.189 -14.984 -2.168 1 95.62 100 ILE B O 1
ATOM 2707 N N . GLN B 1 101 ? 3.381 -16.828 -1.716 1 96.88 101 GLN B N 1
ATOM 2708 C CA . GLN B 1 101 ? 3.949 -16.281 -0.487 1 96.88 101 GLN B CA 1
ATOM 2709 C C . GLN B 1 101 ? 4.805 -15.055 -0.774 1 96.88 101 GLN B C 1
ATOM 2711 O O . GLN B 1 101 ? 4.758 -14.07 -0.028 1 96.88 101 GLN B O 1
ATOM 2716 N N . GLU B 1 102 ? 5.574 -15.109 -1.812 1 93.25 102 GLU B N 1
ATOM 2717 C CA . GLU B 1 102 ? 6.414 -13.977 -2.186 1 93.25 102 GLU B CA 1
ATOM 2718 C C . GLU B 1 102 ? 5.57 -12.766 -2.557 1 93.25 102 GLU B C 1
ATOM 2720 O O . GLU B 1 102 ? 5.906 -11.633 -2.201 1 93.25 102 GLU B O 1
ATOM 2725 N N . ILE B 1 103 ? 4.5 -12.977 -3.279 1 92.88 103 ILE B N 1
ATOM 2726 C CA . ILE B 1 103 ? 3.586 -11.898 -3.643 1 92.88 103 ILE B CA 1
ATOM 2727 C C . ILE B 1 103 ? 2.988 -11.281 -2.381 1 92.88 103 ILE B C 1
ATOM 2729 O O . ILE B 1 103 ? 2.916 -10.055 -2.256 1 92.88 103 ILE B O 1
ATOM 2733 N N . GLN B 1 104 ? 2.561 -12.141 -1.422 1 96.69 104 GLN B N 1
ATOM 2734 C CA . GLN B 1 104 ? 1.993 -11.672 -0.162 1 96.69 104 GLN B CA 1
ATOM 2735 C C . GLN B 1 104 ? 3.016 -10.875 0.64 1 96.69 104 GLN B C 1
ATOM 2737 O O . GLN B 1 104 ? 2.678 -9.859 1.251 1 96.69 104 GLN B O 1
ATOM 2742 N N . HIS B 1 105 ? 4.273 -11.32 0.632 1 96.25 105 HIS B N 1
ATOM 2743 C CA . HIS B 1 105 ? 5.332 -10.594 1.324 1 96.25 105 HIS B CA 1
ATOM 2744 C C . HIS B 1 105 ? 5.535 -9.211 0.719 1 96.25 105 HIS B C 1
ATOM 2746 O O . HIS B 1 105 ? 5.699 -8.227 1.447 1 96.25 105 HIS B O 1
ATOM 2752 N N . GLN B 1 106 ? 5.566 -9.188 -0.626 1 93 106 GLN B N 1
ATOM 2753 C CA . GLN B 1 106 ? 5.719 -7.914 -1.323 1 93 106 GLN B CA 1
ATOM 2754 C C . GLN B 1 106 ? 4.555 -6.977 -1.017 1 93 106 GLN B C 1
ATOM 2756 O O . GLN B 1 106 ? 4.758 -5.781 -0.8 1 93 106 GLN B O 1
ATOM 2761 N N . ARG B 1 107 ? 3.328 -7.5 -0.994 1 95 107 ARG B N 1
ATOM 2762 C CA . ARG B 1 107 ? 2.121 -6.754 -0.652 1 95 107 ARG B CA 1
ATOM 2763 C C . ARG B 1 107 ? 2.25 -6.102 0.72 1 95 107 ARG B C 1
ATOM 2765 O O . ARG B 1 107 ? 2.018 -4.902 0.865 1 95 107 ARG B O 1
ATOM 2772 N N . GLU B 1 108 ? 2.633 -6.855 1.701 1 97.25 108 GLU B N 1
ATOM 2773 C CA . GLU B 1 108 ? 2.744 -6.355 3.068 1 97.25 108 GLU B CA 1
ATOM 2774 C C . GLU B 1 108 ? 3.869 -5.332 3.189 1 97.25 108 GLU B C 1
ATOM 2776 O O . GLU B 1 108 ? 3.734 -4.336 3.902 1 97.25 108 GLU B O 1
ATOM 2781 N N . ALA B 1 109 ? 4.98 -5.625 2.539 1 94.31 109 ALA B N 1
ATOM 2782 C CA . ALA B 1 109 ? 6.098 -4.684 2.564 1 94.31 109 ALA B CA 1
ATOM 2783 C C . ALA B 1 109 ? 5.688 -3.334 1.977 1 94.31 109 ALA B C 1
ATOM 2785 O O . ALA B 1 109 ? 6.016 -2.283 2.531 1 94.31 109 ALA B O 1
ATOM 2786 N N . LEU B 1 110 ? 5.004 -3.379 0.879 1 92.38 110 LEU B N 1
ATOM 2787 C CA . LEU B 1 110 ? 4.555 -2.152 0.226 1 92.38 110 LEU B CA 1
ATOM 2788 C C . LEU B 1 110 ? 3.564 -1.397 1.104 1 92.38 110 LEU B C 1
ATOM 2790 O O . LEU B 1 110 ? 3.664 -0.178 1.254 1 92.38 110 LEU B O 1
ATOM 2794 N N . LYS B 1 111 ? 2.635 -2.049 1.751 1 95.75 111 LYS B N 1
ATOM 2795 C CA . LYS B 1 111 ? 1.668 -1.41 2.639 1 95.75 111 LYS B CA 1
ATOM 2796 C C . LYS B 1 111 ? 2.363 -0.763 3.834 1 95.75 111 LYS B C 1
ATOM 2798 O O . LYS B 1 111 ? 1.964 0.313 4.281 1 95.75 111 LYS B O 1
ATOM 2803 N N . ARG B 1 112 ? 3.393 -1.469 4.301 1 96 112 ARG B N 1
ATOM 2804 C CA . ARG B 1 112 ? 4.156 -0.905 5.41 1 96 112 ARG B CA 1
ATOM 2805 C C . ARG B 1 112 ? 4.824 0.403 5.004 1 96 112 ARG B C 1
ATOM 2807 O O . ARG B 1 112 ? 4.824 1.37 5.77 1 96 112 ARG B O 1
ATOM 2814 N N . GLU B 1 113 ? 5.348 0.415 3.818 1 91.94 113 GLU B N 1
ATOM 2815 C CA . GLU B 1 113 ? 6.012 1.626 3.348 1 91.94 113 GLU B CA 1
ATOM 2816 C C . GLU B 1 113 ? 5.004 2.744 3.094 1 91.94 113 GLU B C 1
ATOM 2818 O O . GLU B 1 113 ? 5.297 3.918 3.336 1 91.94 113 GLU B O 1
ATOM 2823 N N . VAL B 1 114 ? 3.885 2.357 2.576 1 92.31 114 VAL B N 1
ATOM 2824 C CA . VAL B 1 114 ? 2.799 3.316 2.398 1 92.31 114 VAL B CA 1
ATOM 2825 C C . VAL B 1 114 ? 2.42 3.922 3.75 1 92.31 114 VAL B C 1
ATOM 2827 O O . VAL B 1 114 ? 2.281 5.141 3.873 1 92.31 114 VAL B O 1
ATOM 2830 N N . ASP B 1 115 ? 2.273 3.105 4.801 1 95.75 115 ASP B N 1
ATOM 2831 C CA . ASP B 1 115 ? 1.95 3.568 6.148 1 95.75 115 ASP B CA 1
ATOM 2832 C C . ASP B 1 115 ? 3.029 4.508 6.68 1 95.75 115 ASP B C 1
ATOM 2834 O O . ASP B 1 115 ? 2.719 5.566 7.234 1 95.75 115 ASP B O 1
ATOM 2838 N N . LYS B 1 116 ? 4.227 4.062 6.492 1 93.38 116 LYS B N 1
ATOM 2839 C CA . LYS B 1 116 ? 5.344 4.859 6.984 1 93.38 116 LYS B CA 1
ATOM 2840 C C . LYS B 1 116 ? 5.352 6.246 6.344 1 93.38 116 LYS B C 1
ATOM 2842 O O . LYS B 1 116 ? 5.508 7.254 7.039 1 93.38 116 LYS B O 1
ATOM 2847 N N . HIS B 1 117 ? 5.148 6.324 5.039 1 90.81 117 HIS B N 1
ATOM 2848 C CA . HIS B 1 117 ? 5.148 7.598 4.328 1 90.81 117 HIS B CA 1
ATOM 2849 C C . HIS B 1 117 ? 3.992 8.484 4.781 1 90.81 117 HIS B C 1
ATOM 2851 O O . HIS B 1 117 ? 4.172 9.68 5.016 1 90.81 117 HIS B O 1
ATOM 2857 N N . ALA B 1 118 ? 2.85 7.879 4.938 1 92.25 118 ALA B N 1
ATOM 2858 C CA . ALA B 1 118 ? 1.682 8.625 5.398 1 92.25 118 ALA B CA 1
ATOM 2859 C C . ALA B 1 118 ? 1.914 9.203 6.793 1 92.25 118 ALA B C 1
ATOM 2861 O O . ALA B 1 118 ? 1.596 10.359 7.055 1 92.25 118 ALA B O 1
ATOM 2862 N N . LEU B 1 119 ? 2.492 8.391 7.684 1 94.94 119 LEU B N 1
ATOM 2863 C CA . LEU B 1 119 ? 2.756 8.828 9.055 1 94.94 119 LEU B CA 1
ATOM 2864 C C . LEU B 1 119 ? 3.777 9.961 9.07 1 94.94 119 LEU B C 1
ATOM 2866 O O . LEU B 1 119 ? 3.648 10.906 9.859 1 94.94 119 LEU B O 1
ATOM 2870 N N . ASP B 1 120 ? 4.77 9.898 8.195 1 91.5 120 ASP B N 1
ATOM 2871 C CA . ASP B 1 120 ? 5.77 10.961 8.102 1 91.5 120 ASP B CA 1
ATOM 2872 C C . ASP B 1 120 ? 5.129 12.281 7.68 1 91.5 120 ASP B C 1
ATOM 2874 O O . ASP B 1 120 ? 5.434 13.336 8.25 1 91.5 120 ASP B O 1
ATOM 2878 N N . LEU B 1 121 ? 4.242 12.227 6.695 1 91.06 121 LEU B N 1
ATOM 2879 C CA . LEU B 1 121 ? 3.553 13.414 6.223 1 91.06 121 LEU B CA 1
ATOM 2880 C C . LEU B 1 121 ? 2.666 14.008 7.316 1 91.06 121 LEU B C 1
ATOM 2882 O O . LEU B 1 121 ? 2.633 15.219 7.508 1 91.06 121 LEU B O 1
ATOM 2886 N N . ILE B 1 122 ? 1.973 13.125 8.07 1 94.06 122 ILE B N 1
ATOM 2887 C CA . ILE B 1 122 ? 1.093 13.57 9.148 1 94.06 122 ILE B CA 1
ATOM 2888 C C . ILE B 1 122 ? 1.917 14.234 10.242 1 94.06 122 ILE B C 1
ATOM 2890 O O . ILE B 1 122 ? 1.514 15.258 10.797 1 94.06 122 ILE B O 1
ATOM 2894 N N . GLU B 1 123 ? 3.088 13.664 10.523 1 93.81 123 GLU B N 1
ATOM 2895 C CA . GLU B 1 123 ? 3.98 14.258 11.516 1 93.81 123 GLU B CA 1
ATOM 2896 C C . GLU B 1 123 ? 4.453 15.641 11.07 1 93.81 123 GLU B C 1
ATOM 2898 O O . GLU B 1 123 ? 4.496 16.578 11.875 1 93.81 123 GLU B O 1
ATOM 2903 N N . GLU B 1 124 ? 4.738 15.797 9.82 1 90.38 124 GLU B N 1
ATOM 2904 C CA . GLU B 1 124 ? 5.164 17.094 9.281 1 90.38 124 GLU B CA 1
ATOM 2905 C C . GLU B 1 124 ? 4.059 18.125 9.422 1 90.38 124 GLU B C 1
ATOM 2907 O O . GLU B 1 124 ? 4.312 19.25 9.859 1 90.38 124 GLU B O 1
ATOM 2912 N N . VAL B 1 125 ? 2.836 17.734 9.086 1 92.25 125 VAL B N 1
ATOM 2913 C CA . VAL B 1 125 ? 1.686 18.625 9.188 1 92.25 125 VAL B CA 1
ATOM 2914 C C . VAL B 1 125 ? 1.461 19.016 10.648 1 92.25 125 VAL B C 1
ATOM 2916 O O . VAL B 1 125 ? 1.223 20.188 10.953 1 92.25 125 VAL B O 1
ATOM 2919 N N . THR B 1 126 ? 1.604 18.078 11.555 1 94.62 126 THR B N 1
ATOM 2920 C CA . THR B 1 126 ? 1.397 18.312 12.977 1 94.62 126 THR B CA 1
ATOM 2921 C C . THR B 1 126 ? 2.457 19.25 13.531 1 94.62 126 THR B C 1
ATOM 2923 O O . THR B 1 126 ? 2.146 20.156 14.328 1 94.62 126 THR B O 1
ATOM 2926 N N . GLN B 1 127 ? 3.707 19.078 13.07 1 93.25 127 GLN B N 1
ATOM 2927 C CA . GLN B 1 127 ? 4.785 19.953 13.508 1 93.25 127 GLN B CA 1
ATOM 2928 C C . GLN B 1 127 ? 4.57 21.375 13.008 1 93.25 127 GLN B C 1
ATOM 2930 O O . GLN B 1 127 ? 4.816 22.344 13.727 1 93.25 127 GLN B O 1
ATOM 2935 N N . ASN B 1 128 ? 4.113 21.484 11.773 1 91.44 128 ASN B N 1
ATOM 2936 C CA . ASN B 1 128 ? 3.771 22.797 11.234 1 91.44 128 ASN B CA 1
ATOM 2937 C C . ASN B 1 128 ? 2.678 23.484 12.047 1 91.44 128 ASN B C 1
ATOM 2939 O O . ASN B 1 128 ? 2.797 24.656 12.391 1 91.44 128 ASN B O 1
ATOM 2943 N N . MET B 1 129 ? 1.699 22.719 12.414 1 94.56 129 MET B N 1
ATOM 2944 C CA . MET B 1 129 ? 0.593 23.266 13.203 1 94.56 129 MET B CA 1
ATOM 2945 C C . MET B 1 129 ? 1.074 23.719 14.57 1 94.56 129 MET B C 1
ATOM 2947 O O . MET B 1 129 ? 0.657 24.766 15.062 1 94.56 129 MET B O 1
ATOM 2951 N N . LYS B 1 130 ? 1.944 23.016 15.203 1 95 130 LYS B N 1
ATOM 2952 C CA . LYS B 1 130 ? 2.51 23.406 16.484 1 95 130 LYS B CA 1
ATOM 2953 C C . LYS B 1 130 ? 3.254 24.734 16.359 1 95 130 LYS B C 1
ATOM 2955 O O . LYS B 1 130 ? 3.141 25.594 17.25 1 95 130 LYS B O 1
ATOM 2960 N N . SER B 1 131 ? 3.965 24.844 15.266 1 93.38 131 SER B N 1
ATOM 2961 C CA . SER B 1 131 ? 4.703 26.078 15.016 1 93.38 131 SER B CA 1
ATOM 2962 C C . SER B 1 131 ? 3.756 27.266 14.844 1 93.38 131 SER B C 1
ATOM 2964 O O . SER B 1 131 ? 3.994 28.344 15.398 1 93.38 131 SER B O 1
ATOM 2966 N N . ILE B 1 132 ? 2.715 27.078 14.117 1 92.38 132 ILE B N 1
ATOM 2967 C CA . ILE B 1 132 ? 1.712 28.125 13.898 1 92.38 132 ILE B CA 1
ATOM 2968 C C . ILE B 1 132 ? 1.062 28.5 15.234 1 92.38 132 ILE B C 1
ATOM 2970 O O . ILE B 1 132 ? 0.961 29.688 15.57 1 92.38 132 ILE B O 1
ATOM 2974 N N . ASN B 1 133 ? 0.689 27.516 16.031 1 94.94 133 ASN B N 1
ATOM 2975 C CA . ASN B 1 133 ? 0.067 27.766 17.328 1 94.94 133 ASN B CA 1
ATOM 2976 C C . ASN B 1 133 ? 1.005 28.516 18.266 1 94.94 133 ASN B C 1
ATOM 2978 O O . ASN B 1 133 ? 0.565 29.375 19.031 1 94.94 133 ASN B O 1
ATOM 2982 N N . TYR B 1 134 ? 2.242 28.156 18.172 1 95.31 134 TYR B N 1
ATOM 2983 C CA . TYR B 1 134 ? 3.223 28.859 18.984 1 95.31 134 TYR B CA 1
ATOM 2984 C C . TYR B 1 134 ? 3.291 30.344 18.609 1 95.31 134 TYR B C 1
ATOM 2986 O O . TYR B 1 134 ? 3.268 31.219 19.469 1 95.31 134 TYR B O 1
ATOM 2994 N N . SER B 1 135 ? 3.326 30.641 17.328 1 93.38 135 SER B N 1
ATOM 2995 C CA . SER B 1 135 ? 3.369 32 16.844 1 93.38 135 SER B CA 1
ATOM 2996 C C . SER B 1 135 ? 2.127 32.781 17.266 1 93.38 135 SER B C 1
ATOM 2998 O O . SER B 1 135 ? 2.223 33.938 17.688 1 93.38 135 SER B O 1
ATOM 3000 N N . ILE B 1 136 ? 1.002 32.125 17.141 1 94.5 136 ILE B N 1
ATOM 3001 C CA . ILE B 1 136 ? -0.25 32.75 17.547 1 94.5 136 ILE B CA 1
ATOM 3002 C C . ILE B 1 136 ? -0.219 33.062 19.047 1 94.5 136 ILE B C 1
ATOM 3004 O O . ILE B 1 136 ? -0.585 34.156 19.469 1 94.5 136 ILE B O 1
ATOM 3008 N N . SER B 1 137 ? 0.264 32.125 19.844 1 95.19 137 SER B N 1
ATOM 3009 C CA . SER B 1 137 ? 0.318 32.281 21.297 1 95.19 137 SER B CA 1
ATOM 3010 C C . SER B 1 137 ? 1.234 33.438 21.688 1 95.19 137 SER B C 1
ATOM 3012 O O . SER B 1 137 ? 0.93 34.188 22.625 1 95.19 137 SER B O 1
ATOM 3014 N N . GLU B 1 138 ? 2.332 33.625 21.016 1 93.75 138 GLU B N 1
ATOM 3015 C CA . GLU B 1 138 ? 3.252 34.719 21.281 1 93.75 138 GLU B CA 1
ATOM 3016 C C . GLU B 1 138 ? 2.596 36.062 21 1 93.75 138 GLU B C 1
ATOM 3018 O O . GLU B 1 138 ? 2.719 37 21.797 1 93.75 138 GLU B O 1
ATOM 3023 N N . GLU B 1 139 ? 1.879 36.094 19.906 1 93.38 139 GLU B N 1
ATOM 3024 C CA . GLU B 1 139 ? 1.184 37.312 19.562 1 93.38 139 GLU B CA 1
ATOM 3025 C C . GLU B 1 139 ? 0.036 37.594 20.531 1 93.38 139 GLU B C 1
ATOM 3027 O O . GLU B 1 139 ? -0.225 38.75 20.875 1 93.38 139 GLU B O 1
ATOM 3032 N N . GLU B 1 140 ? -0.636 36.531 20.938 1 94.38 140 GLU B N 1
ATOM 3033 C CA . GLU B 1 140 ? -1.708 36.688 21.922 1 94.38 140 GLU B CA 1
ATOM 3034 C C . GLU B 1 140 ? -1.181 37.281 23.219 1 94.38 140 GLU B C 1
ATOM 3036 O O . GLU B 1 140 ? -1.834 38.125 23.844 1 94.38 140 GLU B O 1
ATOM 3041 N N . LYS B 1 141 ? -0.044 36.844 23.625 1 94.12 141 LYS B N 1
ATOM 3042 C CA . LYS B 1 141 ? 0.578 37.406 24.828 1 94.12 141 LYS B CA 1
ATOM 3043 C C . LYS B 1 141 ? 0.867 38.875 24.656 1 94.12 141 LYS B C 1
ATOM 3045 O O . LYS B 1 141 ? 0.625 39.688 25.578 1 94.12 141 LYS B O 1
ATOM 3050 N N . ASN B 1 142 ? 1.385 39.188 23.484 1 91.75 142 ASN B N 1
ATOM 3051 C CA . ASN B 1 142 ? 1.655 40.594 23.188 1 91.75 142 ASN B CA 1
ATOM 3052 C C . ASN B 1 142 ? 0.383 41.438 23.25 1 91.75 142 ASN B C 1
ATOM 3054 O O . ASN B 1 142 ? 0.371 42.5 23.859 1 91.75 142 ASN B O 1
ATOM 3058 N N . VAL B 1 143 ? -0.67 40.906 22.609 1 93.06 143 VAL B N 1
ATOM 3059 C CA . VAL B 1 143 ? -1.95 41.625 22.594 1 93.06 143 VAL B CA 1
ATOM 3060 C C . VAL B 1 143 ? -2.469 41.781 24.016 1 93.06 143 VAL B C 1
ATOM 3062 O O . VAL B 1 143 ? -2.908 42.875 24.406 1 93.06 143 VAL B O 1
ATOM 3065 N N . LYS B 1 144 ? -2.395 40.781 24.859 1 93.56 144 LYS B N 1
ATOM 3066 C CA . LYS B 1 144 ? -2.863 40.812 26.234 1 93.56 144 LYS B CA 1
ATOM 3067 C C . LYS B 1 144 ? -2.082 41.844 27.047 1 93.56 144 LYS B C 1
ATOM 3069 O O . LYS B 1 144 ? -2.666 42.625 27.828 1 93.56 144 LYS B O 1
ATOM 3074 N N . THR B 1 145 ? -0.787 41.875 26.859 1 92.75 145 THR B N 1
ATOM 3075 C CA . THR B 1 145 ? 0.059 42.844 27.562 1 92.75 145 THR B CA 1
ATOM 3076 C C . THR B 1 145 ? -0.323 44.25 27.172 1 92.75 145 THR B C 1
ATOM 3078 O O . THR B 1 145 ? -0.442 45.125 28.047 1 92.75 145 THR B O 1
ATOM 3081 N N . ASN B 1 146 ? -0.577 44.438 25.891 1 90.56 146 ASN B N 1
ATOM 3082 C CA . ASN B 1 146 ? -0.962 45.75 25.406 1 90.56 146 ASN B CA 1
ATOM 3083 C C . ASN B 1 146 ? -2.35 46.156 25.906 1 90.56 146 ASN B C 1
ATOM 3085 O O . ASN B 1 146 ? -2.59 47.312 26.234 1 90.56 146 ASN B O 1
ATOM 3089 N N . GLN B 1 147 ? -3.236 45.188 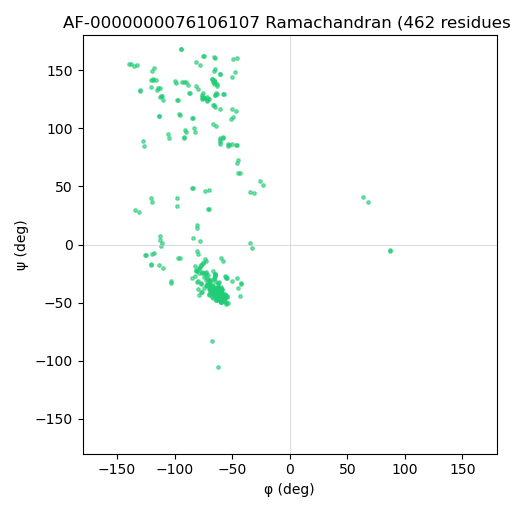25.953 1 91.38 147 GLN B N 1
ATOM 3090 C CA . GLN B 1 147 ? -4.57 45.469 26.484 1 91.38 147 GLN B CA 1
ATOM 3091 C C . GLN B 1 147 ? -4.5 45.906 27.938 1 91.38 147 GLN B C 1
ATOM 3093 O O . GLN B 1 147 ? -5.211 46.812 28.344 1 91.38 147 GLN B O 1
ATOM 3098 N N . GLN B 1 148 ? -3.654 45.281 28.688 1 91.56 148 GLN B N 1
ATOM 3099 C CA . GLN B 1 148 ? -3.469 45.656 30.094 1 91.56 148 GLN B CA 1
ATOM 3100 C C . GLN B 1 148 ? -2.92 47.094 30.203 1 91.56 148 GLN B C 1
ATOM 3102 O O . GLN B 1 148 ? -3.389 47.875 31.031 1 91.56 148 GLN B O 1
ATOM 3107 N N . LYS B 1 149 ? -1.975 47.406 29.359 1 88.88 149 LYS B N 1
ATOM 3108 C CA . LYS B 1 149 ? -1.395 48.719 29.375 1 88.88 149 LYS B CA 1
ATOM 3109 C C . LYS B 1 149 ? -2.451 49.781 29.062 1 88.88 149 LYS B C 1
ATOM 3111 O O . LYS B 1 149 ? -2.543 50.812 29.75 1 88.88 149 LYS B O 1
ATOM 3116 N N . VAL B 1 150 ? -3.205 49.5 28.016 1 88.12 150 VAL B N 1
ATOM 3117 C CA . VAL B 1 150 ? -4.258 50.438 27.625 1 88.12 150 VAL B CA 1
ATOM 3118 C C . VAL B 1 150 ? -5.289 50.562 28.75 1 88.12 150 VAL B C 1
ATOM 3120 O O . VAL B 1 150 ? -5.738 51.656 29.078 1 88.12 150 VAL B O 1
ATOM 3123 N N . GLY B 1 151 ? -5.648 49.438 29.297 1 88.19 151 GLY B N 1
ATOM 3124 C CA . GLY B 1 151 ? -6.562 49.438 30.422 1 88.19 151 GLY B CA 1
ATOM 3125 C C . GLY B 1 151 ? -6.059 50.281 31.594 1 88.19 151 GLY B C 1
ATOM 3126 O O . GLY B 1 151 ? -6.809 51.062 32.156 1 88.19 151 GLY B O 1
ATOM 3127 N N . ASN B 1 152 ? -4.797 50.156 31.938 1 89.38 152 ASN B N 1
ATOM 3128 C CA . ASN B 1 152 ? -4.184 50.938 33 1 89.38 152 ASN B CA 1
ATOM 3129 C C . ASN B 1 152 ? -4.156 52.438 32.688 1 89.38 152 ASN B C 1
ATOM 3131 O O . ASN B 1 152 ? -4.355 53.281 33.562 1 89.38 152 ASN B O 1
ATOM 3135 N N . ASN B 1 153 ? -3.922 52.688 31.391 1 85.62 153 ASN B N 1
ATOM 3136 C CA . ASN B 1 153 ? -3.932 54.094 30.953 1 85.62 153 ASN B CA 1
ATOM 3137 C C . ASN B 1 153 ? -5.312 54.719 31.125 1 85.62 153 ASN B C 1
ATOM 3139 O O . ASN B 1 153 ? -5.426 55.875 31.547 1 85.62 153 ASN B O 1
ATOM 3143 N N . PHE B 1 154 ? -6.328 53.938 30.797 1 86.19 154 PHE B N 1
ATOM 3144 C CA . PHE B 1 154 ? -7.695 54.375 31 1 86.19 154 PHE B CA 1
ATOM 3145 C C . PHE B 1 154 ? -7.949 54.688 32.469 1 86.19 154 PHE B C 1
ATOM 3147 O O . PHE B 1 154 ? -8.508 55.75 32.812 1 86.19 154 PHE B O 1
ATOM 3154 N N . LYS B 1 155 ? -7.543 53.812 33.281 1 87.38 155 LYS B N 1
ATOM 3155 C CA . LYS B 1 155 ? -7.746 54 34.719 1 87.38 155 LYS B CA 1
ATOM 3156 C C . LYS B 1 155 ? -7.004 55.219 35.219 1 87.38 155 LYS B C 1
ATOM 3158 O O . LYS B 1 155 ? -7.566 56.031 36 1 87.38 155 LYS B O 1
ATOM 3163 N N . THR B 1 156 ? -5.766 55.312 34.781 1 86.81 156 THR B N 1
ATOM 3164 C CA . THR B 1 156 ? -4.945 56.469 35.219 1 86.81 156 THR B CA 1
ATOM 3165 C C . THR B 1 156 ? -5.555 57.781 34.75 1 86.81 156 THR B C 1
ATOM 3167 O O . THR B 1 156 ? -5.625 58.75 35.5 1 86.81 156 THR B O 1
ATOM 3170 N N . SER B 1 157 ? -5.984 57.781 33.5 1 84.88 157 SER B N 1
ATOM 3171 C CA . SER B 1 157 ? -6.629 58.969 32.969 1 84.88 157 SER B CA 1
ATOM 3172 C C . SER B 1 157 ? -7.887 59.344 33.75 1 84.88 157 SER B C 1
ATOM 3174 O O . SER B 1 157 ? -8.086 60.5 34.125 1 84.88 157 SER B O 1
ATOM 3176 N N . LYS B 1 158 ? -8.625 58.375 34.062 1 83.94 158 LYS B N 1
ATOM 3177 C CA . LYS B 1 158 ? -9.852 58.594 34.812 1 83.94 158 LYS B CA 1
ATOM 3178 C C . LYS B 1 158 ? -9.539 59.125 36.219 1 83.94 158 LYS B C 1
ATOM 3180 O O . LYS B 1 158 ? -10.203 60.031 36.688 1 83.94 158 LYS B O 1
ATOM 3185 N N . GLU B 1 159 ? -8.555 58.562 36.812 1 85.88 159 GLU B N 1
ATOM 3186 C CA . GLU B 1 159 ? -8.148 59 38.156 1 85.88 159 GLU B CA 1
ATOM 3187 C C . GLU B 1 159 ? -7.691 60.438 38.156 1 85.88 159 GLU B C 1
ATOM 3189 O O . GLU B 1 159 ? -8.039 61.219 39.062 1 85.88 159 GLU B O 1
ATOM 3194 N N . MET B 1 160 ? -7 60.844 37.094 1 85.56 160 MET B N 1
ATOM 3195 C CA . MET B 1 160 ? -6.516 62.219 37 1 85.56 160 MET B CA 1
ATOM 3196 C C . MET B 1 160 ? -7.668 63.188 36.75 1 85.56 160 MET B C 1
ATOM 3198 O O . MET B 1 160 ? -7.691 64.25 37.344 1 85.56 160 MET B O 1
ATOM 3202 N N . LEU B 1 161 ? -8.609 62.75 36 1 83 161 LEU B N 1
ATOM 3203 C CA . LEU B 1 161 ? -9.711 63.625 35.625 1 83 161 LEU B CA 1
ATOM 3204 C C . LEU B 1 161 ? -10.695 63.781 36.781 1 83 161 LEU B C 1
ATOM 3206 O O . LEU B 1 161 ? -11.445 64.75 36.812 1 83 161 LEU B O 1
ATOM 3210 N N . THR B 1 162 ? -10.617 62.906 37.719 1 83.06 162 THR B N 1
ATOM 3211 C CA . THR B 1 162 ? -11.602 62.938 38.781 1 83.06 162 THR B CA 1
ATOM 3212 C C . THR B 1 162 ? -10.945 63.344 40.094 1 83.06 162 THR B C 1
ATOM 3214 O O . THR B 1 162 ? -11.625 63.438 41.125 1 83.06 162 THR B O 1
ATOM 3217 N N . THR B 1 163 ? -9.664 63.531 39.969 1 81.75 163 THR B N 1
ATOM 3218 C CA . THR B 1 163 ? -8.977 63.875 41.219 1 81.75 163 THR B CA 1
ATOM 3219 C C . THR B 1 163 ? -9.445 65.25 41.75 1 81.75 163 THR B C 1
ATOM 3221 O O . THR B 1 163 ? -9.727 66.125 40.969 1 81.75 163 THR B O 1
ATOM 3224 N N . THR B 1 164 ? -9.609 65.438 43.094 1 78.44 164 THR B N 1
ATOM 3225 C CA . THR B 1 164 ? -9.977 66.688 43.781 1 78.44 164 THR B CA 1
ATOM 3226 C C . THR B 1 164 ? -8.734 67.375 44.25 1 78.44 164 THR B C 1
ATOM 3228 O O . THR B 1 164 ? -8.82 68.562 44.688 1 78.44 164 THR B O 1
ATOM 3231 N N . ASP B 1 165 ? -7.633 66.75 44.219 1 78 165 ASP B N 1
A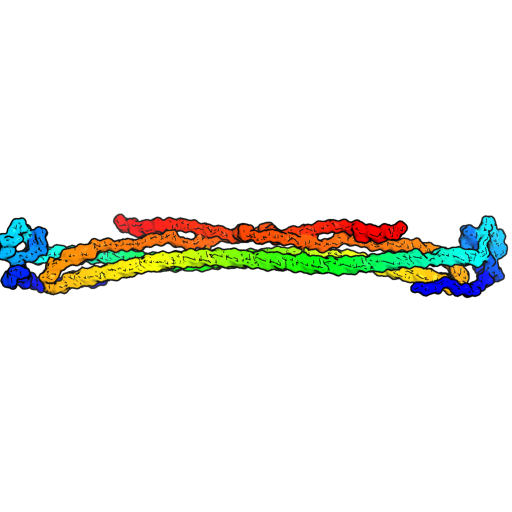TOM 3232 C CA . ASP B 1 165 ? -6.363 67.312 44.594 1 78 165 ASP B CA 1
ATOM 3233 C C . ASP B 1 165 ? -5.746 68.125 43.438 1 78 165 ASP B C 1
ATOM 3235 O O . ASP B 1 165 ? -5.043 67.5 42.594 1 78 165 ASP B O 1
ATOM 3239 N N . MET B 1 166 ? -5.934 69.375 43.469 1 76.69 166 MET B N 1
ATOM 3240 C CA . MET B 1 166 ? -5.523 70.188 42.312 1 76.69 166 MET B CA 1
ATOM 3241 C C . MET B 1 166 ? -4.004 70.312 42.25 1 76.69 166 MET B C 1
ATOM 3243 O O . MET B 1 166 ? -3.434 70.438 41.188 1 76.69 166 MET B O 1
ATOM 3247 N N . SER B 1 167 ? -3.352 70.375 43.469 1 75.88 167 SER B N 1
ATOM 3248 C CA . SER B 1 167 ? -1.893 70.375 43.469 1 75.88 167 SER B CA 1
ATOM 3249 C C . SER B 1 167 ? -1.34 69.125 42.75 1 75.88 167 SER B C 1
ATOM 3251 O O . SER B 1 167 ? -0.458 69.25 41.906 1 75.88 167 SER B O 1
ATOM 3253 N N . TYR B 1 168 ? -1.948 68.125 43.188 1 80.56 168 TYR B N 1
ATOM 3254 C CA . TYR B 1 168 ? -1.559 66.875 42.562 1 80.56 168 TYR B CA 1
ATOM 3255 C C . TYR B 1 168 ? -1.847 66.875 41.062 1 80.56 168 TYR B C 1
ATOM 3257 O O . TYR B 1 168 ? -1.016 66.438 40.25 1 80.56 168 TYR B O 1
ATOM 3265 N N . PHE B 1 169 ? -3.006 67.312 40.625 1 84 169 PHE B N 1
ATOM 3266 C CA . PHE B 1 169 ? -3.418 67.375 39.219 1 84 169 PHE B CA 1
ATOM 3267 C C . PHE B 1 169 ? -2.412 68.125 38.406 1 84 169 PHE B C 1
ATOM 3269 O O . PHE B 1 169 ? -1.897 67.625 37.375 1 84 169 PHE B O 1
ATOM 3276 N N . PHE B 1 170 ? -2.035 69.25 38.812 1 82.06 170 PHE B N 1
ATOM 3277 C CA . PHE B 1 170 ? -1.193 70.188 38.031 1 82.06 170 PHE B CA 1
ATOM 3278 C C . PHE B 1 170 ? 0.245 69.625 38 1 82.06 170 PHE B C 1
ATOM 3280 O O . PHE B 1 170 ? 0.961 69.875 37 1 82.06 170 PHE B O 1
ATOM 3287 N N . GLU B 1 171 ? 0.592 68.938 39.031 1 80.56 171 GLU B N 1
ATOM 3288 C CA . GLU B 1 171 ? 1.947 68.375 39.094 1 80.56 171 GLU B CA 1
ATOM 3289 C C . GLU B 1 171 ? 2.115 67.188 38.125 1 80.56 171 GLU B C 1
ATOM 3291 O O . GLU B 1 171 ? 3.201 67 37.594 1 80.56 171 GLU B O 1
ATOM 3296 N N . ASN B 1 172 ? 0.993 66.562 37.875 1 84.81 172 ASN B N 1
ATOM 3297 C CA . ASN B 1 172 ? 1.156 65.312 37.219 1 84.81 172 ASN B CA 1
ATOM 3298 C C . ASN B 1 172 ? 0.445 65.25 35.875 1 84.81 172 ASN B C 1
ATOM 3300 O O . ASN B 1 172 ? 0.716 64.375 35.062 1 84.81 172 ASN B O 1
ATOM 3304 N N . ALA B 1 173 ? -0.452 66.125 35.625 1 82.25 173 ALA B N 1
ATOM 3305 C CA . ALA B 1 173 ? -1.334 66 34.469 1 82.25 173 ALA B CA 1
ATOM 3306 C C . ALA B 1 173 ? -0.53 65.875 33.156 1 82.25 173 ALA B C 1
ATOM 3308 O O . ALA B 1 173 ? -0.84 65.062 32.312 1 82.25 173 ALA B O 1
ATOM 3309 N N . ASP B 1 174 ? 0.471 66.625 32.969 1 80.69 174 ASP B N 1
ATOM 3310 C CA . ASP B 1 174 ? 1.252 66.625 31.75 1 80.69 174 ASP B CA 1
ATOM 3311 C C . ASP B 1 174 ? 2.02 65.312 31.594 1 80.69 174 ASP B C 1
ATOM 3313 O O . ASP B 1 174 ? 2.102 64.75 30.484 1 80.69 174 ASP B O 1
ATOM 3317 N N . ILE B 1 175 ? 2.641 64.875 32.719 1 82.25 175 ILE B N 1
ATOM 3318 C CA . ILE B 1 175 ? 3.396 63.656 32.719 1 82.25 175 ILE B CA 1
ATOM 3319 C C . ILE B 1 175 ? 2.48 62.5 32.312 1 82.25 175 ILE B C 1
ATOM 3321 O O . ILE B 1 175 ? 2.834 61.688 31.469 1 82.25 175 ILE B O 1
ATOM 3325 N N . ILE B 1 176 ? 1.325 62.531 32.906 1 82.75 176 ILE B N 1
ATOM 3326 C CA . ILE B 1 176 ? 0.367 61.469 32.656 1 82.75 176 ILE B CA 1
ATOM 3327 C C . ILE B 1 176 ? -0.162 61.594 31.234 1 82.75 176 ILE B C 1
ATOM 3329 O O . ILE B 1 176 ? -0.291 60.562 30.531 1 82.75 176 ILE B O 1
ATOM 3333 N N . ALA B 1 177 ? -0.47 62.719 30.797 1 81.5 177 ALA B N 1
ATOM 3334 C CA . ALA B 1 177 ? -0.941 62.938 29.422 1 81.5 177 ALA B CA 1
ATOM 3335 C C . ALA B 1 177 ? 0.065 62.375 28.422 1 81.5 177 ALA B C 1
ATOM 3337 O O . ALA B 1 177 ? -0.317 61.75 27.438 1 81.5 177 ALA B O 1
ATOM 3338 N N . LYS B 1 178 ? 1.284 62.625 28.625 1 82.06 178 LYS B N 1
ATOM 3339 C CA . LYS B 1 178 ? 2.334 62.125 27.734 1 82.06 178 LYS B CA 1
ATOM 3340 C C . LYS B 1 178 ? 2.396 60.594 27.766 1 82.06 178 LYS B C 1
ATOM 3342 O O . LYS B 1 178 ? 2.578 59.938 26.734 1 82.06 178 LYS B O 1
ATOM 3347 N N . ALA B 1 179 ? 2.258 60.062 28.922 1 77.38 179 ALA B N 1
ATOM 3348 C CA . ALA B 1 179 ? 2.311 58.625 29.109 1 77.38 179 ALA B CA 1
ATOM 3349 C C . ALA B 1 179 ? 1.13 57.938 28.406 1 77.38 179 ALA B C 1
ATOM 3351 O O . ALA B 1 179 ? 1.229 56.781 27.984 1 77.38 179 ALA B O 1
ATOM 3352 N N . LEU B 1 180 ? 0.07 58.688 28.344 1 79.81 180 LEU B N 1
ATOM 3353 C CA . LEU B 1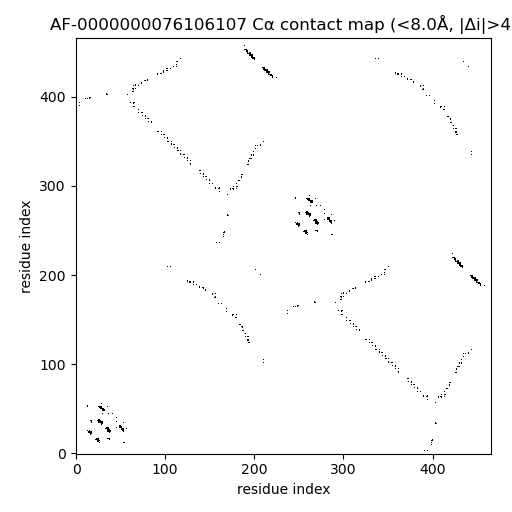 180 ? -1.142 58.156 27.75 1 79.81 180 LEU B CA 1
ATOM 3354 C C . LEU B 1 180 ? -1.062 58.188 26.219 1 79.81 180 LEU B C 1
ATOM 3356 O O . LEU B 1 180 ? -1.775 57.469 25.531 1 79.81 180 LEU B O 1
ATOM 3360 N N . ASN B 1 181 ? -0.229 59.094 25.703 1 75.81 181 ASN B N 1
ATOM 3361 C CA . ASN B 1 181 ? -0.105 59.312 24.266 1 75.81 181 ASN B CA 1
ATOM 3362 C C . ASN B 1 181 ? 0.876 58.312 23.641 1 75.81 181 ASN B C 1
ATOM 3364 O O . ASN B 1 181 ? 1.87 58.719 23.031 1 75.81 181 ASN B O 1
ATOM 3368 N N . ILE B 1 182 ? 0.766 57 23.922 1 71 182 ILE B N 1
ATOM 3369 C CA . ILE B 1 182 ? 1.646 56 23.328 1 71 182 ILE B CA 1
ATOM 3370 C C . ILE B 1 182 ? 0.846 55.125 22.391 1 71 182 ILE B C 1
ATOM 3372 O O . ILE B 1 182 ? -0.269 54.688 22.719 1 71 182 ILE B O 1
ATOM 3376 N N . ASP B 1 183 ? 1.416 55.062 21.172 1 73.19 183 ASP B N 1
ATOM 3377 C CA . ASP B 1 183 ? 0.813 54.188 20.188 1 73.19 183 ASP B CA 1
ATOM 3378 C C . ASP B 1 183 ? 1.083 52.719 20.547 1 73.19 183 ASP B C 1
ATOM 3380 O O . ASP B 1 183 ? 2.164 52.375 21.031 1 73.19 183 ASP B O 1
ATOM 3384 N N . VAL B 1 184 ? -0.014 51.969 20.656 1 76.44 184 VAL B N 1
ATOM 3385 C CA . VAL B 1 184 ? 0.137 50.531 20.891 1 76.44 184 VAL B CA 1
ATOM 3386 C C . VAL B 1 184 ? 0.584 49.844 19.594 1 76.44 184 VAL B C 1
ATOM 3388 O O . VAL B 1 184 ? 0.1 50.156 18.516 1 76.44 184 VAL B O 1
ATOM 3391 N N . ASP B 1 185 ? 1.71 49.094 19.75 1 72.94 185 ASP B N 1
ATOM 3392 C CA . ASP B 1 185 ? 2.199 48.344 18.594 1 72.94 185 ASP B CA 1
ATOM 3393 C C . ASP B 1 185 ? 1.191 47.281 18.172 1 72.94 185 ASP B C 1
ATOM 3395 O O . ASP B 1 185 ? 0.491 46.719 19.016 1 72.94 185 ASP B O 1
ATOM 3399 N N . GLY B 1 186 ? 0.902 47.281 16.875 1 73.69 186 GLY B N 1
ATOM 3400 C CA . GLY B 1 186 ? 0.046 46.25 16.344 1 73.69 186 GLY B CA 1
ATOM 3401 C C . GLY B 1 186 ? 0.671 44.875 16.438 1 73.69 186 GLY B C 1
ATOM 3402 O O . GLY B 1 186 ? 1.793 44.719 16.938 1 73.69 186 GLY B O 1
ATOM 3403 N N . VAL B 1 187 ? -0.227 43.844 16.344 1 73.81 187 VAL B N 1
ATOM 3404 C CA . VAL B 1 187 ? 0.217 42.438 16.297 1 73.81 187 VAL B CA 1
ATOM 3405 C C . VAL B 1 187 ? 0.991 42.188 15.008 1 73.81 187 VAL B C 1
ATOM 3407 O O . VAL B 1 187 ? 0.684 42.781 13.969 1 73.81 187 VAL B O 1
ATOM 3410 N N . ASN B 1 188 ? 2.119 41.406 15.203 1 77 188 ASN B N 1
ATOM 3411 C CA . ASN B 1 188 ? 2.861 41 14.016 1 77 188 ASN B CA 1
ATOM 3412 C C . ASN B 1 188 ? 2.049 40.062 13.133 1 77 188 ASN B C 1
ATOM 3414 O O . ASN B 1 188 ? 1.267 39.25 13.641 1 77 188 ASN B O 1
ATOM 3418 N N . VAL B 1 189 ? 2.223 40.312 11.875 1 75.94 189 VAL B N 1
ATOM 3419 C CA . VAL B 1 189 ? 1.56 39.469 10.906 1 75.94 189 VAL B CA 1
ATOM 3420 C C . VAL B 1 189 ? 2.143 38.062 10.984 1 75.94 189 VAL B C 1
ATOM 3422 O O . VAL B 1 189 ? 3.363 37.875 10.969 1 75.94 189 VAL B O 1
ATOM 3425 N N . ILE B 1 190 ? 1.277 37.062 11.297 1 81.31 190 ILE B N 1
ATOM 3426 C CA . ILE B 1 190 ? 1.683 35.656 11.25 1 81.31 190 ILE B CA 1
ATOM 3427 C C . ILE B 1 190 ? 1.545 35.125 9.828 1 81.31 190 ILE B C 1
ATOM 3429 O O . ILE B 1 190 ? 0.433 35 9.312 1 81.31 190 ILE B O 1
ATOM 3433 N N . ASN B 1 191 ? 2.76 34.875 9.156 1 79.5 191 ASN B N 1
ATOM 3434 C CA . ASN B 1 191 ? 2.783 34.406 7.77 1 79.5 191 ASN B CA 1
ATOM 3435 C C . ASN B 1 191 ? 2.967 32.906 7.68 1 79.5 191 ASN B C 1
ATOM 3437 O O . ASN B 1 191 ? 3.828 32.438 6.945 1 79.5 191 ASN B O 1
ATOM 3441 N N . LYS B 1 192 ? 2.408 32.156 8.453 1 82.69 192 LYS B N 1
ATOM 3442 C CA . LYS B 1 192 ? 2.479 30.703 8.43 1 82.69 192 LYS B CA 1
ATOM 3443 C C . LYS B 1 192 ? 1.092 30.094 8.258 1 82.69 192 LYS B C 1
ATOM 3445 O O . LYS B 1 192 ? 0.107 30.609 8.789 1 82.69 192 LYS B O 1
ATOM 3450 N N . SER B 1 193 ? 1.071 29.109 7.375 1 86.81 193 SER B N 1
ATOM 3451 C CA . SER B 1 193 ? -0.179 28.375 7.188 1 86.81 193 SER B CA 1
ATOM 3452 C C . SER B 1 193 ? 0.072 26.875 7.035 1 86.81 193 SER B C 1
ATOM 3454 O O . SER B 1 193 ? 1.19 26.469 6.73 1 86.81 193 SER B O 1
ATOM 3456 N N . VAL B 1 194 ? -0.978 26.156 7.387 1 88.25 194 VAL B N 1
ATOM 3457 C CA . VAL B 1 194 ? -0.908 24.703 7.18 1 88.25 194 VAL B CA 1
ATOM 3458 C C . VAL B 1 194 ? -0.817 24.406 5.688 1 88.25 194 VAL B C 1
ATOM 3460 O O . VAL B 1 194 ? -1.595 24.938 4.891 1 88.25 194 VAL B O 1
ATOM 3463 N N . PRO B 1 195 ? 0.22 23.562 5.336 1 84.12 195 PRO B N 1
ATOM 3464 C CA . PRO B 1 195 ? 0.335 23.219 3.92 1 84.12 195 PRO B CA 1
ATOM 3465 C C . PRO B 1 195 ? -0.853 22.391 3.418 1 84.12 195 PRO B C 1
ATOM 3467 O O . PRO B 1 195 ? -1.451 21.641 4.184 1 84.12 195 PRO B O 1
ATOM 3470 N N . LYS B 1 196 ? -1.147 22.609 2.098 1 86 196 LYS B N 1
ATOM 3471 C CA . LYS B 1 196 ? -2.219 21.844 1.466 1 86 196 LYS B CA 1
ATOM 3472 C C . LYS B 1 196 ? -1.685 20.547 0.856 1 86 196 LYS B C 1
ATOM 3474 O O . LYS B 1 196 ? -0.59 20.531 0.29 1 86 196 LYS B O 1
ATOM 3479 N N . PHE B 1 197 ? -2.553 19.578 1.091 1 87.69 197 PHE B N 1
ATOM 3480 C CA . PHE B 1 197 ? -2.203 18.266 0.553 1 87.69 197 PHE B CA 1
ATOM 3481 C C . PHE B 1 197 ? -2.898 18.016 -0.781 1 87.69 197 PHE B C 1
ATOM 3483 O O . PHE B 1 197 ? -4.113 18.203 -0.894 1 87.69 197 PHE B O 1
ATOM 3490 N N . LYS B 1 198 ? -2.068 17.703 -1.838 1 82.88 198 LYS B N 1
ATOM 3491 C CA . LYS B 1 198 ? -2.586 17.266 -3.131 1 82.88 198 LYS B CA 1
ATOM 3492 C C . LYS B 1 198 ? -2.207 15.82 -3.412 1 82.88 198 LYS B C 1
ATOM 3494 O O . LYS B 1 198 ? -1.045 15.516 -3.699 1 82.88 198 LYS B O 1
ATOM 3499 N N . PRO B 1 199 ? -3.238 14.969 -3.379 1 86 199 PRO B N 1
ATOM 3500 C CA . PRO B 1 199 ? -2.928 13.547 -3.576 1 86 199 PRO B CA 1
ATOM 3501 C C . PRO B 1 199 ? -2.395 13.25 -4.977 1 86 199 PRO B C 1
ATOM 3503 O O . PRO B 1 199 ? -2.828 13.867 -5.949 1 86 199 PRO B O 1
ATOM 3506 N N . GLY B 1 200 ? -1.384 12.359 -5.012 1 82.44 200 GLY B N 1
ATOM 3507 C CA . GLY B 1 200 ? -0.908 11.867 -6.293 1 82.44 200 GLY B CA 1
ATOM 3508 C C . GLY B 1 200 ? -1.854 10.875 -6.941 1 82.44 200 GLY B C 1
ATOM 3509 O O . GLY B 1 200 ? -2.764 10.359 -6.285 1 82.44 200 GLY B O 1
ATOM 3510 N N . SER B 1 201 ? -1.662 10.688 -8.203 1 82.88 201 SER B N 1
ATOM 3511 C CA . SER B 1 201 ? -2.494 9.734 -8.938 1 82.88 201 SER B CA 1
ATOM 3512 C C . SER B 1 201 ? -2.09 8.297 -8.633 1 82.88 201 SER B C 1
ATOM 3514 O O . SER B 1 201 ? -0.903 7.961 -8.656 1 82.88 201 SER B O 1
ATOM 3516 N N . ILE B 1 202 ? -3.172 7.559 -8.203 1 83.69 202 ILE B N 1
ATOM 3517 C CA . ILE B 1 202 ? -2.947 6.137 -7.984 1 83.69 202 ILE B CA 1
ATOM 3518 C C . ILE B 1 202 ? -3.264 5.363 -9.266 1 83.69 202 ILE B C 1
ATOM 3520 O O . ILE B 1 202 ? -4.434 5.148 -9.594 1 83.69 202 ILE B O 1
ATOM 3524 N N . LEU B 1 203 ? -2.217 5.168 -10.094 1 77.12 203 LEU B N 1
ATOM 3525 C CA . LEU B 1 203 ? -2.377 4.398 -11.328 1 77.12 203 LEU B CA 1
ATOM 3526 C C . LEU B 1 203 ? -1.893 2.965 -11.141 1 77.12 203 LEU B C 1
ATOM 3528 O O . LEU B 1 203 ? -0.839 2.734 -10.539 1 77.12 203 LEU B O 1
ATOM 3532 N N . GLN B 1 204 ? -2.676 2.104 -11.719 1 74.06 204 GLN B N 1
ATOM 3533 C CA . GLN B 1 204 ? -2.348 0.686 -11.602 1 74.06 204 GLN B CA 1
ATOM 3534 C C . GLN B 1 204 ? -0.96 0.395 -12.164 1 74.06 204 GLN B C 1
ATOM 3536 O O . GLN B 1 204 ? -0.22 -0.422 -11.617 1 74.06 204 GLN B O 1
ATOM 3541 N N . SER B 1 205 ? -0.67 1.038 -13.211 1 73.94 205 SER B N 1
ATOM 3542 C CA . SER B 1 205 ? 0.621 0.824 -13.859 1 73.94 205 SER B CA 1
ATOM 3543 C C . SER B 1 205 ? 1.771 1.2 -12.93 1 73.94 205 SER B C 1
ATOM 3545 O O . SER B 1 205 ? 2.82 0.553 -12.938 1 73.94 205 SER B O 1
ATOM 3547 N N . ASN B 1 206 ? 1.501 2.199 -12.094 1 75.69 206 ASN B N 1
ATOM 3548 C CA . ASN B 1 206 ? 2.547 2.631 -11.172 1 75.69 206 ASN B CA 1
ATOM 3549 C C . ASN B 1 206 ? 2.689 1.672 -10 1 75.69 206 ASN B C 1
ATOM 3551 O O . ASN B 1 206 ? 3.795 1.461 -9.492 1 75.69 206 ASN B O 1
ATOM 3555 N N . ILE B 1 207 ? 1.536 1.099 -9.617 1 80.62 207 ILE B N 1
ATOM 3556 C CA . ILE B 1 207 ? 1.58 0.135 -8.523 1 80.62 207 ILE B CA 1
ATOM 3557 C C . ILE B 1 207 ? 2.266 -1.146 -8.992 1 80.62 207 ILE B C 1
ATOM 3559 O O . ILE B 1 207 ? 2.971 -1.8 -8.219 1 80.62 207 ILE B O 1
ATOM 3563 N N . GLY B 1 208 ? 2.121 -1.407 -10.297 1 79.12 208 GLY B N 1
ATOM 3564 C CA . GLY B 1 208 ? 2.688 -2.607 -10.891 1 79.12 208 GLY B CA 1
ATOM 3565 C C . GLY B 1 208 ? 4.203 -2.637 -10.852 1 79.12 208 GLY B C 1
ATOM 3566 O O . GLY B 1 208 ? 4.805 -3.711 -10.789 1 79.12 208 GLY B O 1
ATOM 3567 N N . ILE B 1 209 ? 4.746 -1.438 -10.797 1 77.81 209 ILE B N 1
ATOM 3568 C CA . ILE B 1 209 ? 6.203 -1.363 -10.797 1 77.81 209 ILE B CA 1
ATOM 3569 C C . ILE B 1 209 ? 6.75 -2.004 -9.523 1 77.81 209 ILE B C 1
ATOM 3571 O O . ILE B 1 209 ? 7.871 -2.521 -9.516 1 77.81 209 ILE B O 1
ATOM 3575 N N . PHE B 1 210 ? 5.887 -1.967 -8.484 1 82.5 210 PHE B N 1
ATOM 3576 C CA . PHE B 1 210 ? 6.316 -2.525 -7.207 1 82.5 210 PHE B CA 1
ATOM 3577 C C . PHE B 1 210 ? 6.145 -4.039 -7.195 1 82.5 210 PHE B C 1
ATOM 3579 O O . PHE B 1 210 ? 6.676 -4.723 -6.316 1 82.5 210 PHE B O 1
ATOM 3586 N N . PHE B 1 211 ? 5.203 -4.488 -8.109 1 77.19 211 PHE B N 1
ATOM 3587 C CA . PHE B 1 211 ? 4.973 -5.922 -8.25 1 77.19 211 PHE B CA 1
ATOM 3588 C C . PHE B 1 211 ? 5.609 -6.449 -9.531 1 77.19 211 PHE B C 1
ATOM 3590 O O . PHE B 1 211 ? 5.68 -5.738 -10.531 1 77.19 211 PHE B O 1
ATOM 3597 N N . ALA B 1 212 ? 6.82 -6.922 -9.523 1 64.56 212 ALA B N 1
ATOM 3598 C CA . ALA B 1 212 ? 7.512 -7.387 -10.727 1 64.56 212 ALA B CA 1
ATOM 3599 C C . ALA B 1 212 ? 6.602 -8.281 -11.57 1 64.56 212 ALA B C 1
ATOM 3601 O O . ALA B 1 212 ? 5.512 -8.656 -11.133 1 64.56 212 ALA B O 1
ATOM 3602 N N . ARG B 1 213 ? 7.016 -8.422 -12.992 1 65.44 213 ARG B N 1
ATOM 3603 C CA . ARG B 1 213 ? 6.332 -9.25 -13.977 1 65.44 213 ARG B CA 1
ATOM 3604 C C . ARG B 1 213 ? 6.75 -10.711 -13.852 1 65.44 213 ARG B C 1
ATOM 3606 O O . ARG B 1 213 ? 7.812 -11.016 -13.305 1 65.44 213 ARG B O 1
ATOM 3613 N N . PHE B 1 214 ? 5.75 -11.516 -13.938 1 67.88 214 PHE B N 1
ATOM 3614 C CA . PHE B 1 214 ? 6 -12.953 -14.023 1 67.88 214 PHE B CA 1
ATOM 3615 C C . PHE B 1 214 ? 7.031 -13.258 -15.102 1 67.88 214 PHE B C 1
ATOM 3617 O O . PHE B 1 214 ? 7.039 -12.625 -16.156 1 67.88 214 PHE B O 1
ATOM 3624 N N . VAL B 1 215 ? 8.266 -13.844 -14.68 1 56.34 215 VAL B N 1
ATOM 3625 C CA . VAL B 1 215 ? 9.219 -14.336 -15.672 1 56.34 215 VAL B CA 1
ATOM 3626 C C . VAL B 1 215 ? 8.945 -15.812 -15.961 1 56.34 215 VAL B C 1
ATOM 3628 O O . VAL B 1 215 ? 8.758 -16.609 -15.039 1 56.34 215 VAL B O 1
ATOM 3631 N N . THR B 1 216 ? 8.227 -16.125 -17.062 1 52.56 216 THR B N 1
ATOM 3632 C CA . THR B 1 216 ? 8.031 -17.531 -17.438 1 52.56 216 THR B CA 1
ATOM 3633 C C . THR B 1 216 ? 9.359 -18.156 -17.859 1 52.56 216 THR B C 1
ATOM 3635 O O . THR B 1 216 ? 10.102 -17.594 -18.656 1 52.56 216 THR B O 1
ATOM 3638 N N . ASP B 1 217 ? 9.93 -18.938 -17 1 46.44 217 ASP B N 1
ATOM 3639 C CA . ASP B 1 217 ? 11.008 -19.781 -17.5 1 46.44 217 ASP B CA 1
ATOM 3640 C C . ASP B 1 217 ? 10.508 -20.719 -18.594 1 46.44 217 ASP B C 1
ATOM 3642 O O . ASP B 1 217 ? 9.477 -21.375 -18.422 1 46.44 217 ASP B O 1
ATOM 3646 N N . ILE B 1 218 ? 10.578 -20.344 -19.734 1 40.5 218 ILE B N 1
ATOM 3647 C CA . ILE B 1 218 ? 10.336 -21.344 -20.766 1 40.5 218 ILE B CA 1
ATOM 3648 C C . ILE B 1 218 ? 11.102 -22.625 -20.438 1 40.5 218 ILE B C 1
ATOM 3650 O O . ILE B 1 218 ? 12.328 -22.641 -20.453 1 40.5 218 ILE B O 1
ATOM 3654 N N . VAL B 1 219 ? 10.766 -23.297 -19.531 1 39.28 219 VAL B N 1
ATOM 3655 C CA . VAL B 1 219 ? 11.383 -24.609 -19.359 1 39.28 219 VAL B CA 1
ATOM 3656 C C . VAL B 1 219 ? 11.156 -25.453 -20.609 1 39.28 219 VAL B C 1
ATOM 3658 O O . VAL B 1 219 ? 10.016 -25.641 -21.047 1 39.28 219 VAL B O 1
ATOM 3661 N N . SER B 1 220 ? 12.047 -25.438 -21.547 1 33.53 220 SER B N 1
ATOM 3662 C CA . SER B 1 220 ? 12.086 -26.516 -22.547 1 33.53 220 SER B CA 1
ATOM 3663 C C . SER B 1 220 ? 12.125 -27.891 -21.891 1 33.53 220 SER B C 1
ATOM 3665 O O . SER B 1 220 ? 12.984 -28.141 -21.047 1 33.53 220 SER B O 1
ATOM 3667 N N . ASN B 1 221 ? 11.086 -28.438 -21.562 1 34.69 221 ASN B N 1
ATOM 3668 C CA . ASN B 1 221 ? 10.977 -29.859 -21.219 1 34.69 221 ASN B CA 1
ATOM 3669 C C . ASN B 1 221 ? 11.953 -30.703 -22.031 1 34.69 221 ASN B C 1
ATOM 3671 O O . ASN B 1 221 ? 11.836 -31.938 -22.062 1 34.69 221 ASN B O 1
ATOM 3675 N N . SER B 1 222 ? 12.711 -30.203 -22.938 1 34.66 222 SER B N 1
ATOM 3676 C CA . SER B 1 222 ? 13.609 -31.125 -23.625 1 34.66 222 SER B CA 1
ATOM 3677 C C . SER B 1 222 ? 14.5 -31.875 -22.625 1 34.66 222 SER B C 1
ATOM 3679 O O . SER B 1 222 ? 15.07 -32.906 -22.953 1 34.66 222 SER B O 1
ATOM 3681 N N . GLN B 1 223 ? 14.812 -31.281 -21.469 1 36.44 223 GLN B N 1
ATOM 3682 C CA . GLN B 1 223 ? 15.867 -31.953 -20.719 1 36.44 223 GLN B CA 1
ATOM 3683 C C . GLN B 1 223 ? 15.32 -33.156 -19.938 1 36.44 223 GLN B C 1
ATOM 3685 O O . GLN B 1 223 ? 16.062 -34.062 -19.625 1 36.44 223 GLN B O 1
ATOM 3690 N N . PHE B 1 224 ? 14.078 -33.094 -19.469 1 34.38 224 PHE B N 1
ATOM 3691 C CA . PHE B 1 224 ? 13.711 -34.25 -18.656 1 34.38 224 PHE B CA 1
ATOM 3692 C C . PHE B 1 224 ? 13.617 -35.531 -19.5 1 34.38 224 PHE B C 1
ATOM 3694 O O . PHE B 1 224 ? 13.938 -36.625 -19.031 1 34.38 224 PHE B O 1
ATOM 3701 N N . PHE B 1 225 ? 13.055 -35.375 -20.703 1 35.03 225 PHE B N 1
ATOM 3702 C CA . PHE B 1 225 ? 12.922 -36.594 -21.484 1 35.03 225 PHE B CA 1
ATOM 3703 C C . PHE B 1 225 ? 14.266 -37 -22.062 1 35.03 225 PHE B C 1
ATOM 3705 O O . PHE B 1 225 ? 14.422 -38.125 -22.531 1 35.03 225 PHE B O 1
ATOM 3712 N N . LEU B 1 226 ? 15.164 -36.062 -22.219 1 33.06 226 LEU B N 1
ATOM 3713 C CA . LEU B 1 226 ? 16.406 -36.438 -22.875 1 33.06 226 LEU B CA 1
ATOM 3714 C C . LEU B 1 226 ? 17.234 -37.375 -21.969 1 33.06 226 LEU B C 1
ATOM 3716 O O . LEU B 1 226 ? 18.031 -38.156 -22.453 1 33.06 226 LEU B O 1
ATOM 3720 N N . ASN B 1 227 ? 17.125 -37.188 -20.672 1 32.31 227 ASN B N 1
ATOM 3721 C CA . ASN B 1 227 ? 18.094 -38.031 -20 1 32.31 227 ASN B CA 1
ATOM 3722 C C . ASN B 1 227 ? 17.734 -39.5 -20.109 1 32.31 227 ASN B C 1
ATOM 3724 O O . ASN B 1 227 ? 18.562 -40.375 -19.875 1 32.31 227 ASN B O 1
ATOM 3728 N N . ASN B 1 228 ? 16.438 -39.812 -20.172 1 32.16 228 ASN B N 1
ATOM 3729 C CA . ASN B 1 228 ? 16.297 -41.25 -20.141 1 32.16 228 ASN B CA 1
ATOM 3730 C C . ASN B 1 228 ? 16.594 -41.875 -21.5 1 32.16 228 ASN B C 1
ATOM 3732 O O . ASN B 1 228 ? 16.453 -43.094 -21.688 1 32.16 228 ASN B O 1
ATOM 3736 N N . SER B 1 229 ? 16.5 -41.031 -22.594 1 32.28 229 SER B N 1
ATOM 3737 C CA . SER B 1 229 ? 16.812 -41.781 -23.828 1 32.28 229 SER B CA 1
ATOM 3738 C C . SER B 1 229 ? 18.25 -42.25 -23.844 1 32.28 229 SER B C 1
ATOM 3740 O O . SER B 1 229 ? 18.672 -42.969 -24.75 1 32.28 229 SER B O 1
ATOM 3742 N N . LEU B 1 230 ? 19.172 -41.531 -23.109 1 33.47 230 LEU B N 1
ATOM 3743 C CA . LEU B 1 230 ? 20.547 -41.906 -23.422 1 33.47 230 LEU B CA 1
ATOM 3744 C C . LEU B 1 230 ? 20.891 -43.25 -22.797 1 33.47 230 LEU B C 1
ATOM 3746 O O . LEU B 1 230 ? 22 -43.781 -22.984 1 33.47 230 LEU B O 1
ATOM 3750 N N . THR B 1 231 ? 20.078 -43.781 -21.797 1 30.64 231 THR B N 1
ATOM 3751 C CA . THR B 1 231 ? 20.766 -44.969 -21.297 1 30.64 231 THR B CA 1
ATOM 3752 C C . THR B 1 231 ? 20.547 -46.156 -22.234 1 30.64 231 THR B C 1
ATOM 3754 O O . THR B 1 231 ? 21.031 -47.25 -21.969 1 30.64 231 THR B O 1
ATOM 3757 N N . GLY B 1 232 ? 19.625 -46.031 -23.281 1 24.23 232 GLY B N 1
ATOM 3758 C CA . GLY B 1 232 ? 19.656 -47.219 -24.125 1 24.23 232 GLY B CA 1
ATOM 3759 C C . GLY B 1 232 ? 20.812 -47.188 -25.125 1 24.23 232 GLY B C 1
ATOM 3760 O O . GLY B 1 232 ? 20.844 -48.031 -26.031 1 24.23 232 GLY B O 1
ATOM 3761 N N . SER B 1 233 ? 21.922 -46.375 -25.062 1 21.27 233 SER B N 1
ATOM 3762 C CA . SER B 1 233 ? 22.953 -47.062 -25.844 1 21.27 233 SER B CA 1
ATOM 3763 C C . SER B 1 233 ? 23.453 -48.312 -25.125 1 21.27 233 SER B C 1
ATOM 3765 O O . SER B 1 233 ? 23.562 -48.344 -23.906 1 21.27 233 SER B O 1
#

Sequence (466 aa):
MSDLVNENRDRDYVFLYVPQFSQKYCLFNSSNCDKLACPICITKGHSGHTFVEIKEAYDMKVEFLNQKGKLEMNEKKLDDEQRTLDQMRVKENLECKKTIQEIQHQREALKREVDKHALDLIEEVTQNMKSINYSISEEEKNVKTNQQKVGNNFKTSKEMLTTTDMSYFFENADIIAKALNIDVDGVNVINKSVPKFKPGSILQSNIGIFFARFVTDIVSNSQFFLNNSLTGSMSDLVNENRDRDYVFLYVPQFSQKYCLFNSSNCDKLACPICITKGHSGHTFVEIKEAYDMKVEFLNQKGKLEMNEKKLDDEQRTLDQMRVKENLECKKTIQEIQHQREALKREVDKHALDLIEEVTQNMKSINYSISEEEKNVKTNQQKVGNNFKTSKEMLTTTDMSYFFENADIIAKALNIDVDGVNVINKSVPKFKPGSILQSNIGIFFARFVTDIVSNSQFFLNNSLTGS

Radius of gyration: 59.79 Å; Cα contacts (8 Å, |Δi|>4): 491; chains: 2; bounding box: 43×177×105 Å

Foldseek 3Di:
DDPPDDPPPPPPQQDDDQVVGNPFRFFWAFPVVRGGDGPVCDVPPVDPTDIDGPVVSVVVVVVVVVCVVVVVVVVVVVVVVVVVVVVVVVVVVVVVVVVVVVQVVLVVVVVVVVVVVVVVVVVVLVVLVVVLVVLVVVLVVLVVVLVVLLVVLVVVVVCLVPPPPVVVNVVCVVVSVVSNPDDRDHGDDRPGDRDDDDDDDDDPVVVCVSVDDDDPPPPPPPVVVVVVVPVVD/DDDPDDPVPVPPQQDDDQVVGNPFRFFWAFPVPRGGDGPVCCVPPVDPTDIDGPVVSVVVVVVVVVCVVVVVVVVVVVVVVVVVVVVVVVVVVVVVVVVVVVQVVLVVVVVVVVVVVVVVVVVVLVVLVVVLVVLVVVLVVLVVVLVVLLVVLVVVVVCLVPPPPVVVNVVCVVVSVVSNPDDRDDGDDRPGDRDDDDDDDDDPVVVCVSVDDDDPPPPPPPPVVVVVVPVVD